Protein AF-A0A8J1Z0A7-F1 (afdb_monomer_lite)

Sequence (582 aa):
MQMSRPQSRGVGRTGTNARVAGSRMGTSAMRMGTSAGSRNPGVGLLTDIRVQDRPLTQMGVHVSGGGNKPGRQIYDKSYYMTQLRQKVNELRDALERFNGEMVSIQNDNNTFSMLEKRYEQLIKSVRNLEGELADYNLALDKQRTDTRPEEVTYMYQLLKGQNDAQRMELDQLFLEKKGHEEEIKKFDEILDSFTRADEEKLNDLHPEQRLEYDELQAESRKINLAQLRHEVDMISHNLAMGEARLRQEPLRLRMQEHKEKRVQLFSRLSALEQQAKESQLSIPEQRDLLLQKVKDNNQEIVRTEERILETRKETENLKKQLIEVNASAEQSSADQQKYEVLFTKDQEMTKFLEDFPKNLKDEQAKCAAKQQEILGVLSDTSKYLGQRSADLDRLGQELDDELEFKKTQLDQSRGTNVKLLGQVDKRKQELEKIRTLDSKISQELQSLDDRQKEMQKEIEEKYLHAESMRAEKLSQTSELQRRKGKYEARLAQLHNLVHFLQIRVEGKRQQLTDNETSQNLEALENKIKGYEQNLFHMQTFIAAREAEADFGQQREKVLGTMESINKILISNCLRIPPMAGY

Foldseek 3Di:
DDDDDDDDDDDDDDDDDDDDDDDDDDDDDDDDDDDDDDDDDDDDDDDDDDDDDDDDDDDDDDDDDDDDDDDDDDDDPVNVVVVVVVVVVVVVVVVVVVVVVVVVVVVVVVVVVVVVVVVVVVVVVVVVVVVVVVVVVVVVVCVVVVHDPVNVVVVVVVVVVVVVVVVVVVVVVVVVVVVVVVVVVVVVVVVVVVVVVVVVVLVVDDPVVNVVVVVVVVVVVVPVPVVVVVVVVVVVVVVVVVVVVCVVDPVSVVVVVVVVVVVVVVVVVVVVVVVVVLVPDDPVVNVVVVVVVVVVVVVVVVVVVVVVVVVVVVVVVVVVVVVVVVVVVVVVVVVVVVVVVVVVVVVVVVVCVVCVVVVVVVVVVVVVVVVVVVVVVVVVVVVVVPDDDDDPVCVVVVVVVVVVVVVVVVVVVVVVVVVVVVVVVVVVVVVVVVVVVVVVVVVVVVVVVVVVVVVVVCCVPPVVCPVVVVVVVVVVVVVVVVVVVVVVVVVVVVVVVVVVVVVVVVVVVVVLVPDPVNVVVVVVVVVVVVVVVVVVVVVVVVVVVVVVVPCVVVVVVVVVVVVVVVVVVVVVVVPDPDDDDD

Radius of gyration: 63.85 Å; chains: 1; bounding box: 155×194×159 Å

Secondary structure (DSSP, 8-state):
-----PPPPP-PPPP----------------------------------------------PPP--------PPPPHHHHHHHHHHHHHHHHHHHHHHHHHHHHHHHHHHHHHHHHHHHHHHHHHHHHHHHHHHHHHHHHHHHHTT--HHHHHHHHHHHHHHHHHHHHHHHHHHHHHHHHHHHHHHHHHHHHHHHHHHHHHHHTS-HHHHHHHHHHHHHHHHS-HHHHHHHHHHHHHHHHHHHHHHHH-HHHHHHHHHHHHHHHHHHHHHHHHHHHHHHHS-HHHHHHHHHHHHHHHHHHHHHHHHHHHHHHHHHHHHHHHHHHHHHHHHHHHHHHHHHHHHHHHHHHHHHHHHHHHHHHHHHHHHHHHHHHHHHHHHHHHHHHTT-----TTHHHHHHHHHHHHHHHHHHHHHHHHHHHHHHHHHHHHHHHHHHHHHHHHHHHHHHHHHHHHHHHHHIIIIITTHHHHHHHHHHHHHHHHHHHHHHHHHHHHHHHHHHHHHHHHHHHHHHHHH-HHHHHHHHHHHHHHHHHHHHHHHHHHHHHHHHHH--HHHHHHHHHHHHHHHHHHHHHHT--------

Structure (mmCIF, N/CA/C/O backbone):
data_AF-A0A8J1Z0A7-F1
#
_entry.id   AF-A0A8J1Z0A7-F1
#
loop_
_atom_site.group_PDB
_atom_site.id
_atom_site.type_symbol
_atom_site.label_atom_id
_atom_site.label_alt_id
_atom_site.label_comp_id
_atom_site.label_asym_id
_atom_site.label_entity_id
_atom_site.label_seq_id
_atom_site.pdbx_PDB_ins_code
_atom_site.Cartn_x
_atom_site.Cartn_y
_atom_site.Cartn_z
_atom_site.occupancy
_atom_site.B_iso_or_equiv
_atom_site.auth_seq_id
_atom_site.auth_comp_id
_atom_site.auth_asym_id
_atom_site.auth_atom_id
_atom_site.pdbx_PDB_model_num
ATOM 1 N N . MET A 1 1 ? -47.527 29.291 -31.273 1.00 34.97 1 MET A N 1
ATOM 2 C CA . MET A 1 1 ? -46.996 30.631 -31.604 1.00 34.97 1 MET A CA 1
ATOM 3 C C . MET A 1 1 ? -45.649 30.781 -30.915 1.00 34.97 1 MET A C 1
ATOM 5 O O . MET A 1 1 ? -45.478 30.235 -29.837 1.00 34.97 1 MET A O 1
ATOM 9 N N . GLN A 1 2 ? -44.693 31.371 -31.624 1.00 37.84 2 GLN A N 1
ATOM 10 C CA . GLN A 1 2 ? -43.244 31.333 -31.401 1.00 37.84 2 GLN A CA 1
ATOM 11 C C . GLN A 1 2 ? -42.736 32.180 -30.219 1.00 37.84 2 GLN A C 1
ATOM 13 O O . GLN A 1 2 ? -43.445 33.062 -29.748 1.00 37.84 2 GLN A O 1
ATOM 18 N N . MET A 1 3 ? -41.434 31.978 -29.946 1.00 35.81 3 MET A N 1
ATOM 19 C CA . MET A 1 3 ? -40.431 32.881 -29.342 1.00 35.81 3 MET A CA 1
ATOM 20 C C . MET A 1 3 ? -40.143 32.661 -27.851 1.00 35.81 3 MET A C 1
ATOM 22 O O . MET A 1 3 ? -41.059 32.471 -27.070 1.00 35.81 3 MET A O 1
ATOM 26 N N . SER A 1 4 ? -38.909 32.705 -27.339 1.00 36.84 4 SER A N 1
ATOM 27 C CA . SER A 1 4 ? -37.545 32.779 -27.894 1.00 36.84 4 SER A CA 1
ATOM 28 C C . SER A 1 4 ? -36.578 32.518 -26.722 1.00 36.84 4 SER A C 1
ATOM 30 O O . SER A 1 4 ? -36.837 32.968 -25.609 1.00 36.84 4 SER A O 1
ATOM 32 N N . ARG A 1 5 ? -35.457 31.821 -26.954 1.00 35.91 5 ARG A N 1
ATOM 33 C CA . ARG A 1 5 ? -34.331 31.674 -26.002 1.00 35.91 5 ARG A CA 1
ATOM 34 C C . ARG A 1 5 ? -33.130 32.500 -26.495 1.00 35.91 5 ARG A C 1
ATOM 36 O O . ARG A 1 5 ? -32.843 32.409 -27.689 1.00 35.91 5 ARG A O 1
ATOM 43 N N . PRO A 1 6 ? -32.390 33.228 -25.635 1.00 47.62 6 PRO A N 1
ATOM 44 C CA . PRO A 1 6 ? -31.119 33.840 -26.009 1.00 47.62 6 PRO A CA 1
ATOM 45 C C . PRO A 1 6 ? -29.907 32.941 -25.708 1.00 47.62 6 PRO A C 1
ATOM 47 O O . PRO A 1 6 ? -29.937 32.067 -24.843 1.00 47.62 6 PRO A O 1
ATOM 50 N N . GLN A 1 7 ? -28.848 33.191 -26.479 1.00 34.81 7 GLN A N 1
ATOM 51 C CA . GLN A 1 7 ? -27.569 32.484 -26.558 1.00 34.81 7 GLN A CA 1
ATOM 52 C C . GLN A 1 7 ? -26.604 32.822 -25.408 1.00 34.81 7 GLN A C 1
ATOM 54 O O . GLN A 1 7 ? -26.541 33.959 -24.946 1.00 34.81 7 GLN A O 1
ATOM 59 N N . SER A 1 8 ? -25.785 31.836 -25.030 1.00 39.34 8 SER A N 1
ATOM 60 C CA . SER A 1 8 ? -24.628 31.957 -24.134 1.00 39.34 8 SER A CA 1
ATOM 61 C C . SER A 1 8 ? -23.325 32.005 -24.947 1.00 39.34 8 SER A C 1
ATOM 63 O O . SER A 1 8 ? -23.148 31.244 -25.899 1.00 39.34 8 SER A O 1
ATOM 65 N N . ARG A 1 9 ? -22.436 32.934 -24.573 1.00 36.88 9 ARG A N 1
ATOM 66 C CA . ARG A 1 9 ? -21.107 33.196 -25.148 1.00 36.88 9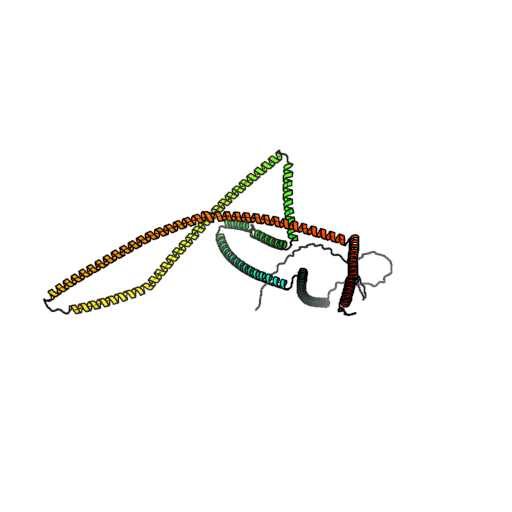 ARG A CA 1
ATOM 67 C C . ARG A 1 9 ? -20.065 32.207 -24.613 1.00 36.88 9 ARG A C 1
ATOM 69 O O . ARG A 1 9 ? -19.969 32.002 -23.408 1.00 36.88 9 ARG A O 1
ATOM 76 N N . GLY A 1 10 ? -19.232 31.683 -25.513 1.00 32.25 10 GLY A N 1
ATOM 77 C CA . GLY A 1 10 ? -18.032 30.908 -25.195 1.00 32.25 10 GLY A CA 1
ATOM 78 C C . GLY A 1 10 ? -16.841 31.786 -24.794 1.00 32.25 10 GLY A C 1
ATOM 79 O O . GLY A 1 10 ? -16.626 32.859 -25.359 1.00 32.25 10 GLY A O 1
ATOM 80 N N . VAL A 1 11 ? -16.065 31.295 -23.825 1.00 37.62 11 VAL A N 1
ATOM 81 C CA . VAL A 1 11 ? -14.792 31.856 -23.350 1.00 37.62 11 VAL A CA 1
ATOM 82 C C . VAL A 1 11 ? -13.643 31.001 -23.888 1.00 37.62 11 VAL A C 1
ATOM 84 O O . VAL A 1 11 ? -13.729 29.774 -23.935 1.00 37.62 11 VAL A O 1
ATOM 87 N N . GLY A 1 12 ? -12.594 31.683 -24.352 1.00 32.38 12 GLY A N 1
ATOM 88 C CA . GLY A 1 12 ? -11.455 31.128 -25.074 1.00 32.38 12 GLY A CA 1
ATOM 89 C C . GLY A 1 12 ? -10.497 30.276 -24.240 1.00 32.38 12 GLY A C 1
ATOM 90 O O . GLY A 1 12 ? -10.379 30.412 -23.025 1.00 32.38 12 GLY A O 1
ATOM 91 N N . ARG A 1 13 ? -9.773 29.412 -24.955 1.00 33.16 13 ARG A N 1
ATOM 92 C CA . ARG A 1 13 ? -8.668 28.586 -24.464 1.00 33.16 13 ARG A CA 1
ATOM 93 C C . ARG A 1 13 ? -7.341 29.238 -24.852 1.00 33.16 13 ARG A C 1
ATOM 95 O O . ARG A 1 13 ? -7.086 29.473 -26.032 1.00 33.16 13 ARG A O 1
ATOM 102 N N . THR A 1 14 ? -6.510 29.513 -23.856 1.00 34.09 14 THR A N 1
ATOM 103 C CA . THR A 1 14 ? -5.121 29.957 -23.991 1.00 34.09 14 THR A CA 1
ATOM 104 C C . THR A 1 14 ? -4.191 28.758 -24.187 1.00 34.09 14 THR A C 1
ATOM 106 O O . THR A 1 14 ? -4.388 27.687 -23.613 1.00 34.09 14 THR A O 1
ATOM 109 N N . GLY A 1 15 ? -3.200 28.935 -25.062 1.00 32.53 15 GLY A N 1
ATOM 110 C CA . GLY A 1 15 ? -2.232 27.915 -25.451 1.00 32.53 15 GLY A CA 1
ATOM 111 C C . GLY A 1 15 ? -1.086 27.741 -24.457 1.00 32.53 15 GLY A C 1
ATOM 112 O O . GLY A 1 15 ? -0.680 28.675 -23.769 1.00 32.53 15 GLY A O 1
ATOM 113 N N . THR A 1 16 ? -0.529 26.534 -24.438 1.00 34.50 16 THR A N 1
ATOM 114 C CA . THR A 1 16 ? 0.709 26.183 -23.739 1.00 34.50 16 THR A CA 1
ATOM 115 C C . THR A 1 16 ? 1.767 25.792 -24.768 1.00 34.50 16 THR A C 1
ATOM 117 O O . THR A 1 16 ? 1.640 24.806 -25.488 1.00 34.50 16 THR A O 1
ATOM 120 N N . ASN A 1 17 ? 2.818 26.609 -24.836 1.00 35.81 17 ASN A N 1
ATOM 121 C CA . ASN A 1 17 ? 4.083 26.307 -25.494 1.00 35.81 17 ASN A CA 1
ATOM 122 C C . ASN A 1 17 ? 4.974 25.529 -24.518 1.00 35.81 17 ASN A C 1
ATOM 124 O O . ASN A 1 17 ? 5.241 26.021 -23.425 1.00 35.81 17 ASN A O 1
ATOM 128 N N . ALA A 1 18 ? 5.530 24.398 -24.946 1.00 34.38 18 ALA A N 1
ATOM 129 C CA . ALA A 1 18 ? 6.776 23.872 -24.394 1.00 34.38 18 ALA A CA 1
ATOM 130 C C . ALA A 1 18 ? 7.513 23.076 -25.478 1.00 34.38 18 ALA A C 1
ATOM 132 O O . ALA A 1 18 ? 7.110 21.985 -25.874 1.00 34.38 18 ALA A O 1
ATOM 133 N N . ARG A 1 19 ? 8.592 23.674 -25.990 1.00 32.00 19 ARG A N 1
ATOM 134 C CA . ARG A 1 19 ? 9.560 23.049 -26.892 1.00 32.00 19 ARG A CA 1
ATOM 135 C C . ARG A 1 19 ? 10.536 22.220 -26.058 1.00 32.00 19 ARG A C 1
ATOM 137 O O . ARG A 1 19 ? 11.134 22.753 -25.129 1.00 32.00 19 ARG A O 1
ATOM 144 N N . VAL A 1 20 ? 10.760 20.967 -26.445 1.00 34.00 20 VAL A N 1
ATOM 145 C CA . VAL A 1 20 ? 11.924 20.179 -26.021 1.00 34.00 20 VAL A CA 1
ATOM 146 C C . VAL A 1 20 ? 12.792 19.939 -27.248 1.00 34.00 20 VAL A C 1
ATOM 148 O O . VAL A 1 20 ? 12.348 19.375 -28.245 1.00 34.00 20 VAL A O 1
ATOM 151 N N . ALA A 1 21 ? 14.027 20.427 -27.168 1.00 36.56 21 ALA A N 1
ATOM 152 C CA . ALA A 1 21 ? 15.090 20.166 -28.119 1.00 36.56 21 ALA A CA 1
ATOM 153 C C . ALA A 1 21 ? 15.654 18.758 -27.886 1.00 36.56 21 ALA A C 1
ATOM 155 O O . ALA A 1 21 ? 15.979 18.392 -26.758 1.00 36.56 21 ALA A O 1
ATOM 15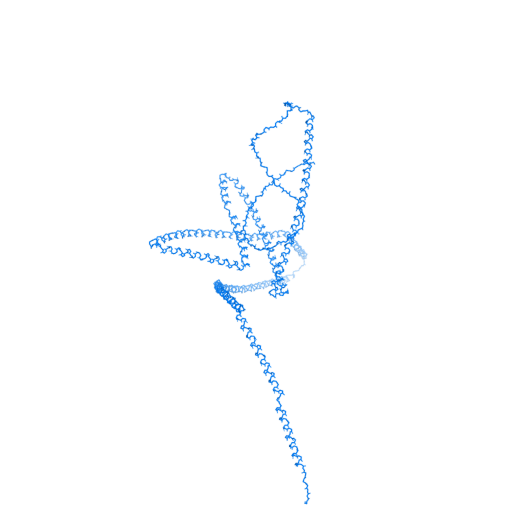6 N N . GLY A 1 22 ? 15.794 17.988 -28.961 1.00 34.03 22 GLY A N 1
ATOM 157 C CA . GLY A 1 22 ? 16.413 16.669 -28.952 1.00 34.03 22 GLY A CA 1
ATOM 158 C C . GLY A 1 22 ? 17.165 16.441 -30.253 1.00 34.03 22 GLY A C 1
ATOM 159 O O . GLY A 1 22 ? 16.596 15.979 -31.236 1.00 34.03 22 GLY A O 1
ATOM 160 N N . SER A 1 23 ? 18.447 16.795 -30.253 1.00 36.44 23 SER A N 1
ATOM 161 C CA . SER A 1 23 ? 19.403 16.467 -31.305 1.00 36.44 23 SER A CA 1
ATOM 162 C C . SER A 1 23 ? 19.573 14.952 -31.421 1.00 36.44 23 SER A C 1
ATOM 164 O O . SER A 1 23 ? 19.944 14.298 -30.445 1.00 36.44 23 SER A O 1
ATOM 166 N N . ARG A 1 24 ? 19.401 14.396 -32.623 1.00 32.88 24 ARG A N 1
ATOM 167 C CA . ARG A 1 24 ? 20.009 13.116 -33.005 1.00 32.88 24 ARG A CA 1
ATOM 168 C C . ARG A 1 24 ? 20.580 13.194 -34.416 1.00 32.88 24 ARG A C 1
ATOM 170 O O . ARG A 1 24 ? 19.873 13.466 -35.379 1.00 32.88 24 ARG A O 1
ATOM 177 N N . MET A 1 25 ? 21.888 12.956 -34.477 1.00 36.38 25 MET A N 1
ATOM 178 C CA . MET A 1 25 ? 22.663 12.626 -35.668 1.00 36.38 25 MET A CA 1
ATOM 179 C C . MET A 1 25 ? 22.177 11.310 -36.284 1.00 36.38 25 MET A C 1
ATOM 181 O O . MET A 1 25 ? 21.863 10.366 -35.560 1.00 36.38 25 MET A O 1
ATOM 185 N N . GLY A 1 26 ? 22.221 11.233 -37.612 1.00 33.88 26 GLY A N 1
ATOM 186 C CA . GLY A 1 26 ? 22.098 9.999 -38.380 1.00 33.88 26 GLY A CA 1
ATOM 187 C C . GLY A 1 26 ? 22.627 10.218 -39.794 1.00 33.88 26 GLY A C 1
ATOM 188 O O . GLY A 1 26 ? 22.098 11.030 -40.544 1.00 33.88 26 GLY A O 1
ATOM 189 N N . THR A 1 27 ? 23.729 9.550 -40.106 1.00 33.44 27 THR A N 1
ATOM 190 C CA . THR A 1 27 ? 24.480 9.570 -41.362 1.00 33.44 27 THR A CA 1
ATOM 191 C C . THR A 1 27 ? 23.894 8.613 -42.410 1.00 33.44 27 THR A C 1
ATOM 193 O O . THR A 1 27 ? 23.261 7.621 -42.064 1.00 33.44 27 THR A O 1
ATOM 196 N N . SER A 1 28 ? 24.254 8.872 -43.676 1.00 31.09 28 SER A N 1
ATOM 197 C CA . SER A 1 28 ? 24.475 7.907 -44.778 1.00 31.09 28 SER A CA 1
ATOM 198 C C . SER A 1 28 ? 23.527 7.962 -45.998 1.00 31.09 28 SER A C 1
ATOM 200 O O . SER A 1 28 ? 22.444 7.397 -46.011 1.00 31.09 28 SER A O 1
ATOM 202 N N . ALA A 1 29 ? 24.019 8.666 -47.027 1.00 35.41 29 ALA A N 1
ATOM 203 C CA . ALA A 1 29 ? 24.447 8.157 -48.341 1.00 35.41 29 ALA A CA 1
ATOM 204 C C . ALA A 1 29 ? 23.468 7.513 -49.359 1.00 35.41 29 ALA A C 1
ATOM 206 O O . ALA A 1 29 ? 22.772 6.549 -49.078 1.00 35.41 29 ALA A O 1
ATOM 207 N N . MET A 1 30 ? 23.681 7.946 -50.620 1.00 32.84 30 MET A N 1
ATOM 208 C CA . MET A 1 30 ? 23.374 7.294 -51.915 1.00 32.84 30 MET A CA 1
ATOM 209 C C . MET A 1 30 ? 21.892 7.300 -52.356 1.00 32.84 30 MET A C 1
ATOM 211 O O . MET A 1 30 ? 20.998 7.146 -51.548 1.00 32.84 30 MET A O 1
ATOM 215 N N . ARG A 1 31 ? 21.516 7.462 -53.632 1.00 32.28 31 ARG A N 1
ATOM 216 C CA . ARG A 1 31 ? 22.249 7.542 -54.902 1.00 32.28 31 ARG A CA 1
ATOM 217 C C . ARG A 1 31 ? 21.348 8.187 -55.966 1.00 32.28 31 ARG A C 1
ATOM 219 O O . ARG A 1 31 ? 20.161 7.903 -56.052 1.00 32.28 31 ARG A O 1
ATOM 226 N N . MET A 1 32 ? 21.989 9.008 -56.787 1.00 31.42 32 MET A N 1
ATOM 227 C CA . MET A 1 32 ? 21.573 9.505 -58.098 1.00 31.42 32 MET A CA 1
ATOM 228 C C . MET A 1 32 ? 21.279 8.371 -59.100 1.00 31.42 32 MET A C 1
ATOM 230 O O . MET A 1 32 ? 22.043 7.406 -59.151 1.00 31.42 32 MET A O 1
ATOM 234 N N . GLY A 1 33 ? 20.257 8.545 -59.952 1.00 33.22 33 GLY A N 1
ATOM 235 C CA . GLY A 1 33 ? 20.018 7.709 -61.135 1.00 33.22 33 GLY A CA 1
ATOM 236 C C . GLY A 1 33 ? 18.867 8.198 -62.030 1.00 33.22 33 GLY A C 1
ATOM 237 O O . GLY A 1 33 ? 17.730 7.820 -61.794 1.00 33.22 33 GLY A O 1
ATOM 238 N N . THR A 1 34 ? 19.201 9.065 -63.003 1.00 33.94 34 THR A N 1
ATOM 239 C CA . THR A 1 34 ? 18.693 9.225 -64.403 1.00 33.94 34 THR A CA 1
ATOM 240 C C . THR A 1 34 ? 17.372 8.555 -64.825 1.00 33.94 34 THR A C 1
ATOM 242 O O . THR A 1 34 ? 17.149 7.402 -64.501 1.00 33.94 34 THR A O 1
ATOM 245 N N . SER A 1 35 ? 16.542 9.047 -65.749 1.00 33.84 35 SER A N 1
ATOM 246 C CA . SER A 1 35 ? 16.328 10.295 -66.504 1.00 33.84 35 SER A CA 1
ATOM 247 C C . SER A 1 35 ? 15.244 9.972 -67.558 1.00 33.84 35 SER A C 1
ATOM 249 O O . SER A 1 35 ? 15.142 8.814 -67.955 1.00 33.84 35 SER A O 1
ATOM 251 N N . ALA A 1 36 ? 14.589 11.005 -68.100 1.00 34.69 36 ALA A N 1
ATOM 252 C CA . ALA A 1 36 ? 13.624 11.021 -69.217 1.00 34.69 36 ALA A CA 1
ATOM 253 C C . ALA A 1 36 ? 12.150 10.757 -68.823 1.00 34.69 36 ALA A C 1
ATOM 255 O O . ALA A 1 36 ? 11.805 9.695 -68.334 1.00 34.69 36 ALA A O 1
ATOM 256 N N . GLY A 1 37 ? 11.213 11.684 -69.025 1.00 31.73 37 GLY A N 1
ATOM 257 C CA . GLY A 1 37 ? 11.311 12.994 -69.654 1.00 31.73 37 GLY A CA 1
ATOM 258 C C . GLY A 1 37 ? 9.964 13.727 -69.671 1.00 31.73 37 GLY A C 1
ATOM 259 O O . GLY A 1 37 ? 8.940 13.181 -69.275 1.00 31.73 37 GLY A O 1
ATOM 260 N N . SER A 1 38 ? 10.018 14.946 -70.215 1.00 30.69 38 SER A N 1
ATOM 261 C CA . SER A 1 38 ? 8.918 15.800 -70.697 1.00 30.69 38 SER A CA 1
ATOM 262 C C . SER A 1 38 ? 8.587 17.065 -69.881 1.00 30.69 38 SER A C 1
ATOM 264 O O . SER A 1 38 ? 7.820 17.052 -68.929 1.00 30.69 38 SER A O 1
ATOM 266 N N . ARG A 1 39 ? 9.156 18.166 -70.401 1.00 34.66 39 ARG A N 1
ATOM 267 C CA . ARG A 1 39 ? 8.550 19.481 -70.710 1.00 34.66 39 ARG A CA 1
ATOM 268 C C . ARG A 1 39 ? 8.023 20.397 -69.580 1.00 34.66 39 ARG A C 1
ATOM 270 O O . ARG A 1 39 ? 6.911 20.259 -69.092 1.00 34.66 39 ARG A O 1
ATOM 277 N N . ASN A 1 40 ? 8.839 21.436 -69.349 1.00 37.12 40 ASN A N 1
ATOM 278 C CA . ASN A 1 40 ? 8.553 22.840 -68.966 1.00 37.12 40 ASN A CA 1
ATOM 279 C C . ASN A 1 40 ? 7.332 23.479 -69.679 1.00 37.12 40 ASN A C 1
ATOM 281 O O . ASN A 1 40 ? 6.916 22.916 -70.696 1.00 37.12 40 ASN A O 1
ATOM 285 N N . PRO A 1 41 ? 6.845 24.695 -69.296 1.00 44.09 41 PRO A N 1
ATOM 286 C CA . PRO A 1 41 ? 7.489 25.791 -68.518 1.00 44.09 41 PRO A CA 1
ATOM 287 C C . PRO A 1 41 ? 6.618 26.316 -67.339 1.00 44.09 41 PRO A C 1
ATOM 289 O O . PRO A 1 41 ? 5.450 25.977 -67.242 1.00 44.09 41 PRO A O 1
ATOM 292 N N . GLY A 1 42 ? 7.042 27.127 -66.364 1.00 34.59 42 GLY A N 1
ATOM 293 C CA . GLY A 1 42 ? 8.130 28.101 -66.249 1.00 34.59 42 GLY A CA 1
ATOM 294 C C . GLY A 1 42 ? 7.525 29.438 -65.779 1.00 34.59 42 GLY A C 1
ATOM 295 O O . GLY A 1 42 ? 7.016 30.194 -66.600 1.00 34.59 42 GLY A O 1
ATOM 296 N N . VAL A 1 43 ? 7.543 29.705 -64.466 1.00 36.03 43 VAL A N 1
ATOM 297 C CA . VAL A 1 43 ? 7.054 30.945 -63.827 1.00 36.03 43 VAL A CA 1
ATOM 298 C C . VAL A 1 43 ? 8.256 31.826 -63.491 1.00 36.03 43 VAL A C 1
ATOM 300 O O . VAL A 1 43 ? 9.141 31.416 -62.741 1.00 36.03 43 VAL A O 1
ATOM 303 N N . GLY A 1 44 ? 8.295 33.018 -64.088 1.00 36.94 44 GLY A N 1
ATOM 304 C CA . GLY A 1 44 ? 9.353 34.010 -63.933 1.00 36.94 44 GLY A CA 1
ATOM 305 C C . GLY A 1 44 ? 8.946 35.153 -63.006 1.00 36.94 44 GLY A C 1
ATOM 306 O O . GLY A 1 44 ? 7.979 35.865 -63.252 1.00 36.94 44 GLY A O 1
ATOM 307 N N . LEU A 1 45 ? 9.748 35.289 -61.959 1.00 40.72 45 LEU A N 1
ATOM 308 C CA . LEU A 1 45 ? 9.928 36.389 -61.020 1.00 40.72 45 LEU A CA 1
ATOM 309 C C . LEU A 1 45 ? 10.020 37.765 -61.718 1.00 40.72 45 LEU A C 1
ATOM 311 O O . LEU A 1 45 ? 10.910 37.954 -62.543 1.00 40.72 45 LEU A O 1
ATOM 315 N N . LEU A 1 46 ? 9.183 38.741 -61.346 1.00 38.97 46 LEU A N 1
ATOM 316 C CA . LEU A 1 46 ? 9.452 40.158 -61.627 1.00 38.97 46 LEU A CA 1
ATOM 317 C C . LEU A 1 46 ? 8.903 41.047 -60.498 1.00 38.97 46 LEU A C 1
ATOM 319 O O . LEU A 1 46 ? 7.702 41.254 -60.357 1.00 38.97 46 LEU A O 1
ATOM 323 N N . THR A 1 47 ? 9.813 41.536 -59.662 1.00 40.19 47 THR A N 1
ATOM 324 C CA . THR A 1 47 ? 9.608 42.629 -58.708 1.00 40.19 47 THR A CA 1
ATOM 325 C C . THR A 1 47 ? 9.756 43.964 -59.437 1.00 40.19 47 THR A C 1
ATOM 327 O O . THR A 1 47 ? 10.813 44.226 -60.014 1.00 40.19 47 THR A O 1
ATOM 330 N N . ASP A 1 48 ? 8.726 44.808 -59.385 1.00 38.38 48 ASP A N 1
ATOM 331 C CA . ASP A 1 48 ? 8.718 46.146 -59.985 1.00 38.38 48 ASP A CA 1
ATOM 332 C C . ASP A 1 48 ? 9.670 47.110 -59.256 1.00 38.38 48 ASP A C 1
ATOM 334 O O . ASP A 1 48 ? 9.434 47.512 -58.115 1.00 38.38 48 ASP A O 1
ATOM 338 N N . ILE A 1 49 ? 10.732 47.531 -59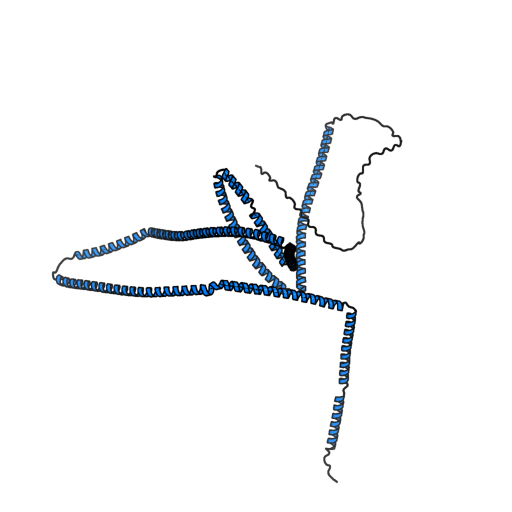.948 1.00 39.62 49 ILE A N 1
ATOM 339 C CA . ILE A 1 49 ? 11.617 48.627 -59.537 1.00 39.62 49 ILE A CA 1
ATOM 340 C C . ILE A 1 49 ? 11.207 49.877 -60.322 1.00 39.62 49 ILE A C 1
ATOM 342 O O . ILE A 1 49 ? 11.394 49.962 -61.534 1.00 39.62 49 ILE A O 1
ATOM 346 N N . ARG A 1 50 ? 10.649 50.866 -59.616 1.00 35.25 50 ARG A N 1
ATOM 347 C CA . ARG A 1 50 ? 10.352 52.204 -60.147 1.00 35.25 50 ARG A CA 1
ATOM 348 C C . ARG A 1 50 ? 11.636 53.029 -60.219 1.00 35.25 50 ARG A C 1
ATOM 350 O O . ARG A 1 50 ? 12.226 53.333 -59.186 1.00 35.25 50 ARG A O 1
ATOM 357 N N . VAL A 1 51 ? 12.029 53.436 -61.424 1.00 41.50 51 VAL A N 1
ATOM 358 C CA . VAL A 1 51 ? 13.124 54.387 -61.661 1.00 41.50 51 VAL A CA 1
ATOM 359 C C . VAL A 1 51 ? 12.516 55.715 -62.105 1.00 41.50 51 VAL A C 1
ATOM 361 O O . VAL A 1 51 ? 11.905 55.797 -63.167 1.00 41.50 51 VAL A O 1
ATOM 364 N N . GLN A 1 52 ? 12.657 56.736 -61.259 1.00 42.47 52 GLN A N 1
ATOM 365 C CA . GLN A 1 52 ? 12.333 58.123 -61.582 1.00 42.47 52 GLN A CA 1
ATOM 366 C C . GLN A 1 52 ? 13.448 58.775 -62.414 1.00 42.47 52 GLN A C 1
ATOM 368 O O . GLN A 1 52 ? 14.633 58.601 -62.135 1.00 42.47 52 GLN A O 1
ATOM 373 N N . ASP A 1 53 ? 13.004 59.535 -63.413 1.00 38.06 53 ASP A N 1
ATOM 374 C CA . ASP A 1 53 ? 13.552 60.780 -63.955 1.00 38.06 53 ASP A CA 1
ATOM 375 C C . ASP A 1 53 ? 15.072 60.914 -64.133 1.00 38.06 53 ASP A C 1
ATOM 377 O O . ASP A 1 53 ? 15.816 61.355 -63.255 1.00 38.06 53 ASP A O 1
ATOM 381 N N . ARG A 1 54 ? 15.511 60.718 -65.381 1.00 48.09 54 ARG A N 1
ATOM 382 C CA . ARG A 1 54 ? 16.613 61.501 -65.954 1.00 48.09 54 ARG A CA 1
ATOM 383 C C . ARG A 1 54 ? 16.151 62.137 -67.266 1.00 48.09 54 ARG A C 1
ATOM 385 O O . ARG A 1 54 ? 15.736 61.404 -68.162 1.00 48.09 54 ARG A O 1
ATOM 392 N N . PRO A 1 55 ? 16.228 63.471 -67.409 1.00 46.06 55 PRO A N 1
ATOM 393 C CA . PRO A 1 55 ? 15.865 64.135 -68.646 1.00 46.06 55 PRO A CA 1
ATOM 394 C C . PRO A 1 55 ? 17.035 64.009 -69.623 1.00 46.06 55 PRO A C 1
ATOM 396 O O . PRO A 1 55 ? 18.120 64.532 -69.370 1.00 46.06 55 PRO A O 1
ATOM 399 N N . LEU A 1 56 ? 16.819 63.318 -70.742 1.00 39.12 56 LEU A N 1
ATOM 400 C CA . LEU A 1 56 ? 17.721 63.387 -71.885 1.00 39.12 56 LEU A CA 1
ATOM 401 C C . LEU A 1 56 ? 16.983 64.037 -73.052 1.00 39.12 56 LEU A C 1
ATOM 403 O O . LEU A 1 56 ? 16.119 63.457 -73.703 1.00 39.12 56 LEU A O 1
ATOM 407 N N . THR A 1 57 ? 17.324 65.300 -73.258 1.00 41.53 57 THR A N 1
ATOM 408 C CA . THR A 1 57 ? 17.003 66.109 -74.423 1.00 41.53 57 THR A CA 1
ATOM 409 C C . THR A 1 57 ? 17.614 65.493 -75.676 1.00 41.53 57 THR A C 1
ATOM 411 O O . THR A 1 57 ? 18.836 65.496 -75.817 1.00 41.53 57 THR A O 1
ATOM 414 N N . GLN A 1 58 ? 16.787 65.076 -76.634 1.00 45.91 58 GLN A N 1
ATOM 415 C CA . GLN A 1 58 ? 17.180 65.150 -78.036 1.00 45.91 58 GLN A CA 1
ATOM 416 C C . GLN A 1 58 ? 15.960 65.407 -78.924 1.00 45.91 58 GLN A C 1
ATOM 418 O O . GLN A 1 58 ? 14.986 64.664 -78.942 1.00 45.91 58 GLN A O 1
ATOM 423 N N . MET A 1 59 ? 16.043 66.553 -79.591 1.00 39.47 59 MET A N 1
ATOM 424 C CA . MET A 1 59 ? 15.139 67.135 -80.575 1.00 39.47 59 MET A CA 1
ATOM 425 C C . MET A 1 59 ? 14.611 66.134 -81.615 1.00 39.47 59 MET A C 1
ATOM 427 O O . MET A 1 59 ? 15.384 65.355 -82.165 1.00 39.47 59 MET A O 1
ATOM 431 N N . GLY A 1 60 ? 13.321 66.248 -81.959 1.00 38.38 60 GLY A N 1
ATOM 432 C CA . GLY A 1 60 ? 12.724 65.538 -83.095 1.00 38.38 60 GLY A CA 1
ATOM 433 C C . GLY A 1 60 ? 11.198 65.658 -83.208 1.00 38.38 60 GLY A C 1
ATOM 434 O O . GLY A 1 60 ? 10.501 64.679 -83.002 1.00 38.38 60 GLY A O 1
ATOM 435 N N . VAL A 1 61 ? 10.701 66.867 -83.502 1.00 39.91 61 VAL A N 1
ATOM 436 C CA . VAL A 1 61 ? 9.432 67.217 -84.192 1.00 39.91 61 VAL A CA 1
ATOM 437 C C . VAL A 1 61 ? 8.202 66.310 -83.957 1.00 39.91 61 VAL A C 1
ATOM 439 O O . VAL A 1 61 ? 7.999 65.316 -84.648 1.00 39.91 61 VAL A O 1
ATOM 442 N N . HIS A 1 62 ? 7.295 66.752 -83.075 1.00 39.72 62 HIS A N 1
ATOM 443 C CA . HIS A 1 62 ? 5.912 66.265 -82.993 1.00 39.72 62 HIS A CA 1
ATOM 444 C C . HIS A 1 62 ? 4.962 67.241 -83.708 1.00 39.72 62 HIS A C 1
ATOM 446 O O . HIS A 1 62 ? 4.987 68.447 -83.459 1.00 39.72 62 HIS A O 1
ATOM 452 N N . VAL A 1 63 ? 4.126 66.701 -84.595 1.00 40.88 63 VAL A N 1
ATOM 453 C CA . VAL A 1 63 ? 3.075 67.415 -85.334 1.00 40.88 63 VAL A CA 1
ATOM 454 C C . VAL A 1 63 ? 1.850 67.629 -84.432 1.00 40.88 63 VAL A C 1
ATOM 456 O O . VAL A 1 63 ? 1.479 66.759 -83.646 1.00 40.88 63 VAL A O 1
ATOM 459 N N . SER A 1 64 ? 1.262 68.821 -84.544 1.00 42.97 64 SER A N 1
ATOM 460 C CA . SER A 1 64 ? 0.175 69.383 -83.732 1.00 42.97 64 SER A CA 1
ATOM 461 C C . SER A 1 64 ? -1.212 68.780 -84.026 1.00 42.97 64 SER A C 1
ATOM 463 O O . SER A 1 64 ? -1.522 68.469 -85.173 1.00 42.97 64 SER A O 1
ATOM 465 N N . GLY A 1 65 ? -2.072 68.710 -83.002 1.00 38.34 65 GLY A N 1
ATOM 466 C CA . GLY A 1 65 ? -3.517 68.450 -83.103 1.00 38.34 65 GLY A CA 1
ATOM 467 C C . GLY A 1 65 ? -4.219 68.781 -81.777 1.00 38.34 65 GLY A C 1
ATOM 468 O O . GLY A 1 65 ? -3.970 68.128 -80.769 1.00 38.34 65 GLY A O 1
ATOM 469 N N . GLY A 1 66 ? -5.013 69.857 -81.750 1.00 38.53 66 GLY A N 1
ATOM 470 C CA . GLY A 1 66 ? -5.410 70.570 -80.529 1.00 38.53 66 GLY A CA 1
ATOM 471 C C . GLY A 1 66 ? -6.763 70.221 -79.883 1.00 38.53 66 GLY A C 1
ATOM 472 O O . GLY A 1 66 ? -7.677 69.736 -80.533 1.00 38.53 66 GLY A O 1
ATOM 473 N N . GLY A 1 67 ? -6.866 70.589 -78.595 1.00 44.53 67 GLY A N 1
ATOM 474 C CA . GLY A 1 67 ? -7.948 71.405 -78.010 1.00 44.53 67 GLY A CA 1
ATOM 475 C C . GLY A 1 67 ? -9.265 70.751 -77.555 1.00 44.53 67 GLY A C 1
ATOM 476 O O . GLY A 1 67 ? -10.151 70.544 -78.372 1.00 44.53 67 GLY A O 1
ATOM 477 N N . ASN A 1 68 ? -9.469 70.600 -76.231 1.00 43.88 68 ASN A N 1
ATOM 478 C CA . ASN A 1 68 ? -10.559 71.266 -75.473 1.00 43.88 68 ASN A CA 1
ATOM 479 C C . ASN A 1 68 ? -10.542 70.951 -73.955 1.00 43.88 68 ASN A C 1
ATOM 481 O O . ASN A 1 68 ? -10.200 69.851 -73.533 1.00 43.88 68 ASN A O 1
ATOM 485 N N . LYS A 1 69 ? -10.896 71.956 -73.134 1.00 48.94 69 LYS A N 1
ATOM 486 C CA . LYS A 1 69 ? -10.866 71.986 -71.649 1.00 48.94 69 LYS A CA 1
ATOM 487 C C . LYS A 1 69 ? -12.147 71.404 -70.997 1.00 48.94 69 LYS A C 1
ATOM 489 O O . LYS A 1 69 ? -13.185 71.392 -71.654 1.00 48.94 69 LYS A O 1
ATOM 494 N N . PRO A 1 70 ? -12.123 70.987 -69.708 1.00 54.12 70 PRO A N 1
ATOM 495 C CA . PRO A 1 70 ? -13.223 70.254 -69.071 1.00 54.12 70 PRO A CA 1
ATOM 496 C C . PRO A 1 70 ? -14.241 71.169 -68.361 1.00 54.12 70 PRO A C 1
ATOM 498 O O . PRO A 1 70 ? -13.870 72.029 -67.564 1.00 54.12 70 PRO A O 1
ATOM 501 N N . GLY A 1 71 ? -15.534 70.947 -68.615 1.00 39.44 71 GLY A N 1
ATOM 502 C CA . GLY A 1 71 ? -16.657 71.523 -67.864 1.00 39.44 71 GLY A CA 1
ATOM 503 C C . GLY A 1 71 ? -17.319 70.493 -66.936 1.00 39.44 71 GLY A C 1
ATOM 504 O O . GLY A 1 71 ? -17.233 69.289 -67.168 1.00 39.44 71 GLY A O 1
ATOM 505 N N . ARG A 1 72 ? -17.974 70.974 -65.872 1.00 59.59 72 ARG A N 1
ATOM 506 C CA . ARG A 1 72 ? -18.640 70.193 -64.812 1.00 59.59 72 ARG A CA 1
ATOM 507 C C . ARG A 1 72 ? -19.721 69.266 -65.395 1.00 59.59 72 ARG A C 1
ATOM 509 O O . ARG A 1 72 ? -20.743 69.746 -65.874 1.00 59.59 72 ARG A O 1
ATOM 516 N N . GLN A 1 73 ? -19.500 67.952 -65.339 1.00 62.41 73 GLN A N 1
ATOM 517 C CA . GLN A 1 73 ? -20.460 66.946 -65.807 1.00 62.41 73 GLN A CA 1
ATOM 518 C C . GLN A 1 73 ? -21.631 66.819 -64.825 1.00 62.41 73 GLN A C 1
ATOM 520 O O . GLN A 1 73 ? -21.443 66.495 -63.653 1.00 62.41 73 GLN A O 1
ATOM 525 N N . ILE A 1 74 ? -22.841 67.091 -65.314 1.00 60.62 74 ILE A N 1
ATOM 526 C CA . ILE A 1 74 ? -24.094 66.744 -64.642 1.00 60.62 74 ILE A CA 1
ATOM 527 C C . ILE A 1 74 ? -24.495 65.382 -65.198 1.00 60.62 74 ILE A C 1
ATOM 529 O O . ILE A 1 74 ? -24.649 65.224 -66.406 1.00 60.62 74 ILE A O 1
ATOM 533 N N . TYR A 1 75 ? -24.583 64.385 -64.325 1.00 69.62 75 TYR A N 1
ATOM 534 C CA . TYR A 1 75 ? -24.895 63.024 -64.730 1.00 69.62 75 TYR A CA 1
ATOM 535 C C . TYR A 1 75 ? -26.408 62.821 -64.815 1.00 69.62 75 TYR A C 1
ATOM 537 O O . TYR A 1 75 ? -27.123 63.004 -63.829 1.00 69.62 75 TYR A O 1
ATOM 545 N N . ASP A 1 76 ? -26.890 62.405 -65.984 1.00 74.88 76 ASP A N 1
ATOM 546 C CA . ASP A 1 76 ? -28.306 62.109 -66.202 1.00 74.88 76 ASP A CA 1
ATOM 547 C C . ASP A 1 76 ? -28.732 60.802 -65.515 1.00 74.88 76 ASP A C 1
ATOM 549 O O . ASP A 1 76 ? -27.914 59.929 -65.215 1.00 74.88 76 ASP A O 1
ATOM 553 N N . LYS A 1 77 ? -30.045 60.605 -65.318 1.00 78.00 77 LYS A N 1
ATOM 554 C CA . LYS A 1 77 ? -30.617 59.377 -64.724 1.00 78.00 77 LYS A CA 1
ATOM 555 C C . LYS A 1 77 ? -30.068 58.096 -65.373 1.00 78.00 77 LYS A C 1
ATOM 557 O O . LYS A 1 77 ? -29.848 57.104 -64.683 1.00 78.00 77 LYS A O 1
ATOM 562 N N . SER A 1 78 ? -29.795 58.122 -66.677 1.00 78.44 78 SER A N 1
ATOM 563 C CA . SER A 1 78 ? -29.208 57.009 -67.434 1.00 78.44 78 SER A CA 1
ATOM 564 C C . SER A 1 78 ? -27.788 56.637 -66.986 1.00 78.44 78 SER A C 1
ATOM 566 O O . SER A 1 78 ? -27.451 55.452 -66.973 1.00 78.44 78 SER A O 1
ATOM 568 N N . TYR A 1 79 ? -26.972 57.608 -66.564 1.00 83.56 79 TYR A N 1
ATOM 569 C CA . TYR A 1 79 ? -25.644 57.355 -65.996 1.00 83.56 79 TYR A CA 1
ATOM 570 C C . TYR A 1 79 ? -25.758 56.593 -64.674 1.00 83.56 79 TYR A C 1
ATOM 572 O O . TYR A 1 79 ? -25.180 55.516 -64.535 1.00 83.56 79 TYR A O 1
ATOM 580 N N . TYR A 1 80 ? -26.588 57.075 -63.742 1.00 87.75 80 TYR A N 1
ATOM 581 C CA . TYR A 1 80 ? -26.804 56.391 -62.463 1.00 87.75 80 TYR A CA 1
ATOM 582 C C . TYR A 1 80 ? -27.474 55.023 -62.637 1.00 87.75 80 TYR A C 1
ATOM 584 O O . TYR A 1 80 ? -27.125 54.084 -61.932 1.00 87.75 80 TYR A O 1
ATOM 592 N N . MET A 1 81 ? -28.368 54.855 -63.619 1.00 85.56 81 MET A N 1
ATOM 593 C CA . MET A 1 81 ? -28.928 53.541 -63.963 1.00 85.56 81 MET A CA 1
ATOM 594 C C . MET A 1 81 ? -27.870 52.574 -64.506 1.00 85.56 81 MET A C 1
ATOM 596 O O . MET A 1 81 ? -27.919 51.386 -64.196 1.00 85.56 81 MET A O 1
ATOM 600 N N . THR A 1 82 ? -26.906 53.060 -65.289 1.00 86.50 82 THR A N 1
ATOM 601 C CA . THR A 1 82 ? -25.794 52.239 -65.793 1.00 86.50 82 THR A CA 1
ATOM 602 C C . THR A 1 82 ? -24.840 51.868 -64.662 1.00 86.50 82 THR A C 1
ATOM 604 O O . THR A 1 82 ? -24.474 50.703 -64.536 1.00 86.50 82 THR A O 1
ATOM 607 N N . GLN A 1 83 ? -24.524 52.813 -63.775 1.00 88.19 83 GLN A N 1
ATOM 608 C CA . GLN A 1 83 ? -23.710 52.566 -62.586 1.00 88.19 83 GLN A CA 1
ATOM 609 C C . GLN A 1 83 ? -24.393 51.590 -61.614 1.00 88.19 83 GLN A C 1
ATOM 611 O O . GLN A 1 83 ? -23.739 50.706 -61.070 1.00 88.19 83 GLN A O 1
ATOM 616 N N . LEU A 1 84 ? -25.715 51.689 -61.438 1.00 88.75 84 LEU A N 1
ATOM 617 C CA . LEU A 1 84 ? -26.494 50.730 -60.653 1.00 88.75 84 LEU A CA 1
ATOM 618 C C . LEU A 1 84 ? -26.494 49.346 -61.298 1.00 88.75 84 LEU A C 1
ATOM 620 O O . LEU A 1 84 ? -26.277 48.368 -60.597 1.00 88.75 84 LEU A O 1
ATOM 624 N N . ARG A 1 85 ? -26.675 49.239 -62.621 1.00 90.12 85 ARG A N 1
ATOM 625 C CA . ARG A 1 85 ? -26.564 47.952 -63.333 1.00 90.12 85 ARG A CA 1
ATOM 626 C C . ARG A 1 85 ? -25.171 47.348 -63.189 1.00 90.12 85 ARG A C 1
ATOM 628 O O . ARG A 1 85 ? -25.061 46.157 -62.930 1.00 90.12 85 ARG A O 1
ATOM 635 N N . GLN A 1 86 ? -24.127 48.166 -63.293 1.00 91.88 86 GLN A N 1
ATOM 636 C CA . GLN A 1 86 ? -22.754 47.732 -63.063 1.00 91.88 86 GLN A CA 1
ATOM 637 C C . GLN A 1 86 ? -22.571 47.223 -61.629 1.00 91.88 86 GLN A C 1
ATOM 639 O O . GLN A 1 86 ? -22.052 46.131 -61.445 1.00 91.88 86 GLN A O 1
ATOM 644 N N . LYS A 1 87 ? -23.064 47.948 -60.618 1.00 92.62 87 LYS A N 1
ATOM 645 C CA . LYS A 1 87 ? -22.995 47.511 -59.216 1.00 92.62 87 LYS A CA 1
ATOM 646 C C . LYS A 1 87 ? -23.830 46.262 -58.939 1.00 92.62 87 LYS A C 1
ATOM 648 O O . LYS A 1 87 ? -23.399 45.416 -58.168 1.00 92.62 87 LYS A O 1
ATOM 653 N N . VAL A 1 88 ? -24.986 46.110 -59.583 1.00 91.62 88 VAL A N 1
ATOM 654 C CA . VAL A 1 88 ? -25.804 44.891 -59.509 1.00 91.62 88 VAL A CA 1
ATOM 655 C C . VAL A 1 88 ? -25.066 43.708 -60.133 1.00 91.62 88 VAL A C 1
ATOM 657 O O . VAL A 1 88 ? -25.094 42.627 -59.556 1.00 91.62 88 VAL A O 1
ATOM 660 N N . ASN A 1 89 ? -24.367 43.905 -61.252 1.00 92.88 89 ASN A N 1
ATOM 661 C CA . ASN A 1 89 ? -23.542 42.863 -61.861 1.00 92.88 89 ASN A CA 1
ATOM 662 C C . ASN A 1 89 ? -22.320 42.530 -60.994 1.00 92.88 89 ASN A C 1
ATOM 664 O O . ASN A 1 89 ? -22.076 41.363 -60.746 1.00 92.88 89 ASN A O 1
ATOM 668 N N . GLU A 1 90 ? -21.622 43.524 -60.438 1.00 93.75 90 GLU A N 1
ATOM 669 C CA . GLU A 1 90 ? -20.515 43.297 -59.496 1.00 93.75 90 GLU A CA 1
ATOM 670 C C . GLU A 1 90 ? -20.977 42.532 -58.244 1.00 93.75 90 GLU A C 1
ATOM 672 O O . GLU A 1 90 ? -20.289 41.624 -57.784 1.00 93.75 90 GLU A O 1
ATOM 677 N N . LEU A 1 91 ? -22.158 42.859 -57.702 1.00 92.38 91 LEU A N 1
ATOM 678 C CA . LEU A 1 91 ? -22.760 42.116 -56.591 1.00 92.38 91 LEU A CA 1
ATOM 679 C C . LEU A 1 91 ? -23.160 40.699 -57.003 1.00 92.38 91 LEU A C 1
ATOM 681 O O . LEU A 1 91 ? -23.016 39.775 -56.209 1.00 92.38 91 LEU A O 1
ATOM 685 N N . ARG A 1 92 ? -23.647 40.512 -58.232 1.00 93.31 92 ARG A N 1
ATOM 686 C CA . ARG A 1 92 ? -23.993 39.194 -58.769 1.00 93.31 92 ARG A CA 1
ATOM 687 C C . ARG A 1 92 ? -22.750 38.325 -58.951 1.00 93.31 92 ARG A C 1
ATOM 689 O O . ARG A 1 92 ? -22.749 37.195 -58.481 1.00 93.31 92 ARG A O 1
ATOM 696 N N . ASP A 1 93 ? -21.682 38.878 -59.514 1.00 94.62 93 ASP A N 1
ATOM 697 C CA . ASP A 1 93 ? -20.391 38.205 -59.663 1.00 94.62 93 ASP A CA 1
ATOM 698 C C . ASP A 1 93 ? -19.782 37.875 -58.293 1.00 94.62 93 ASP A C 1
ATOM 700 O O . ASP A 1 93 ? -19.231 36.794 -58.092 1.00 94.62 93 ASP A O 1
ATOM 704 N N . ALA A 1 94 ? -19.903 38.782 -57.318 1.00 93.94 94 ALA A N 1
ATOM 705 C CA . ALA A 1 94 ? -19.472 38.531 -55.945 1.00 93.94 94 ALA A CA 1
ATOM 706 C C . ALA A 1 94 ? -20.299 37.421 -55.275 1.00 93.94 94 ALA A C 1
ATOM 708 O O . ALA A 1 94 ? -19.728 36.576 -54.590 1.00 93.94 94 ALA A O 1
ATOM 709 N N . LEU A 1 95 ? -21.617 37.381 -55.498 1.00 90.44 95 LEU A N 1
ATOM 710 C CA . LEU A 1 95 ? -22.486 36.306 -55.011 1.00 90.44 95 LEU A CA 1
ATOM 711 C C . LEU A 1 95 ? -22.146 34.961 -55.663 1.00 90.44 95 LEU A C 1
ATOM 713 O O . LEU A 1 95 ? -22.125 33.946 -54.974 1.00 90.44 95 LEU A O 1
ATOM 717 N N . GLU A 1 96 ? -21.842 34.931 -56.961 1.00 93.75 96 GLU A N 1
ATOM 718 C CA . GLU A 1 96 ? -21.406 33.710 -57.649 1.00 93.75 96 GLU A CA 1
ATOM 719 C C . GLU A 1 96 ? -20.051 33.215 -57.128 1.00 93.75 96 GLU A C 1
ATOM 721 O O . GLU A 1 96 ? -19.901 32.021 -56.864 1.00 93.75 96 GLU A O 1
ATOM 726 N N . ARG A 1 97 ? -19.095 34.120 -56.880 1.00 95.69 97 ARG A N 1
ATOM 727 C CA . ARG A 1 97 ? -17.816 33.776 -56.233 1.00 95.69 97 ARG A CA 1
ATOM 728 C C . ARG A 1 97 ? -18.016 33.244 -54.819 1.00 95.69 97 ARG A C 1
ATOM 730 O O . ARG A 1 97 ? -17.468 32.198 -54.499 1.00 95.69 97 ARG A O 1
ATOM 737 N N . PHE A 1 98 ? -18.839 33.909 -54.008 1.00 94.88 98 PHE A N 1
ATOM 738 C CA . PHE A 1 98 ? -19.132 33.470 -52.642 1.00 94.88 98 PHE A CA 1
ATOM 739 C C . PHE A 1 98 ? -19.815 32.096 -52.626 1.00 94.88 98 PHE A C 1
ATOM 741 O O . PHE A 1 98 ? -19.462 31.236 -51.825 1.00 94.88 98 PHE A O 1
ATOM 748 N N . ASN A 1 99 ? -20.753 31.849 -53.545 1.00 94.31 99 ASN A N 1
ATOM 749 C CA . ASN A 1 99 ? -21.378 30.536 -53.697 1.00 94.31 99 ASN A CA 1
ATOM 750 C C . ASN A 1 99 ? -20.359 29.469 -54.132 1.00 94.31 99 ASN A C 1
ATOM 752 O O . ASN A 1 99 ? -20.397 28.348 -53.628 1.00 94.31 99 ASN A O 1
ATOM 756 N N . GLY A 1 100 ? -19.422 29.813 -55.021 1.00 95.12 100 GLY A N 1
ATOM 757 C CA . GLY A 1 100 ? -18.312 28.936 -55.402 1.00 95.12 100 GLY A CA 1
ATOM 758 C C . GLY A 1 100 ? -17.388 28.603 -54.227 1.00 95.12 100 GLY A C 1
ATOM 759 O O . GLY A 1 100 ? -17.075 27.435 -54.004 1.00 95.12 100 GLY A O 1
ATOM 760 N N . GLU A 1 101 ? -17.008 29.604 -53.430 1.00 94.94 101 GLU A N 1
ATOM 761 C CA . GLU A 1 101 ? -16.218 29.422 -52.208 1.00 94.94 101 GLU A CA 1
ATOM 762 C C . GLU A 1 101 ? -16.966 28.574 -51.175 1.00 94.94 101 GLU A C 1
ATOM 764 O O . GLU A 1 101 ? -16.377 27.674 -50.586 1.00 94.94 101 GLU A O 1
ATOM 769 N N . MET A 1 102 ? -18.273 28.780 -51.000 1.00 90.06 102 MET A N 1
ATOM 770 C CA . MET A 1 102 ? -19.098 27.988 -50.085 1.00 90.06 102 MET A CA 1
ATOM 771 C C . MET A 1 102 ? -19.148 26.507 -50.492 1.00 90.06 102 MET A C 1
ATOM 773 O O . MET A 1 102 ? -19.015 25.633 -49.634 1.00 90.06 102 MET A O 1
ATOM 777 N N . VAL A 1 103 ? -19.270 26.209 -51.791 1.00 94.69 103 VAL A N 1
ATOM 778 C CA . VAL A 1 103 ? -19.192 24.831 -52.307 1.00 94.69 103 VAL A CA 1
ATOM 779 C C . VAL A 1 103 ? -17.785 24.253 -52.134 1.00 94.69 103 VAL A C 1
ATOM 781 O O . VAL A 1 103 ? -17.655 23.092 -51.743 1.00 94.69 103 VAL A O 1
ATOM 784 N N . SER A 1 104 ? -16.733 25.046 -52.365 1.00 94.06 104 SER A N 1
ATOM 785 C CA . SER A 1 104 ? -15.348 24.619 -52.123 1.00 94.06 104 SER A CA 1
ATOM 786 C C . SER A 1 104 ? -15.124 24.271 -50.655 1.00 94.06 104 SER A C 1
ATOM 788 O O . SER A 1 104 ? -14.684 23.168 -50.365 1.00 94.06 104 SER A O 1
ATOM 790 N N . ILE A 1 105 ? -15.525 25.143 -49.726 1.00 92.69 105 ILE A N 1
ATOM 791 C CA . ILE A 1 105 ? -15.422 24.913 -48.278 1.00 92.69 105 ILE A CA 1
ATOM 792 C C . ILE A 1 105 ? -16.206 23.663 -47.872 1.00 92.69 105 ILE A C 1
ATOM 794 O O . ILE A 1 105 ? -15.749 22.883 -47.039 1.00 92.69 105 ILE A O 1
ATOM 798 N N . GLN A 1 106 ? -17.383 23.435 -48.456 1.00 93.12 106 GLN A N 1
ATOM 799 C CA . GLN A 1 106 ? -18.161 22.233 -48.173 1.00 93.12 106 GLN A CA 1
ATOM 800 C C . GLN A 1 106 ? -17.458 20.961 -48.675 1.00 93.12 106 GLN A C 1
ATOM 802 O O . GLN A 1 106 ? -17.424 19.959 -47.958 1.00 93.12 106 GLN A O 1
ATOM 807 N N . ASN A 1 107 ? -16.851 20.998 -49.862 1.00 94.44 107 ASN A N 1
ATOM 808 C CA . ASN A 1 107 ? -16.045 19.893 -50.383 1.00 94.44 107 ASN A CA 1
ATOM 809 C C . ASN A 1 107 ? -14.768 19.675 -49.557 1.00 94.44 107 ASN A C 1
ATOM 811 O O . ASN A 1 107 ? -14.439 18.534 -49.237 1.00 94.44 107 ASN A O 1
ATOM 815 N N . ASP A 1 108 ? -14.095 20.743 -49.139 1.00 93.88 108 ASP A N 1
ATOM 816 C CA . ASP A 1 108 ? -12.899 20.693 -48.298 1.00 93.88 108 ASP A CA 1
ATOM 817 C C . ASP A 1 108 ? -13.220 20.132 -46.908 1.00 93.88 108 ASP A C 1
ATOM 819 O O . ASP A 1 108 ? -12.506 19.271 -46.407 1.00 93.88 108 ASP A O 1
ATOM 823 N N . ASN A 1 109 ? -14.356 20.503 -46.315 1.00 94.19 109 ASN A N 1
ATOM 824 C CA . ASN A 1 109 ? -14.827 19.903 -45.063 1.00 94.19 109 ASN A CA 1
ATOM 825 C C . ASN A 1 109 ? -15.131 18.405 -45.220 1.00 94.19 109 ASN A C 1
ATOM 827 O O . ASN A 1 109 ? -14.784 17.600 -44.352 1.00 94.19 109 ASN A O 1
ATOM 831 N N . ASN A 1 110 ? -15.743 18.006 -46.338 1.00 93.44 110 ASN A N 1
ATOM 832 C CA . ASN A 1 110 ? -15.999 16.595 -46.626 1.00 93.44 110 ASN A CA 1
ATOM 833 C C . ASN A 1 110 ? -14.691 15.812 -46.807 1.00 93.44 110 ASN A C 1
ATOM 835 O O . ASN A 1 110 ? -14.549 14.719 -46.255 1.00 93.44 110 ASN A O 1
ATOM 839 N N . THR A 1 111 ? -13.721 16.361 -47.542 1.00 94.38 111 THR A N 1
ATOM 840 C CA . THR A 1 111 ? -12.407 15.725 -47.722 1.00 94.38 111 THR A CA 1
ATOM 841 C C . THR A 1 111 ? -11.619 15.680 -46.419 1.00 94.38 111 THR A C 1
ATOM 843 O O . THR A 1 111 ? -11.029 14.645 -46.122 1.00 94.38 111 THR A O 1
ATOM 846 N N . PHE A 1 112 ? -11.676 16.725 -45.591 1.00 94.62 112 PHE A N 1
ATOM 847 C CA . PHE A 1 112 ? -11.080 16.736 -44.258 1.00 94.62 112 PHE A CA 1
ATOM 848 C C . PHE A 1 112 ? -11.656 15.618 -43.385 1.00 94.62 112 PHE A C 1
ATOM 850 O O . PHE A 1 112 ? -10.893 14.833 -42.832 1.00 94.62 112 PHE A O 1
ATOM 857 N N . SER A 1 113 ? -12.983 15.454 -43.343 1.00 93.81 113 SER A N 1
ATOM 858 C CA . SER A 1 113 ? -13.613 14.356 -42.595 1.00 93.81 113 SER A CA 1
ATOM 859 C C . SER A 1 113 ? -13.209 12.971 -43.124 1.00 93.81 113 SER A C 1
ATOM 861 O O . SER A 1 113 ? -12.998 12.035 -42.349 1.00 93.81 113 SER A O 1
ATOM 863 N N . MET A 1 114 ? -13.055 12.812 -44.445 1.00 94.38 114 MET A N 1
ATOM 864 C CA . MET A 1 114 ? -12.538 11.564 -45.025 1.00 94.38 114 MET A CA 1
ATOM 865 C C . MET A 1 114 ? -11.075 11.314 -44.644 1.00 94.38 114 MET A C 1
ATOM 867 O O . MET A 1 114 ? -10.709 10.180 -44.329 1.00 94.38 114 MET A O 1
ATOM 871 N N . LEU A 1 115 ? -10.240 12.354 -44.661 1.00 94.81 115 LEU A N 1
ATOM 872 C CA . LEU A 1 115 ? -8.837 12.277 -44.266 1.00 94.81 115 LEU A CA 1
ATOM 873 C C . LEU A 1 115 ? -8.687 11.980 -42.775 1.00 94.81 115 LEU A C 1
ATOM 875 O O . LEU A 1 115 ? -7.841 11.168 -42.422 1.00 94.81 115 LEU A O 1
ATOM 879 N N . GLU A 1 116 ? -9.530 12.553 -41.920 1.00 95.06 116 GLU A N 1
ATOM 880 C CA . GLU A 1 116 ? -9.566 12.278 -40.483 1.00 95.06 116 GLU A CA 1
ATOM 881 C C . GLU A 1 116 ? -9.903 10.806 -40.213 1.00 95.06 116 GLU A C 1
ATOM 883 O O . GLU A 1 116 ? -9.156 10.112 -39.524 1.00 95.06 116 GLU A O 1
ATOM 888 N N . LYS A 1 117 ? -10.941 10.267 -40.866 1.00 96.19 117 LYS A N 1
ATOM 889 C CA . LYS A 1 117 ? -11.268 8.831 -40.784 1.00 96.19 117 LYS A CA 1
ATOM 890 C C . LYS A 1 117 ? -10.124 7.949 -41.277 1.00 96.19 117 LYS A C 1
ATOM 892 O O . LYS A 1 117 ? -9.807 6.936 -40.654 1.00 96.19 117 LYS A O 1
ATOM 897 N N . ARG A 1 118 ? -9.489 8.321 -42.394 1.00 95.88 118 ARG A N 1
ATOM 898 C CA . ARG A 1 118 ? -8.331 7.592 -42.930 1.00 95.88 118 ARG A CA 1
ATOM 899 C C . ARG A 1 118 ? -7.140 7.661 -41.976 1.00 95.88 118 ARG A C 1
ATOM 901 O O . ARG A 1 118 ? -6.436 6.670 -41.825 1.00 95.88 118 ARG A O 1
ATOM 908 N N . TYR A 1 119 ? -6.926 8.798 -41.325 1.00 95.75 119 TYR A N 1
ATOM 909 C CA . TYR A 1 119 ? -5.878 8.993 -40.333 1.00 95.75 119 TYR A CA 1
ATOM 910 C C . TYR A 1 119 ? -6.107 8.117 -39.096 1.00 95.75 119 TYR A C 1
ATOM 912 O O . TYR A 1 119 ? -5.194 7.404 -38.686 1.00 95.75 119 TYR A O 1
ATOM 920 N N . GLU A 1 120 ? -7.330 8.065 -38.561 1.00 95.81 120 GLU A N 1
ATOM 921 C CA . GLU A 1 120 ? -7.679 7.158 -37.459 1.00 95.81 120 GLU A CA 1
ATOM 922 C C . GLU A 1 120 ? -7.484 5.683 -37.828 1.00 95.81 120 GLU A C 1
ATOM 924 O O . GLU A 1 120 ? -6.946 4.903 -37.036 1.00 95.81 120 GLU A O 1
ATOM 929 N N . GLN A 1 121 ? -7.902 5.287 -39.034 1.00 96.56 121 GLN A N 1
ATOM 930 C CA . GLN A 1 121 ? -7.676 3.934 -39.546 1.00 96.56 121 GLN A CA 1
ATOM 931 C C . GLN A 1 121 ? -6.183 3.627 -39.657 1.00 96.56 121 GLN A C 1
ATOM 933 O O . GLN A 1 121 ? -5.745 2.554 -39.241 1.00 96.56 121 GLN A O 1
ATOM 938 N N . LEU A 1 122 ? -5.396 4.578 -40.164 1.00 95.88 122 LEU A N 1
ATOM 939 C CA . LEU A 1 122 ? -3.958 4.412 -40.300 1.00 95.88 122 LEU A CA 1
ATOM 940 C C . LEU A 1 122 ? -3.287 4.287 -38.927 1.00 95.88 122 LEU A C 1
ATOM 942 O O . LEU A 1 122 ? -2.481 3.383 -38.745 1.00 95.88 122 LEU A O 1
ATOM 946 N N . ILE A 1 123 ? -3.678 5.088 -37.930 1.00 95.81 123 ILE A N 1
ATOM 947 C CA . ILE A 1 123 ? -3.184 4.948 -36.549 1.00 95.81 123 ILE A CA 1
ATOM 948 C C . ILE A 1 123 ? -3.484 3.557 -35.993 1.00 95.81 123 ILE A C 1
ATOM 950 O O . ILE A 1 123 ? -2.601 2.934 -35.406 1.00 95.81 123 ILE A O 1
ATOM 954 N N . LYS A 1 124 ? -4.713 3.056 -36.169 1.00 96.56 124 LYS A N 1
ATOM 955 C CA . LYS A 1 124 ? -5.071 1.700 -35.727 1.00 96.56 124 LYS A CA 1
ATOM 956 C C . LYS A 1 124 ? -4.202 0.652 -36.419 1.00 96.56 124 LYS A C 1
ATOM 958 O O . LYS A 1 124 ? -3.687 -0.233 -35.748 1.00 96.56 124 LYS A O 1
ATOM 963 N N . SER A 1 125 ? -3.984 0.788 -37.729 1.00 96.50 125 SER A N 1
ATOM 964 C CA . SER A 1 125 ? -3.124 -0.134 -38.478 1.00 96.50 125 SER A CA 1
ATOM 965 C C . SER A 1 125 ? -1.669 -0.094 -38.008 1.00 96.50 125 SER A C 1
ATOM 967 O O . SER A 1 125 ? -1.075 -1.147 -37.815 1.00 96.50 125 SER A O 1
ATOM 969 N N . VAL A 1 126 ? -1.118 1.094 -37.737 1.00 95.88 126 VAL A N 1
ATOM 970 C CA . VAL A 1 126 ? 0.250 1.250 -37.225 1.00 95.88 126 VAL A CA 1
ATOM 971 C C . VAL A 1 126 ? 0.375 0.614 -35.845 1.00 95.88 126 VAL A C 1
ATOM 973 O O . VAL A 1 126 ? 1.288 -0.171 -35.641 1.00 95.88 126 VAL A O 1
ATOM 976 N N . ARG A 1 127 ? -0.572 0.860 -34.931 1.00 95.06 127 ARG A N 1
ATOM 977 C CA . ARG A 1 127 ? -0.568 0.232 -33.598 1.00 95.06 127 ARG A CA 1
ATOM 978 C C . ARG A 1 127 ? -0.666 -1.290 -33.662 1.00 95.06 127 ARG A C 1
ATOM 980 O O . ARG A 1 127 ? 0.000 -1.967 -32.889 1.00 95.06 127 ARG A O 1
ATOM 987 N N . ASN A 1 128 ? -1.480 -1.824 -34.571 1.00 96.62 128 ASN A N 1
ATOM 988 C CA . ASN A 1 128 ? -1.583 -3.269 -34.765 1.00 96.62 128 ASN A CA 1
ATOM 989 C C . ASN A 1 128 ? -0.265 -3.847 -35.296 1.00 96.62 128 ASN A C 1
ATOM 991 O O . ASN A 1 128 ? 0.212 -4.833 -34.752 1.00 96.62 128 ASN A O 1
ATOM 995 N N . LEU A 1 129 ? 0.355 -3.202 -36.290 1.00 95.69 129 LEU A N 1
ATOM 996 C CA . LEU A 1 129 ? 1.652 -3.622 -36.831 1.00 95.69 129 LEU A CA 1
ATOM 997 C C . LEU A 1 129 ? 2.784 -3.505 -35.798 1.00 95.69 129 LEU A C 1
ATOM 999 O O . LEU A 1 129 ? 3.657 -4.365 -35.747 1.00 95.69 129 LEU A O 1
ATOM 1003 N N . GLU A 1 130 ? 2.776 -2.468 -34.959 1.00 94.56 130 GLU A N 1
ATOM 1004 C CA . GLU A 1 130 ? 3.698 -2.337 -33.823 1.00 94.56 130 GLU A CA 1
ATOM 1005 C C . GLU A 1 130 ? 3.487 -3.459 -32.797 1.00 94.56 130 GLU A C 1
ATOM 1007 O O . GLU A 1 130 ? 4.465 -4.000 -32.281 1.00 94.56 130 GLU A O 1
ATOM 1012 N N . GLY A 1 131 ? 2.230 -3.838 -32.537 1.00 95.06 131 GLY A N 1
ATOM 1013 C CA . GLY A 1 131 ? 1.873 -4.984 -31.700 1.00 95.06 131 GLY A CA 1
ATOM 1014 C C . GLY A 1 131 ? 2.386 -6.304 -32.275 1.00 95.06 131 GLY A C 1
ATOM 1015 O O . GLY A 1 131 ? 3.113 -7.018 -31.594 1.00 95.06 131 GLY A O 1
ATOM 1016 N N . GLU A 1 132 ? 2.111 -6.581 -33.550 1.00 95.69 132 GLU A N 1
ATOM 1017 C CA . GLU A 1 132 ? 2.611 -7.776 -34.244 1.00 95.69 132 GLU A CA 1
ATOM 1018 C C . GLU A 1 132 ? 4.144 -7.830 -34.246 1.00 95.69 132 GLU A C 1
ATOM 1020 O O . GLU A 1 132 ? 4.738 -8.881 -34.016 1.00 95.69 132 GLU A O 1
ATOM 1025 N N . LEU A 1 133 ? 4.814 -6.693 -34.457 1.00 95.44 133 LEU A N 1
ATOM 1026 C CA . LEU A 1 133 ? 6.270 -6.614 -34.379 1.00 95.44 133 LEU A CA 1
ATOM 1027 C C . LEU A 1 133 ? 6.780 -6.921 -32.964 1.00 95.44 133 LEU A C 1
ATOM 1029 O O . LEU A 1 133 ? 7.796 -7.601 -32.817 1.00 95.44 133 LEU A O 1
ATOM 1033 N N . ALA A 1 134 ? 6.101 -6.431 -31.926 1.00 94.31 134 ALA A N 1
ATOM 1034 C CA . ALA A 1 134 ? 6.432 -6.757 -30.543 1.00 94.31 134 ALA A CA 1
ATOM 1035 C C . ALA A 1 134 ? 6.241 -8.256 -30.256 1.00 94.31 134 ALA A C 1
ATOM 1037 O O . ALA A 1 134 ? 7.115 -8.858 -29.631 1.00 94.31 134 ALA A O 1
ATOM 1038 N N . ASP A 1 135 ? 5.174 -8.867 -30.776 1.00 94.06 135 ASP A N 1
ATOM 1039 C CA . ASP A 1 135 ? 4.917 -10.305 -30.664 1.00 94.06 135 ASP A CA 1
ATOM 1040 C C . ASP A 1 135 ? 6.005 -11.125 -31.370 1.00 94.06 135 ASP A C 1
ATOM 1042 O O . ASP A 1 135 ? 6.538 -12.073 -30.790 1.00 94.06 135 ASP A O 1
ATOM 1046 N N . TYR A 1 136 ? 6.410 -10.733 -32.585 1.00 93.94 136 TYR A N 1
ATOM 1047 C CA . TYR A 1 136 ? 7.516 -11.378 -33.298 1.00 93.94 136 TYR A CA 1
ATOM 1048 C C . TYR A 1 136 ? 8.847 -11.223 -32.563 1.00 93.94 136 TYR A C 1
ATOM 1050 O O . TYR A 1 136 ? 9.601 -12.190 -32.463 1.00 93.94 136 TYR A O 1
ATOM 1058 N N . ASN A 1 137 ? 9.141 -10.041 -32.019 1.00 92.88 137 ASN A N 1
ATOM 1059 C CA . ASN A 1 137 ? 10.351 -9.822 -31.228 1.00 92.88 137 ASN A CA 1
ATOM 1060 C C . ASN A 1 137 ? 10.353 -10.686 -29.962 1.00 92.88 137 ASN A C 1
ATOM 1062 O O . ASN A 1 137 ? 11.359 -11.326 -29.662 1.00 92.88 137 ASN A O 1
ATOM 1066 N N . LEU A 1 138 ? 9.220 -10.772 -29.260 1.00 91.19 138 LEU A N 1
ATOM 1067 C CA . LEU A 1 138 ? 9.077 -11.635 -28.092 1.00 91.19 138 LEU A CA 1
ATOM 1068 C C . LEU A 1 138 ? 9.248 -13.111 -28.468 1.00 91.19 138 LEU A C 1
ATOM 1070 O O . LEU A 1 138 ? 9.961 -13.834 -27.777 1.00 91.19 138 LEU A O 1
ATOM 1074 N N . ALA A 1 139 ? 8.634 -13.559 -29.565 1.00 88.94 139 ALA A N 1
ATOM 1075 C CA . ALA A 1 139 ? 8.774 -14.925 -30.058 1.00 88.94 139 ALA A CA 1
ATOM 1076 C C . ALA A 1 139 ? 10.232 -15.250 -30.417 1.00 88.94 139 ALA A C 1
ATOM 1078 O O . ALA A 1 139 ? 10.735 -16.302 -30.026 1.00 88.94 139 ALA A O 1
ATOM 1079 N N . LEU A 1 140 ? 10.933 -14.331 -31.090 1.00 90.81 140 LEU A N 1
ATOM 1080 C CA . LEU A 1 140 ? 12.357 -14.466 -31.401 1.00 90.81 140 LEU A CA 1
ATOM 1081 C C . LEU A 1 140 ? 13.215 -14.533 -30.136 1.00 90.81 140 LEU A C 1
ATOM 1083 O O . LEU A 1 140 ? 14.122 -15.358 -30.062 1.00 90.81 140 LEU A O 1
ATOM 1087 N N . ASP A 1 141 ? 12.934 -13.709 -29.128 1.00 91.12 141 ASP A N 1
ATOM 1088 C CA . ASP A 1 141 ? 13.665 -13.751 -27.862 1.00 91.12 141 ASP A CA 1
ATOM 1089 C C . ASP A 1 141 ? 13.401 -15.053 -27.097 1.00 91.12 141 ASP A C 1
ATOM 1091 O O . ASP A 1 141 ? 14.342 -15.649 -26.576 1.00 91.12 141 ASP A O 1
ATOM 1095 N N . LYS A 1 142 ? 12.161 -15.561 -27.095 1.00 88.94 142 LYS A N 1
ATOM 1096 C CA . LYS A 1 142 ? 11.829 -16.869 -26.504 1.00 88.94 142 LYS A CA 1
ATOM 1097 C C . LYS A 1 142 ? 12.461 -18.036 -27.252 1.00 88.94 142 LYS A C 1
ATOM 1099 O O . LYS A 1 142 ? 12.895 -18.993 -26.613 1.00 88.94 142 LYS A O 1
ATOM 1104 N N . GLN A 1 143 ? 12.572 -17.934 -28.573 1.00 87.81 143 GLN A N 1
ATOM 1105 C CA . GLN A 1 143 ? 13.303 -18.899 -29.387 1.00 87.81 143 GLN A CA 1
ATOM 1106 C C . GLN A 1 143 ? 14.806 -18.855 -29.088 1.00 87.81 143 GLN A C 1
ATOM 1108 O O . GLN A 1 143 ? 15.426 -19.902 -28.959 1.00 87.81 143 GLN A O 1
ATOM 1113 N N . ARG A 1 144 ? 15.399 -17.664 -28.920 1.00 88.62 144 ARG A N 1
ATOM 1114 C CA . ARG A 1 144 ? 16.811 -17.512 -28.520 1.00 88.62 144 ARG A CA 1
ATOM 1115 C C . ARG A 1 144 ? 17.104 -18.089 -27.138 1.00 88.62 144 ARG A C 1
ATOM 1117 O O . ARG A 1 144 ? 18.231 -18.503 -26.892 1.00 88.62 144 ARG A O 1
ATOM 1124 N N . THR A 1 145 ? 16.121 -18.089 -26.240 1.00 88.06 145 THR A N 1
ATOM 1125 C CA . THR A 1 145 ? 16.227 -18.700 -24.909 1.00 88.06 145 THR A CA 1
ATOM 1126 C C . THR A 1 145 ? 15.764 -20.160 -24.870 1.00 88.06 145 THR A C 1
ATOM 1128 O O . THR A 1 145 ? 15.535 -20.672 -23.776 1.00 88.06 145 THR A O 1
ATOM 1131 N N . ASP A 1 146 ? 15.587 -20.816 -26.027 1.00 88.06 146 ASP A N 1
ATOM 1132 C CA . ASP A 1 146 ? 15.123 -22.207 -26.175 1.00 88.06 146 ASP A CA 1
ATOM 1133 C C . ASP A 1 146 ? 13.848 -22.537 -25.369 1.00 88.06 146 ASP A C 1
ATOM 1135 O O . ASP A 1 146 ? 13.639 -23.659 -24.905 1.00 88.06 146 ASP A O 1
ATOM 1139 N N . THR A 1 147 ? 12.962 -21.553 -25.190 1.00 88.38 147 THR A N 1
ATOM 1140 C CA . THR A 1 147 ? 11.709 -21.733 -24.448 1.00 88.38 147 THR A CA 1
ATOM 1141 C C . THR A 1 147 ? 10.679 -22.433 -25.328 1.00 88.38 147 THR A C 1
ATOM 1143 O O . THR A 1 147 ? 10.377 -21.978 -26.434 1.00 88.38 147 THR A O 1
ATOM 1146 N N . ARG A 1 148 ? 10.100 -23.533 -24.837 1.00 89.00 148 ARG A N 1
ATOM 1147 C CA . ARG A 1 148 ? 9.118 -24.314 -25.605 1.00 89.00 148 ARG A CA 1
ATOM 1148 C C . ARG A 1 148 ? 7.763 -23.595 -25.680 1.00 89.00 148 ARG A C 1
ATOM 1150 O O . ARG A 1 148 ? 7.368 -22.929 -24.722 1.00 89.00 148 ARG A O 1
ATOM 1157 N N . PRO A 1 149 ? 6.984 -23.771 -26.763 1.00 88.00 149 PRO A N 1
ATOM 1158 C CA . PRO A 1 149 ? 5.664 -23.142 -26.896 1.00 88.00 149 PRO A CA 1
ATOM 1159 C C . PRO A 1 149 ? 4.676 -23.576 -25.795 1.00 88.00 149 PRO A C 1
ATOM 1161 O O . PRO A 1 149 ? 3.839 -22.787 -25.353 1.00 88.00 149 PRO A O 1
ATOM 1164 N N . GLU A 1 150 ? 4.802 -24.809 -25.302 1.00 90.31 150 GLU A N 1
ATOM 1165 C CA . GLU A 1 150 ? 4.022 -25.336 -24.173 1.00 90.31 150 GLU A CA 1
ATOM 1166 C C . GLU A 1 150 ? 4.308 -24.563 -22.876 1.00 90.31 150 GLU A C 1
ATOM 1168 O O . GLU A 1 150 ? 3.383 -24.190 -22.155 1.00 90.31 150 GLU A O 1
ATOM 1173 N N . GLU A 1 151 ? 5.577 -24.237 -22.615 1.00 89.69 151 GLU A N 1
ATOM 1174 C CA . GLU A 1 151 ? 5.999 -23.452 -21.449 1.00 89.69 151 GLU A CA 1
ATOM 1175 C C . GLU A 1 151 ? 5.501 -22.006 -21.535 1.00 89.69 151 GLU A C 1
ATOM 1177 O O . GLU A 1 151 ? 5.044 -21.447 -20.538 1.00 89.69 151 GLU A O 1
ATOM 1182 N N . VAL A 1 152 ? 5.517 -21.406 -22.731 1.00 89.94 152 VAL A N 1
ATOM 1183 C CA . VAL A 1 152 ? 4.930 -20.074 -22.965 1.00 89.94 152 VAL A CA 1
ATOM 1184 C C . VAL A 1 152 ? 3.427 -20.087 -22.684 1.00 89.94 152 VAL A C 1
ATOM 1186 O O . VAL A 1 152 ? 2.915 -19.180 -22.028 1.00 89.94 152 VAL A O 1
ATOM 1189 N N . THR A 1 153 ? 2.725 -21.136 -23.115 1.00 90.75 153 THR A N 1
ATOM 1190 C CA . THR A 1 153 ? 1.283 -21.297 -22.871 1.00 90.75 153 THR A CA 1
ATOM 1191 C C . THR A 1 153 ? 0.981 -21.458 -21.381 1.00 90.75 153 THR A C 1
ATOM 1193 O O . THR A 1 153 ? 0.045 -20.845 -20.868 1.00 90.75 153 THR A O 1
ATOM 1196 N N . TYR A 1 154 ? 1.799 -22.228 -20.662 1.00 93.12 154 TYR A N 1
ATOM 1197 C CA . TYR A 1 154 ? 1.681 -22.371 -19.214 1.00 93.12 154 TYR A CA 1
ATOM 1198 C C . TYR A 1 154 ? 1.937 -21.044 -18.479 1.00 93.12 154 TYR A C 1
ATOM 1200 O O . TYR A 1 154 ? 1.136 -20.642 -17.635 1.00 93.12 154 TYR A O 1
ATOM 1208 N N . MET A 1 155 ? 2.997 -20.308 -18.842 1.00 89.31 155 MET A N 1
ATOM 1209 C CA . MET A 1 155 ? 3.265 -18.974 -18.286 1.00 89.31 155 MET A CA 1
ATOM 1210 C C . MET A 1 155 ? 2.115 -17.999 -18.558 1.00 89.31 155 MET A C 1
ATOM 1212 O O . MET A 1 155 ? 1.745 -17.231 -17.671 1.00 89.31 155 MET A O 1
ATOM 1216 N N . TYR A 1 156 ? 1.522 -18.049 -19.754 1.00 92.75 156 TYR A N 1
ATOM 1217 C CA . TYR A 1 156 ? 0.340 -17.259 -20.089 1.00 92.75 156 TYR A CA 1
ATOM 1218 C C . TYR A 1 156 ? -0.844 -17.593 -19.176 1.00 92.75 156 TYR A C 1
ATOM 1220 O O . TYR A 1 156 ? -1.466 -16.679 -18.641 1.00 92.75 156 TYR A O 1
ATOM 1228 N N . GLN A 1 157 ? -1.147 -18.877 -18.958 1.00 95.06 157 GLN A N 1
ATOM 1229 C CA . GLN A 1 157 ? -2.242 -19.288 -18.072 1.00 95.06 157 GLN A CA 1
ATOM 1230 C C . GLN A 1 157 ? -2.011 -18.831 -16.628 1.00 95.06 157 GLN A C 1
ATOM 1232 O O . GLN A 1 157 ? -2.938 -18.328 -15.993 1.00 95.06 157 GLN A O 1
ATOM 1237 N N . LEU A 1 158 ? -0.776 -18.944 -16.130 1.00 94.62 158 LEU A N 1
ATOM 1238 C CA . LEU A 1 158 ? -0.410 -18.482 -14.793 1.00 94.62 158 LEU A CA 1
ATOM 1239 C C . LEU A 1 158 ? -0.574 -16.961 -14.650 1.00 94.62 158 LEU A C 1
ATOM 1241 O O . LEU A 1 158 ? -1.226 -16.498 -13.715 1.00 94.62 158 LEU A O 1
ATOM 1245 N N . LEU A 1 159 ? -0.023 -16.186 -15.591 1.00 94.25 159 LEU A N 1
ATOM 1246 C CA . LEU A 1 159 ? -0.139 -14.724 -15.600 1.00 94.25 159 LEU A CA 1
ATOM 1247 C C . LEU A 1 159 ? -1.589 -14.271 -15.760 1.00 94.25 159 LEU A C 1
ATOM 1249 O O . LEU A 1 159 ? -2.010 -13.313 -15.119 1.00 94.25 159 LEU A O 1
ATOM 1253 N N . LYS A 1 160 ? -2.372 -14.970 -16.584 1.00 96.62 160 LYS A N 1
ATOM 1254 C CA . LYS A 1 160 ? -3.800 -14.701 -16.734 1.00 96.62 160 LYS A CA 1
ATOM 1255 C C . LYS A 1 160 ? -4.538 -14.905 -15.412 1.00 96.62 160 LYS A C 1
ATOM 1257 O O . LYS A 1 160 ? -5.263 -14.009 -15.004 1.00 96.62 160 LYS A O 1
ATOM 1262 N N . GLY A 1 161 ? -4.298 -16.018 -14.715 1.00 96.25 161 GLY A N 1
ATOM 1263 C CA . GLY A 1 161 ? -4.892 -16.263 -13.399 1.00 96.25 161 GLY A CA 1
ATOM 1264 C C . GLY A 1 161 ? -4.517 -15.194 -12.366 1.00 96.25 161 GLY A C 1
ATOM 1265 O O . GLY A 1 161 ? -5.375 -14.743 -11.611 1.00 96.25 161 GLY A O 1
ATOM 1266 N N . GLN A 1 162 ? -3.262 -14.731 -12.368 1.00 95.69 162 GLN A N 1
ATOM 1267 C CA . GLN A 1 162 ? -2.820 -13.624 -11.511 1.00 95.69 162 GLN A CA 1
ATOM 1268 C C . GLN A 1 162 ? -3.509 -12.301 -11.864 1.00 95.69 162 GLN A C 1
ATOM 1270 O O . GLN A 1 162 ? -3.969 -11.601 -10.967 1.00 95.69 162 GLN A O 1
ATOM 1275 N N . ASN A 1 163 ? -3.617 -11.972 -13.151 1.00 95.19 163 ASN A N 1
ATOM 1276 C CA . ASN A 1 163 ? -4.296 -10.760 -13.606 1.00 95.19 163 ASN A CA 1
ATOM 1277 C C . ASN A 1 163 ? -5.792 -10.787 -13.273 1.00 95.19 163 ASN A C 1
ATOM 1279 O O . ASN A 1 163 ? -6.339 -9.764 -12.874 1.00 95.19 163 ASN A O 1
ATOM 1283 N N . ASP A 1 164 ? -6.449 -11.940 -13.413 1.00 95.88 164 ASP A N 1
ATOM 1284 C CA . ASP A 1 164 ? -7.862 -12.101 -13.065 1.00 95.88 164 ASP A CA 1
ATOM 1285 C C . ASP A 1 164 ? -8.076 -11.904 -11.552 1.00 95.88 164 ASP A C 1
ATOM 1287 O O . ASP A 1 164 ? -8.992 -11.185 -11.154 1.00 95.88 164 ASP A O 1
ATOM 1291 N N . ALA A 1 165 ? -7.187 -12.441 -10.707 1.00 94.31 165 ALA A N 1
ATOM 1292 C CA . ALA A 1 165 ? -7.216 -12.202 -9.262 1.00 94.31 165 ALA A CA 1
ATOM 1293 C C . ALA A 1 165 ? -6.975 -10.721 -8.907 1.00 94.31 165 ALA A C 1
ATOM 1295 O O . ALA A 1 165 ? -7.764 -10.127 -8.176 1.00 94.31 165 ALA A O 1
ATOM 1296 N N . GLN A 1 166 ? -5.944 -10.092 -9.483 1.00 94.62 166 GLN A N 1
ATOM 1297 C CA . GLN A 1 166 ? -5.660 -8.664 -9.282 1.00 94.62 166 GLN A CA 1
ATOM 1298 C C . GLN A 1 166 ? -6.806 -7.771 -9.761 1.00 94.62 166 GLN A C 1
ATOM 1300 O O . GLN A 1 166 ? -7.074 -6.728 -9.172 1.00 94.62 166 GLN A O 1
ATOM 1305 N N . ARG A 1 167 ? -7.508 -8.167 -10.825 1.00 95.25 167 ARG A N 1
ATOM 1306 C CA . ARG A 1 167 ? -8.689 -7.449 -11.301 1.00 95.25 167 ARG A CA 1
ATOM 1307 C C . ARG A 1 167 ? -9.819 -7.496 -10.277 1.00 95.25 167 ARG A C 1
ATOM 1309 O O . ARG A 1 167 ? -10.429 -6.462 -10.035 1.00 95.25 167 ARG A O 1
ATOM 1316 N N . MET A 1 168 ? -10.061 -8.649 -9.652 1.00 94.94 168 MET A N 1
ATOM 1317 C CA . MET A 1 168 ? -11.046 -8.757 -8.570 1.00 94.94 168 MET A CA 1
ATOM 1318 C C . MET A 1 168 ? -10.664 -7.886 -7.366 1.00 94.94 168 MET A C 1
ATOM 1320 O O . MET A 1 168 ? -11.528 -7.214 -6.808 1.00 94.94 168 MET A O 1
ATOM 1324 N N . GLU A 1 169 ? -9.380 -7.841 -6.999 1.00 95.19 169 GLU A N 1
ATOM 1325 C CA . GLU A 1 169 ? -8.884 -6.950 -5.939 1.00 95.19 169 GLU A CA 1
ATOM 1326 C C . GLU A 1 169 ? -9.080 -5.467 -6.293 1.00 95.19 169 GLU A C 1
ATOM 1328 O O . GLU A 1 169 ? -9.529 -4.681 -5.460 1.00 95.19 169 GLU A O 1
ATOM 1333 N N . LEU A 1 170 ? -8.793 -5.073 -7.539 1.00 95.50 170 LEU A N 1
ATOM 1334 C CA . LEU A 1 170 ? -9.025 -3.707 -8.017 1.00 95.50 170 LEU A CA 1
ATOM 1335 C C . LEU A 1 170 ? -10.512 -3.337 -8.015 1.00 95.50 170 LEU A C 1
ATOM 1337 O O . LEU A 1 170 ? -10.852 -2.214 -7.644 1.00 95.50 170 LEU A O 1
ATOM 1341 N N . ASP A 1 171 ? -11.389 -4.264 -8.400 1.00 95.88 171 ASP A N 1
ATOM 1342 C CA . ASP A 1 171 ? -12.838 -4.057 -8.366 1.00 95.88 171 ASP A CA 1
ATOM 1343 C C . ASP A 1 171 ? -13.335 -3.885 -6.920 1.00 95.88 171 ASP A C 1
ATOM 1345 O O . ASP A 1 171 ? -14.152 -3.002 -6.649 1.00 95.88 171 ASP A O 1
ATOM 1349 N N . GLN A 1 172 ? -12.801 -4.659 -5.968 1.00 95.31 172 GLN A N 1
ATOM 1350 C CA . GLN A 1 172 ? -13.098 -4.480 -4.545 1.00 95.31 172 GLN A CA 1
ATOM 1351 C C . GLN A 1 172 ? -12.627 -3.110 -4.040 1.00 95.31 172 GLN A C 1
ATOM 1353 O O . GLN A 1 172 ? -13.412 -2.376 -3.441 1.00 95.31 172 GLN A O 1
ATOM 1358 N N . LEU A 1 173 ? -11.382 -2.729 -4.333 1.00 94.62 173 LEU A N 1
ATOM 1359 C CA . LEU A 1 173 ? -10.830 -1.435 -3.928 1.00 94.62 173 LEU A CA 1
ATOM 1360 C C . LEU A 1 173 ? -11.611 -0.266 -4.547 1.00 94.62 173 LEU A C 1
ATOM 1362 O O . LEU A 1 173 ? -11.787 0.778 -3.920 1.00 94.62 173 LEU A O 1
ATOM 1366 N N . PHE A 1 174 ? -12.125 -0.438 -5.766 1.00 96.75 174 PHE A N 1
ATOM 1367 C CA . PHE A 1 174 ? -13.014 0.532 -6.394 1.00 96.75 174 PHE A CA 1
ATOM 1368 C C . PHE A 1 174 ? -14.349 0.664 -5.647 1.00 96.75 174 PHE A C 1
ATOM 1370 O O . PHE A 1 174 ? -14.819 1.785 -5.444 1.00 96.75 174 PHE A O 1
ATOM 1377 N N . LEU A 1 175 ? -14.953 -0.448 -5.216 1.00 95.25 175 LEU A N 1
ATOM 1378 C CA . LEU A 1 175 ? -16.188 -0.428 -4.426 1.00 95.25 175 LEU A CA 1
ATOM 1379 C C . LEU A 1 175 ? -15.980 0.213 -3.050 1.00 95.25 175 LEU A C 1
ATOM 1381 O O . LEU A 1 175 ? -16.796 1.038 -2.648 1.00 95.25 175 LEU A O 1
ATOM 1385 N N . GLU A 1 176 ? -14.880 -0.105 -2.367 1.00 95.56 176 GLU A N 1
ATOM 1386 C CA . GLU A 1 176 ? -14.506 0.518 -1.090 1.00 95.56 176 GLU A CA 1
ATOM 1387 C C . GLU A 1 176 ? -14.296 2.025 -1.254 1.00 95.56 176 GLU A C 1
ATOM 1389 O O . GLU A 1 176 ? -14.892 2.823 -0.531 1.00 95.56 176 GLU A O 1
ATOM 1394 N N . LYS A 1 177 ? -13.532 2.435 -2.275 1.00 94.50 177 LYS A N 1
ATOM 1395 C CA . LYS A 1 177 ? -13.337 3.851 -2.600 1.00 94.50 177 LYS A CA 1
ATOM 1396 C C . LYS A 1 177 ? -14.667 4.553 -2.865 1.00 94.50 177 LYS A C 1
ATOM 1398 O O . LYS A 1 177 ? -14.883 5.646 -2.352 1.00 94.50 177 LYS A O 1
ATOM 1403 N N . LYS A 1 178 ? -15.560 3.940 -3.645 1.00 95.50 178 LYS A N 1
ATOM 1404 C CA . LYS A 1 178 ? -16.885 4.504 -3.922 1.00 95.50 178 LYS A CA 1
ATOM 1405 C C . LYS A 1 178 ? -17.716 4.640 -2.640 1.00 95.50 178 LYS A C 1
ATOM 1407 O O . LYS A 1 178 ? -18.368 5.664 -2.463 1.00 95.50 178 LYS A O 1
ATOM 1412 N N . GLY A 1 179 ? -17.665 3.650 -1.748 1.00 95.56 179 GLY A N 1
ATOM 1413 C CA . GLY A 1 179 ? -18.314 3.709 -0.437 1.00 95.56 179 GLY A CA 1
ATOM 1414 C C . GLY A 1 179 ? -17.806 4.882 0.401 1.00 95.56 179 GLY A C 1
ATOM 1415 O O . GLY A 1 179 ? -18.603 5.695 0.863 1.00 95.56 179 GLY A O 1
ATOM 1416 N N . HIS A 1 180 ? -16.486 5.045 0.502 1.00 93.69 180 HIS A N 1
ATOM 1417 C CA . HIS A 1 180 ? -15.891 6.183 1.205 1.00 93.69 180 HIS A CA 1
ATOM 1418 C C . HIS A 1 180 ? -16.214 7.528 0.547 1.00 93.69 180 HIS A C 1
ATOM 1420 O O . HIS A 1 180 ? -16.476 8.498 1.248 1.00 93.69 180 HIS A O 1
ATOM 1426 N N . GLU A 1 181 ? -16.251 7.616 -0.784 1.00 92.88 181 GLU A N 1
ATOM 1427 C CA . GLU A 1 181 ? -16.681 8.836 -1.480 1.00 92.88 181 GLU A CA 1
ATOM 1428 C C . GLU A 1 181 ? -18.149 9.189 -1.183 1.00 92.88 181 GLU A C 1
ATOM 1430 O O . GLU A 1 181 ? -18.490 10.367 -1.086 1.00 92.88 181 GLU A O 1
ATOM 1435 N N . GLU A 1 182 ? -19.027 8.196 -1.025 1.00 95.38 182 GLU A N 1
ATOM 1436 C CA . GLU A 1 182 ? -20.419 8.410 -0.613 1.00 95.38 182 GLU A CA 1
ATOM 1437 C C . GLU A 1 182 ? -20.529 8.837 0.860 1.00 95.38 182 GLU A C 1
ATOM 1439 O O . GLU A 1 182 ? -21.349 9.695 1.184 1.00 95.38 182 GLU A O 1
ATOM 1444 N N . GLU A 1 183 ? -19.702 8.287 1.752 1.00 95.12 183 GLU A N 1
ATOM 1445 C CA . GLU A 1 183 ? -19.618 8.713 3.157 1.00 95.12 183 GLU A CA 1
ATOM 1446 C C . GLU A 1 183 ? -19.094 10.145 3.290 1.00 95.12 183 GLU A C 1
ATOM 1448 O O . GLU A 1 183 ? -19.703 10.950 3.991 1.00 95.12 183 GLU A O 1
ATOM 1453 N N . ILE A 1 184 ? -18.022 10.488 2.568 1.00 90.69 184 ILE A N 1
ATOM 1454 C CA . ILE A 1 184 ? -17.467 11.847 2.533 1.00 90.69 184 ILE A CA 1
ATOM 1455 C C . ILE A 1 184 ? -18.532 12.834 2.062 1.00 90.69 184 ILE A C 1
ATOM 1457 O O . ILE A 1 184 ? -18.743 13.843 2.722 1.00 90.69 184 ILE A O 1
ATOM 1461 N N . LYS A 1 185 ? -19.283 12.511 1.000 1.00 94.50 185 LYS A N 1
ATOM 1462 C CA . LYS A 1 185 ? -20.389 13.366 0.541 1.00 94.50 185 LYS A CA 1
ATOM 1463 C C . LYS A 1 185 ? -21.449 13.592 1.615 1.00 94.50 185 LYS A C 1
ATOM 1465 O O . LYS A 1 185 ? -21.910 14.715 1.767 1.00 94.50 185 LYS A O 1
ATOM 1470 N N . LYS A 1 186 ? -21.825 12.558 2.373 1.00 95.31 186 LYS A N 1
ATOM 1471 C CA . LYS A 1 186 ? -22.776 12.715 3.487 1.00 95.31 186 LYS A CA 1
ATOM 1472 C C . LYS A 1 186 ? -22.209 13.616 4.582 1.00 95.31 186 LYS A C 1
ATOM 1474 O O . LYS A 1 186 ? -22.940 14.440 5.120 1.00 95.31 186 LYS A O 1
ATOM 1479 N N . PHE A 1 187 ? -20.927 13.470 4.918 1.00 92.62 187 PHE A N 1
ATOM 1480 C CA . PHE A 1 187 ? -20.280 14.350 5.890 1.00 92.62 187 PHE A CA 1
ATOM 1481 C C . PHE A 1 187 ? -20.192 15.792 5.392 1.00 92.62 187 PHE A C 1
ATOM 1483 O O . PHE A 1 187 ? -20.481 16.695 6.169 1.00 92.62 187 PHE A O 1
ATOM 1490 N N . ASP A 1 188 ? -19.878 16.008 4.116 1.00 91.12 188 ASP A N 1
ATOM 1491 C CA . ASP A 1 188 ? -19.866 17.335 3.498 1.00 91.12 188 ASP A CA 1
ATOM 1492 C C . ASP A 1 188 ? -21.268 17.963 3.512 1.00 91.12 188 ASP A C 1
ATOM 1494 O O . ASP A 1 188 ? -21.411 19.117 3.890 1.00 91.12 188 ASP A O 1
ATOM 1498 N N . GLU A 1 189 ? -22.327 17.203 3.210 1.00 94.25 189 GLU A N 1
ATOM 1499 C CA . GLU A 1 189 ? -23.715 17.683 3.309 1.00 94.25 189 GLU A CA 1
ATOM 1500 C C . GLU A 1 189 ? -24.100 18.071 4.748 1.00 94.25 189 GLU A C 1
ATOM 1502 O O . GLU A 1 189 ? -24.779 19.078 4.971 1.00 94.25 189 GLU A O 1
ATOM 1507 N N . ILE A 1 190 ? -23.655 17.294 5.740 1.00 95.00 190 ILE A N 1
ATOM 1508 C CA . ILE A 1 190 ? -23.867 17.605 7.159 1.00 95.00 190 ILE A CA 1
ATOM 1509 C C . ILE A 1 190 ? -23.075 18.860 7.556 1.00 95.00 190 ILE A C 1
ATOM 1511 O O . ILE A 1 190 ? -23.632 19.744 8.207 1.00 95.00 190 ILE A O 1
ATOM 1515 N N . LEU A 1 191 ? -21.811 18.981 7.145 1.00 89.25 191 LEU A N 1
ATOM 1516 C CA . LEU A 1 191 ? -20.988 20.171 7.379 1.00 89.25 191 LEU A CA 1
ATOM 1517 C C . LEU A 1 191 ? -21.589 21.410 6.708 1.00 89.25 191 LEU A C 1
ATOM 1519 O O . LEU A 1 191 ? -21.650 22.468 7.330 1.00 89.25 191 LEU A O 1
ATOM 1523 N N . ASP A 1 192 ? -22.116 21.280 5.495 1.00 90.88 192 ASP A N 1
ATOM 1524 C CA . ASP A 1 192 ? -22.838 22.345 4.800 1.00 90.88 192 ASP A CA 1
ATOM 1525 C C . ASP A 1 192 ? -24.101 22.756 5.571 1.00 90.88 192 ASP A C 1
ATOM 1527 O O . ASP A 1 192 ? -24.444 23.935 5.643 1.00 90.88 192 ASP A O 1
ATOM 1531 N N . SER A 1 193 ? -24.804 21.804 6.190 1.00 93.00 193 SER A N 1
ATOM 1532 C CA . SER A 1 193 ? -25.963 22.124 7.031 1.00 93.00 193 SER A CA 1
ATOM 1533 C C . SER A 1 193 ? -25.571 22.876 8.309 1.00 93.00 193 SER A C 1
ATOM 1535 O O . SER A 1 193 ? -26.239 23.845 8.671 1.00 93.00 193 SER A O 1
ATOM 1537 N N . PHE A 1 194 ? -24.463 22.489 8.955 1.00 89.00 194 PHE A N 1
ATOM 1538 C CA . PHE A 1 194 ? -23.950 23.177 10.140 1.00 89.00 194 PHE A CA 1
ATOM 1539 C C . PHE A 1 194 ? -23.417 24.565 9.806 1.00 89.00 194 PHE A C 1
ATOM 1541 O O . PHE A 1 194 ? -23.774 25.522 10.480 1.00 89.00 194 PHE A O 1
ATOM 1548 N N . THR A 1 195 ? -22.641 24.697 8.732 1.00 85.75 195 THR A N 1
ATOM 1549 C CA . THR A 1 195 ? -22.131 25.998 8.280 1.00 85.75 195 THR A CA 1
ATOM 1550 C C . THR A 1 195 ? -23.262 26.956 7.929 1.00 85.75 195 THR A C 1
ATOM 1552 O O . THR A 1 195 ? -23.198 28.107 8.337 1.00 85.75 195 THR A O 1
ATOM 1555 N N . ARG A 1 196 ? -24.343 26.499 7.281 1.00 87.25 196 ARG A N 1
ATOM 1556 C CA . ARG A 1 196 ? -25.540 27.335 7.062 1.00 87.25 196 ARG A CA 1
ATOM 1557 C C . ARG A 1 196 ? -26.203 27.767 8.368 1.00 87.25 196 ARG A C 1
ATOM 1559 O O . ARG A 1 196 ? -26.567 28.929 8.502 1.00 87.25 196 ARG A O 1
ATOM 1566 N N . ALA A 1 197 ? -26.349 26.857 9.332 1.00 88.31 197 ALA A N 1
ATOM 1567 C CA . ALA A 1 197 ? -26.917 27.188 10.639 1.00 88.31 197 ALA A CA 1
ATOM 1568 C C . ALA A 1 197 ? -26.029 28.171 11.427 1.00 88.31 197 ALA A C 1
ATOM 1570 O O . ALA A 1 197 ? -26.534 29.048 12.130 1.00 88.31 197 ALA A O 1
ATOM 1571 N N . ASP A 1 198 ? -24.709 28.046 11.302 1.00 81.69 198 ASP A N 1
ATOM 1572 C CA . ASP A 1 198 ? -23.743 28.963 11.902 1.00 81.69 198 ASP A CA 1
ATOM 1573 C C . ASP A 1 198 ? -23.746 30.323 11.190 1.00 81.69 198 ASP A C 1
ATOM 1575 O O . ASP A 1 198 ? -23.705 31.353 11.857 1.00 81.69 198 ASP A O 1
ATOM 1579 N N . GLU A 1 199 ? -23.882 30.357 9.860 1.00 81.62 199 GLU A N 1
ATOM 1580 C CA . GLU A 1 199 ? -24.055 31.586 9.075 1.00 81.62 199 GLU A CA 1
ATOM 1581 C C . GLU A 1 199 ? -25.359 32.314 9.434 1.00 81.62 199 GLU A C 1
ATOM 1583 O O . GLU A 1 199 ? -25.364 33.540 9.553 1.00 81.62 199 GLU A O 1
ATOM 1588 N N . GLU A 1 200 ? -26.462 31.593 9.656 1.00 83.88 200 GLU A N 1
ATOM 1589 C CA . GLU A 1 200 ? -27.719 32.166 10.155 1.00 83.88 200 GLU A CA 1
ATOM 1590 C C . GLU A 1 200 ? -27.534 32.816 11.533 1.00 83.88 200 GLU A C 1
ATOM 1592 O O . GLU A 1 200 ? -27.918 33.968 11.717 1.00 83.88 200 GLU A O 1
ATOM 1597 N N . LYS A 1 201 ? -26.846 32.152 12.468 1.00 81.81 201 LYS A N 1
ATOM 1598 C CA . LYS A 1 201 ? -26.529 32.738 13.783 1.00 81.81 201 LYS A CA 1
ATOM 1599 C C . LYS A 1 201 ? -25.550 33.908 13.700 1.00 81.81 201 LYS A C 1
ATOM 1601 O O . LYS A 1 201 ? -25.643 34.846 14.486 1.00 81.81 201 LYS A O 1
ATOM 1606 N N . LEU A 1 202 ? -24.608 33.868 12.761 1.00 76.19 202 LEU A N 1
ATOM 1607 C CA . LEU A 1 202 ? -23.668 34.961 12.520 1.00 76.19 202 LEU A CA 1
ATOM 1608 C C . LEU A 1 202 ? -24.380 36.187 11.925 1.00 76.19 202 LEU A C 1
ATOM 1610 O O . LEU A 1 202 ? -23.990 37.321 12.199 1.00 76.19 202 LEU A O 1
ATOM 1614 N N . ASN A 1 203 ? -25.446 35.978 11.142 1.00 78.81 203 ASN A N 1
ATOM 1615 C CA . ASN A 1 203 ? -26.300 37.058 10.645 1.00 78.81 203 ASN A CA 1
ATOM 1616 C C . ASN A 1 203 ? -27.061 37.780 11.769 1.00 78.81 203 ASN A C 1
ATOM 1618 O O . ASN A 1 203 ? -27.342 38.968 11.615 1.00 78.81 203 ASN A O 1
ATOM 1622 N N . ASP A 1 204 ? -27.336 37.101 12.887 1.00 82.06 204 ASP A N 1
ATOM 1623 C CA . ASP A 1 204 ? -27.970 37.685 14.077 1.00 82.06 204 ASP A CA 1
ATOM 1624 C C . ASP A 1 204 ? -26.986 38.484 14.964 1.00 82.06 204 ASP A C 1
ATOM 1626 O O . ASP A 1 204 ? -27.398 39.140 15.926 1.00 82.06 204 ASP A O 1
ATOM 1630 N N . LEU A 1 205 ? -25.681 38.450 14.660 1.00 76.44 205 LEU A N 1
ATOM 1631 C CA . LEU A 1 205 ? -24.621 39.098 15.438 1.00 76.44 205 LEU A CA 1
ATOM 1632 C C . LEU A 1 205 ? -24.397 40.574 15.034 1.00 76.44 205 LEU A C 1
ATOM 1634 O O . LEU A 1 205 ? -24.729 41.004 13.929 1.00 76.44 205 LEU A O 1
ATOM 1638 N N . HIS A 1 206 ? -23.806 41.379 15.929 1.00 76.31 206 HIS A N 1
ATOM 1639 C CA . HIS A 1 206 ? -23.555 42.807 15.685 1.00 76.31 206 HIS A CA 1
ATOM 1640 C C . HIS A 1 206 ? -22.574 43.027 14.503 1.00 76.31 206 HIS A C 1
ATOM 1642 O O . HIS A 1 206 ? -21.580 42.300 14.406 1.00 76.31 206 HIS A O 1
ATOM 1648 N N . PRO A 1 207 ? -22.772 44.048 13.636 1.00 80.19 207 PRO A N 1
ATOM 1649 C CA . PRO A 1 207 ? -22.013 44.219 12.387 1.00 80.19 207 PRO A CA 1
ATOM 1650 C C . PRO A 1 207 ? -20.483 44.249 12.526 1.00 80.19 207 PRO A C 1
ATOM 1652 O O . PRO A 1 207 ? -19.783 43.760 11.646 1.00 80.19 207 PRO A O 1
ATOM 1655 N N . GLU A 1 208 ? -19.953 44.794 13.623 1.00 80.69 208 GLU A N 1
ATOM 1656 C CA . GLU A 1 208 ? -18.502 44.863 13.874 1.00 80.69 208 GLU A CA 1
ATOM 1657 C C . GLU A 1 208 ? -17.880 43.488 14.172 1.00 80.69 208 GLU A C 1
ATOM 1659 O O . GLU A 1 208 ? -16.810 43.179 13.661 1.00 80.69 208 GLU A O 1
ATOM 1664 N N . GLN A 1 209 ? -18.572 42.629 14.928 1.00 79.31 209 GLN A N 1
ATOM 1665 C CA . GLN A 1 209 ? -18.094 41.274 15.252 1.00 79.31 209 GLN A CA 1
ATOM 1666 C C . GLN A 1 209 ? -18.168 40.340 14.041 1.00 79.31 209 GLN A C 1
ATOM 1668 O O . GLN A 1 209 ? -17.364 39.422 13.891 1.00 79.31 209 GLN A O 1
ATOM 1673 N N . ARG A 1 210 ? -19.123 40.598 13.145 1.00 79.56 210 ARG A N 1
ATOM 1674 C CA . ARG A 1 210 ? -19.249 39.889 11.875 1.00 79.56 210 ARG A CA 1
ATOM 1675 C C . ARG A 1 210 ? -18.094 40.205 10.922 1.00 79.56 210 ARG A C 1
ATOM 1677 O O . ARG A 1 210 ? -17.567 39.293 10.300 1.00 79.56 210 ARG A O 1
ATOM 1684 N N . LEU A 1 211 ? -17.674 41.470 10.849 1.00 82.44 211 LEU A N 1
ATOM 1685 C CA . LEU A 1 211 ? -16.516 41.875 10.045 1.00 82.44 211 LEU A CA 1
ATOM 1686 C C . LEU A 1 211 ? -15.219 41.219 10.541 1.00 82.44 211 LEU A C 1
ATOM 1688 O O . LEU A 1 211 ? -14.445 40.726 9.728 1.00 82.44 211 LEU A O 1
ATOM 1692 N N . GLU A 1 212 ? -15.012 41.150 11.859 1.00 84.31 212 GLU A N 1
ATOM 1693 C CA . GLU A 1 212 ? -13.849 40.474 12.454 1.00 84.31 212 GLU A CA 1
ATOM 1694 C C . GLU A 1 212 ? -13.844 38.960 12.156 1.00 84.31 212 GLU A C 1
ATOM 1696 O O . GLU A 1 212 ? -12.808 38.394 11.801 1.00 84.31 212 GLU A O 1
ATOM 1701 N N . TYR A 1 213 ? -15.009 38.302 12.222 1.00 81.94 213 TYR A N 1
ATOM 1702 C CA . TYR A 1 213 ? -15.147 36.898 11.821 1.00 81.94 213 TYR A CA 1
ATOM 1703 C C . TYR A 1 213 ? -14.852 36.692 10.329 1.00 81.94 213 TYR A C 1
ATOM 1705 O O . TYR A 1 213 ? -14.114 35.771 9.979 1.00 81.94 213 TYR A O 1
ATOM 1713 N N . ASP A 1 214 ? -15.385 37.547 9.453 1.00 81.38 214 ASP A N 1
ATOM 1714 C CA . ASP A 1 214 ? -15.165 37.461 8.006 1.00 81.38 214 ASP A CA 1
ATOM 1715 C C . ASP A 1 214 ? -13.676 37.654 7.648 1.00 81.38 214 ASP A C 1
ATOM 1717 O O . ASP A 1 214 ? -13.148 36.952 6.779 1.00 81.38 214 ASP A O 1
ATOM 1721 N N . GLU A 1 215 ? -12.967 38.549 8.346 1.00 86.25 215 GLU A N 1
ATOM 1722 C CA . GLU A 1 215 ? -11.520 38.747 8.191 1.00 86.25 215 GLU A CA 1
ATOM 1723 C C . GLU A 1 215 ? -10.715 37.514 8.633 1.00 86.25 215 GLU A C 1
ATOM 1725 O O . GLU A 1 215 ? -9.879 37.020 7.867 1.00 86.25 215 GLU A O 1
ATOM 1730 N N . LEU A 1 216 ? -11.009 36.956 9.813 1.00 82.38 216 LEU A N 1
ATOM 1731 C CA . LEU A 1 216 ? -10.362 35.739 10.321 1.00 82.38 216 LEU A CA 1
ATOM 1732 C C . LEU A 1 216 ? -10.680 34.507 9.458 1.00 82.38 216 LEU A C 1
ATOM 1734 O O . LEU A 1 216 ? -9.811 33.665 9.214 1.00 82.38 216 LEU A O 1
ATOM 1738 N N . GLN A 1 217 ? -11.904 34.402 8.937 1.00 80.06 217 GLN A N 1
ATOM 1739 C CA . GLN A 1 217 ? -12.301 33.330 8.026 1.00 80.06 217 GLN A CA 1
ATOM 1740 C C . GLN A 1 217 ? -11.591 33.465 6.671 1.00 80.06 217 GLN A C 1
ATOM 1742 O O . GLN A 1 217 ? -11.150 32.463 6.101 1.00 80.06 217 GLN A O 1
ATOM 1747 N N . ALA A 1 218 ? -11.419 34.687 6.159 1.00 80.25 218 ALA A N 1
ATOM 1748 C CA . ALA A 1 218 ? -10.647 34.946 4.947 1.00 80.25 218 ALA A CA 1
ATOM 1749 C C . ALA A 1 218 ? -9.150 34.639 5.130 1.00 80.25 218 ALA A C 1
ATOM 1751 O O . ALA A 1 218 ? -8.510 34.140 4.201 1.00 80.25 218 ALA A O 1
ATOM 1752 N N . GLU A 1 219 ? -8.586 34.894 6.312 1.00 80.62 219 GLU A N 1
ATOM 1753 C CA . GLU A 1 219 ? -7.208 34.527 6.652 1.00 80.62 219 GLU A CA 1
ATOM 1754 C C . GLU A 1 219 ? -7.039 33.005 6.779 1.00 80.62 219 GLU A C 1
ATOM 1756 O O . GLU A 1 219 ? -6.123 32.437 6.184 1.00 80.62 219 GLU A O 1
ATOM 1761 N N . SER A 1 220 ? -7.981 32.317 7.430 1.00 73.19 220 SER A N 1
ATOM 1762 C CA . SER A 1 220 ? -8.009 30.850 7.511 1.00 73.19 220 SER A CA 1
ATOM 1763 C C . SER A 1 220 ? -8.134 30.192 6.130 1.00 73.19 220 SER A C 1
ATOM 1765 O O . SER A 1 220 ? -7.375 29.280 5.806 1.00 73.19 220 SER A O 1
ATOM 1767 N N . ARG A 1 221 ? -9.013 30.705 5.254 1.00 73.00 221 ARG A N 1
ATOM 1768 C CA . ARG A 1 221 ? -9.155 30.224 3.864 1.00 73.00 221 ARG A CA 1
ATOM 1769 C C . ARG A 1 221 ? -7.916 30.500 3.005 1.00 73.00 221 ARG A C 1
ATOM 1771 O O . ARG A 1 221 ? -7.657 29.751 2.067 1.00 73.00 221 ARG A O 1
ATOM 1778 N N . LYS A 1 222 ? -7.137 31.547 3.308 1.00 70.56 222 LYS A N 1
ATOM 1779 C CA . LYS A 1 222 ? -5.838 31.810 2.656 1.00 70.56 222 LYS A CA 1
ATOM 1780 C C . LYS A 1 222 ? -4.764 30.797 3.050 1.00 70.56 222 LYS A C 1
ATOM 1782 O O . LYS A 1 222 ? -3.809 30.617 2.290 1.00 70.56 222 LYS A O 1
ATOM 1787 N N . ILE A 1 223 ? -4.902 30.115 4.189 1.00 68.31 223 ILE A N 1
ATOM 1788 C CA . ILE A 1 223 ? -4.033 28.996 4.561 1.00 68.31 223 ILE A CA 1
ATOM 1789 C C . ILE A 1 223 ? -4.422 27.800 3.679 1.00 68.31 223 ILE A C 1
ATOM 1791 O O . ILE A 1 223 ? -5.250 26.962 4.020 1.00 68.31 223 ILE A O 1
ATOM 1795 N N . ASN A 1 224 ? -3.802 27.746 2.499 1.00 67.38 224 ASN A N 1
ATOM 1796 C CA . ASN A 1 224 ? -4.003 26.783 1.411 1.00 67.38 224 ASN A CA 1
ATOM 1797 C C . ASN A 1 224 ? -3.542 25.346 1.748 1.00 67.38 224 ASN A C 1
ATOM 1799 O O . ASN A 1 224 ? -2.912 24.668 0.938 1.00 67.38 224 ASN A O 1
ATOM 1803 N N . LEU A 1 225 ? -3.858 24.840 2.940 1.00 70.12 225 LEU A N 1
ATOM 1804 C CA . LEU A 1 225 ? -3.513 23.486 3.377 1.00 70.12 225 LEU A CA 1
ATOM 1805 C C . LEU A 1 225 ? -4.057 22.413 2.428 1.00 70.12 225 LEU A C 1
ATOM 1807 O O . LEU A 1 225 ? -3.372 21.427 2.183 1.00 70.12 225 LEU A O 1
ATOM 1811 N N . ALA A 1 226 ? -5.249 22.610 1.859 1.00 74.44 226 ALA A N 1
ATOM 1812 C CA . ALA A 1 226 ? -5.831 21.680 0.892 1.00 74.44 226 ALA A CA 1
ATOM 1813 C C . ALA A 1 226 ? -5.049 21.645 -0.434 1.00 74.44 226 ALA A C 1
ATOM 1815 O O . ALA A 1 226 ? -4.804 20.568 -0.972 1.00 74.44 226 ALA A O 1
ATOM 1816 N N . GLN A 1 227 ? -4.604 22.804 -0.933 1.00 78.50 227 GLN A N 1
ATOM 1817 C CA . GLN A 1 227 ? -3.792 22.879 -2.152 1.00 78.50 227 GLN A CA 1
ATOM 1818 C C . GLN A 1 227 ? -2.392 22.306 -1.918 1.00 78.50 227 GLN A C 1
ATOM 1820 O O . GLN A 1 227 ? -1.945 21.484 -2.709 1.00 78.50 227 GLN A O 1
ATOM 1825 N N . LEU A 1 228 ? -1.746 22.641 -0.794 1.00 79.12 228 LEU A N 1
ATOM 1826 C CA . LEU A 1 228 ? -0.453 22.058 -0.423 1.00 79.12 228 LEU A CA 1
ATOM 1827 C C . LEU A 1 228 ? -0.544 20.536 -0.236 1.00 79.12 228 LEU A C 1
ATOM 1829 O O . LEU A 1 228 ? 0.352 19.819 -0.666 1.00 79.12 228 LEU A O 1
ATOM 1833 N N . ARG A 1 229 ? -1.624 20.020 0.369 1.00 81.62 229 ARG A N 1
ATOM 1834 C CA . ARG A 1 229 ? -1.855 18.569 0.491 1.00 81.62 229 ARG A CA 1
ATOM 1835 C C . ARG A 1 229 ? -2.040 17.914 -0.873 1.00 81.62 229 ARG A C 1
ATOM 1837 O O . ARG A 1 229 ? -1.388 16.915 -1.148 1.00 81.62 229 ARG A O 1
ATOM 1844 N N . HIS A 1 230 ? -2.841 18.514 -1.751 1.00 84.50 230 HIS A N 1
ATOM 1845 C CA . HIS A 1 230 ? -3.024 18.005 -3.107 1.00 84.50 230 HIS A CA 1
ATOM 1846 C C . HIS A 1 230 ? -1.714 18.005 -3.912 1.00 84.50 230 HIS A C 1
ATOM 1848 O O . HIS A 1 230 ? -1.419 17.042 -4.616 1.00 84.50 230 HIS A O 1
ATOM 1854 N N . GLU A 1 231 ? -0.888 19.046 -3.778 1.00 85.19 231 GLU A N 1
ATOM 1855 C CA . GLU A 1 231 ? 0.444 19.095 -4.387 1.00 85.19 231 GLU A CA 1
ATOM 1856 C C . GLU A 1 231 ? 1.364 17.996 -3.842 1.00 85.19 231 GLU A C 1
ATOM 1858 O O . GLU A 1 231 ? 2.037 17.321 -4.623 1.00 85.19 231 GLU A O 1
ATOM 1863 N N . VAL A 1 232 ? 1.358 17.758 -2.527 1.00 87.31 232 VAL A N 1
ATOM 1864 C CA . VAL A 1 232 ? 2.121 16.670 -1.897 1.00 87.31 232 VAL A CA 1
ATOM 1865 C C . VAL A 1 232 ? 1.650 15.301 -2.391 1.00 87.31 232 VAL A C 1
ATOM 1867 O O . VAL A 1 232 ? 2.494 14.468 -2.726 1.00 87.31 232 VAL A O 1
ATOM 1870 N N . ASP A 1 233 ? 0.344 15.071 -2.509 1.00 89.81 233 ASP A N 1
ATOM 1871 C CA . ASP A 1 233 ? -0.216 13.806 -3.001 1.00 89.81 233 ASP A CA 1
ATOM 1872 C C . ASP A 1 233 ? 0.137 13.570 -4.474 1.00 89.81 233 ASP A C 1
ATOM 1874 O O . ASP A 1 233 ? 0.567 12.479 -4.857 1.00 89.81 233 ASP A O 1
ATOM 1878 N N . MET A 1 234 ? 0.044 14.611 -5.303 1.00 91.44 234 MET A N 1
ATOM 1879 C CA . MET A 1 234 ? 0.439 14.563 -6.711 1.00 91.44 234 MET A CA 1
ATOM 1880 C C . MET A 1 234 ? 1.935 14.281 -6.874 1.00 91.44 234 MET A C 1
ATOM 1882 O O . MET A 1 234 ? 2.328 13.446 -7.693 1.00 91.44 234 MET A O 1
ATOM 1886 N N . ILE A 1 235 ? 2.789 14.949 -6.095 1.00 90.88 235 ILE A N 1
ATOM 1887 C CA . ILE A 1 235 ? 4.238 14.712 -6.104 1.00 90.88 235 ILE A CA 1
ATOM 1888 C C . ILE A 1 235 ? 4.546 13.293 -5.619 1.00 90.88 235 ILE A C 1
ATOM 1890 O O . ILE A 1 235 ? 5.354 12.610 -6.244 1.00 90.88 235 ILE A O 1
ATOM 1894 N N . SER A 1 236 ? 3.870 12.820 -4.572 1.00 89.19 236 SER A N 1
ATOM 1895 C CA . SER A 1 236 ? 4.049 11.473 -4.020 1.00 89.19 236 SER A CA 1
ATOM 1896 C C . SER A 1 236 ? 3.618 10.388 -5.008 1.00 89.19 236 SER A C 1
ATOM 1898 O O . SER A 1 236 ? 4.334 9.406 -5.201 1.00 89.19 236 SER A O 1
ATOM 1900 N N . HIS A 1 237 ? 2.501 10.582 -5.712 1.00 89.81 237 HIS A N 1
ATOM 1901 C CA . HIS A 1 237 ? 2.055 9.668 -6.761 1.00 89.81 237 HIS A CA 1
ATOM 1902 C C . HIS A 1 237 ? 3.033 9.636 -7.946 1.00 89.81 237 HIS A C 1
ATOM 1904 O O . HIS A 1 237 ? 3.413 8.566 -8.428 1.00 89.81 237 HIS A O 1
ATOM 1910 N N . ASN A 1 238 ? 3.504 10.805 -8.387 1.00 89.00 238 ASN A N 1
ATOM 1911 C CA . ASN A 1 238 ? 4.513 10.909 -9.440 1.00 89.00 238 ASN A CA 1
ATOM 1912 C C . ASN A 1 238 ? 5.850 10.276 -9.027 1.00 89.00 238 ASN A C 1
ATOM 1914 O O . ASN A 1 238 ? 6.504 9.639 -9.857 1.00 89.00 238 ASN A O 1
ATOM 1918 N N . LEU A 1 239 ? 6.243 10.411 -7.757 1.00 83.62 239 LEU A N 1
ATOM 1919 C CA . LEU A 1 239 ? 7.415 9.756 -7.184 1.00 83.62 239 LEU A CA 1
ATOM 1920 C C . LEU A 1 239 ? 7.245 8.235 -7.220 1.00 83.62 239 LEU A C 1
ATOM 1922 O O . LEU A 1 239 ? 8.101 7.559 -7.778 1.00 83.62 239 LEU A O 1
ATOM 1926 N N . ALA A 1 240 ? 6.117 7.705 -6.740 1.00 85.81 240 ALA A N 1
ATOM 1927 C CA . ALA A 1 240 ? 5.831 6.270 -6.744 1.00 85.81 240 ALA A CA 1
ATOM 1928 C C . ALA A 1 240 ? 5.828 5.675 -8.165 1.00 85.81 240 ALA A C 1
ATOM 1930 O O . ALA A 1 240 ? 6.404 4.613 -8.408 1.00 85.81 240 ALA A O 1
ATOM 1931 N N . MET A 1 241 ? 5.247 6.381 -9.139 1.00 84.12 241 MET A N 1
ATOM 1932 C CA . MET A 1 241 ? 5.298 5.991 -10.553 1.00 84.12 241 MET A CA 1
ATOM 1933 C C . MET A 1 241 ? 6.709 6.076 -11.138 1.00 84.12 241 MET A C 1
ATOM 1935 O O . MET A 1 241 ? 7.121 5.204 -11.910 1.00 84.12 241 MET A O 1
ATOM 1939 N N . GLY A 1 242 ? 7.476 7.099 -10.762 1.00 75.88 242 GLY A N 1
ATOM 1940 C CA . GLY A 1 242 ? 8.886 7.226 -11.112 1.00 75.88 242 GLY A CA 1
ATOM 1941 C C . GLY A 1 242 ? 9.716 6.069 -10.559 1.00 75.88 242 GLY A C 1
ATOM 1942 O O . GLY A 1 242 ? 10.492 5.470 -11.302 1.00 75.88 242 GLY A O 1
ATOM 1943 N N . GLU A 1 243 ? 9.509 5.716 -9.292 1.00 75.62 243 GLU A N 1
ATOM 1944 C CA . GLU A 1 243 ? 10.159 4.606 -8.597 1.00 75.62 243 GLU A CA 1
ATOM 1945 C C . GLU A 1 243 ? 9.784 3.249 -9.195 1.00 75.62 243 GLU A C 1
ATOM 1947 O O . GLU A 1 243 ? 10.664 2.420 -9.414 1.00 75.62 243 GLU A O 1
ATOM 1952 N N . ALA A 1 244 ? 8.514 3.022 -9.537 1.00 77.19 244 ALA A N 1
ATOM 1953 C CA . ALA A 1 244 ? 8.076 1.795 -10.200 1.00 77.19 244 ALA A CA 1
ATOM 1954 C C . ALA A 1 244 ? 8.755 1.617 -11.570 1.00 77.19 244 ALA A C 1
ATOM 1956 O O . ALA A 1 244 ? 9.278 0.544 -11.869 1.00 77.19 244 ALA A O 1
ATOM 1957 N N . ARG A 1 245 ? 8.842 2.690 -12.371 1.00 73.25 245 ARG A N 1
ATOM 1958 C CA . ARG A 1 245 ? 9.584 2.687 -13.647 1.00 73.25 245 ARG A CA 1
ATOM 1959 C C . ARG A 1 245 ? 11.090 2.499 -13.442 1.00 73.25 245 ARG A C 1
ATOM 1961 O O . ARG A 1 245 ? 11.739 1.820 -14.228 1.00 73.25 245 ARG A O 1
ATOM 1968 N N . LEU A 1 246 ? 11.656 3.090 -12.389 1.00 64.75 246 LEU A N 1
ATOM 1969 C CA . LEU A 1 246 ? 13.065 2.936 -12.013 1.00 64.75 246 LEU A CA 1
ATOM 1970 C C . LEU A 1 246 ? 13.399 1.501 -11.586 1.00 64.75 246 LEU A C 1
ATOM 1972 O O . LEU A 1 246 ? 14.468 1.010 -11.933 1.00 64.75 246 LEU A O 1
ATOM 1976 N N . ARG A 1 247 ? 12.488 0.822 -10.878 1.00 68.94 247 ARG A N 1
ATOM 1977 C CA . ARG A 1 247 ? 12.630 -0.591 -10.490 1.00 68.94 247 ARG A CA 1
ATOM 1978 C C . ARG A 1 247 ? 12.573 -1.538 -11.689 1.00 68.94 247 ARG A C 1
ATOM 1980 O O . ARG A 1 247 ? 13.216 -2.581 -11.651 1.00 68.94 247 ARG A O 1
ATOM 1987 N N . GLN A 1 248 ? 11.834 -1.178 -12.738 1.00 70.50 248 GLN A N 1
ATOM 1988 C CA . GLN A 1 248 ? 11.739 -1.976 -13.965 1.00 70.50 248 GLN A CA 1
ATOM 1989 C C . GLN A 1 248 ? 13.028 -1.937 -14.808 1.00 70.50 248 GLN A C 1
ATOM 1991 O O . GLN A 1 248 ? 13.298 -2.897 -15.524 1.00 70.50 248 GLN A O 1
ATOM 1996 N N . GLU A 1 249 ? 13.860 -0.890 -14.695 1.00 69.75 249 GLU A N 1
ATOM 1997 C CA . GLU A 1 249 ? 15.148 -0.810 -15.400 1.00 69.75 249 GLU A CA 1
ATOM 1998 C C . GLU A 1 249 ? 16.370 -0.920 -14.461 1.00 69.75 249 GLU A C 1
ATOM 2000 O O . GLU A 1 249 ? 16.748 0.054 -13.798 1.00 69.75 249 GLU A O 1
ATOM 2005 N N . PRO A 1 250 ? 17.105 -2.051 -14.469 1.00 70.31 250 PRO A N 1
ATOM 2006 C CA . PRO A 1 250 ? 18.235 -2.275 -13.559 1.00 70.31 250 PRO A CA 1
ATOM 2007 C C . PRO A 1 250 ? 19.398 -1.286 -13.766 1.00 70.31 250 PRO A C 1
ATOM 2009 O O . PRO A 1 250 ? 20.150 -0.993 -12.834 1.00 70.31 250 PRO A O 1
ATOM 2012 N N . LEU A 1 251 ? 19.549 -0.728 -14.973 1.00 71.69 251 LEU A N 1
ATOM 2013 C CA . LEU A 1 251 ? 20.580 0.268 -15.282 1.00 71.69 251 LEU A CA 1
ATOM 2014 C C . LEU A 1 251 ? 20.286 1.629 -14.626 1.00 71.69 251 LEU A C 1
ATOM 2016 O O . LEU A 1 251 ? 21.198 2.348 -14.209 1.00 71.69 251 LEU A O 1
ATOM 2020 N N . ARG A 1 252 ? 19.001 1.972 -14.502 1.00 67.88 252 ARG A N 1
ATOM 2021 C CA . ARG A 1 252 ? 18.538 3.247 -13.952 1.00 67.88 252 ARG A CA 1
ATOM 2022 C C . ARG A 1 252 ? 18.564 3.241 -12.421 1.00 67.88 252 ARG A C 1
ATOM 2024 O O . ARG A 1 252 ? 18.904 4.262 -11.824 1.00 67.88 252 ARG A O 1
ATOM 2031 N N . LEU A 1 253 ? 18.335 2.078 -11.805 1.00 73.00 253 LEU A N 1
ATOM 2032 C CA . LEU A 1 253 ? 18.548 1.846 -10.373 1.00 73.00 253 LEU A CA 1
ATOM 2033 C C . LEU A 1 253 ? 20.026 2.040 -9.985 1.00 73.00 253 LEU A C 1
ATOM 2035 O O . LEU A 1 253 ? 20.334 2.795 -9.065 1.00 73.00 253 LEU A O 1
ATOM 2039 N N . ARG A 1 254 ? 20.961 1.486 -10.775 1.00 79.00 254 ARG A N 1
ATOM 2040 C CA . ARG A 1 254 ? 22.407 1.731 -10.596 1.00 79.00 254 ARG A CA 1
ATOM 2041 C C . ARG A 1 254 ? 22.765 3.215 -10.707 1.00 79.00 254 ARG A C 1
ATOM 2043 O O . ARG A 1 254 ? 23.551 3.722 -9.910 1.00 79.00 254 ARG A O 1
ATOM 2050 N N . MET A 1 255 ? 22.182 3.944 -11.661 1.00 78.06 255 MET A N 1
ATOM 2051 C CA . MET A 1 255 ? 22.378 5.396 -11.770 1.00 78.06 255 MET A CA 1
ATOM 2052 C C . MET A 1 255 ? 21.892 6.136 -10.509 1.00 78.06 255 MET A C 1
ATOM 2054 O O . MET A 1 255 ? 22.558 7.076 -10.069 1.00 78.06 255 MET A O 1
ATOM 2058 N N . GLN A 1 256 ? 20.760 5.737 -9.924 1.00 78.88 256 GLN A N 1
ATOM 2059 C CA . GLN A 1 256 ? 20.250 6.335 -8.689 1.00 78.88 256 GLN A CA 1
ATOM 2060 C C . GLN A 1 256 ? 21.172 6.059 -7.498 1.00 78.88 256 GLN A C 1
ATOM 2062 O O . GLN A 1 256 ? 21.555 7.006 -6.816 1.00 78.88 256 GLN A O 1
ATOM 2067 N N . GLU A 1 257 ? 21.639 4.822 -7.321 1.00 84.81 257 GLU A N 1
ATOM 2068 C CA . GLU A 1 257 ? 22.636 4.502 -6.291 1.00 84.81 257 GLU A CA 1
ATOM 2069 C C . GLU A 1 257 ? 23.901 5.360 -6.433 1.00 84.81 257 GLU A C 1
ATOM 2071 O O . GLU A 1 257 ? 24.472 5.831 -5.448 1.00 84.81 257 GLU A O 1
ATOM 2076 N N . HIS A 1 258 ? 24.363 5.592 -7.665 1.00 86.38 258 HIS A N 1
ATOM 2077 C CA . HIS A 1 258 ? 25.502 6.472 -7.917 1.00 86.38 258 HIS A CA 1
ATOM 2078 C C . HIS A 1 258 ? 25.194 7.942 -7.592 1.00 86.38 258 HIS A C 1
ATOM 2080 O O . HIS A 1 258 ? 26.071 8.640 -7.079 1.00 86.38 258 HIS A O 1
ATOM 2086 N N . LYS A 1 259 ? 23.966 8.420 -7.835 1.00 86.19 259 LYS A N 1
ATOM 2087 C CA . LYS A 1 259 ? 23.533 9.767 -7.424 1.00 86.19 259 LYS A CA 1
ATOM 2088 C C . LYS A 1 259 ? 23.481 9.906 -5.903 1.00 86.19 259 LYS A C 1
ATOM 2090 O O . LYS A 1 259 ? 23.983 10.900 -5.388 1.00 86.19 259 LYS A O 1
ATOM 2095 N N . GLU A 1 260 ? 22.946 8.920 -5.194 1.00 88.44 260 GLU A N 1
ATOM 2096 C CA . GLU A 1 260 ? 22.894 8.903 -3.727 1.00 88.44 260 GLU A CA 1
ATOM 2097 C C . GLU A 1 260 ? 24.300 8.875 -3.121 1.00 88.44 260 GLU A C 1
ATOM 2099 O O . GLU A 1 260 ? 24.621 9.698 -2.264 1.00 88.44 260 GLU A O 1
ATOM 2104 N N . LYS A 1 261 ? 25.191 8.023 -3.646 1.00 92.12 261 LYS A N 1
ATOM 2105 C CA . LYS A 1 261 ? 26.614 8.013 -3.266 1.00 92.12 261 LYS A CA 1
ATOM 2106 C C . LYS A 1 261 ? 27.271 9.370 -3.506 1.00 92.12 261 LYS A C 1
ATOM 2108 O O . LYS A 1 261 ? 28.042 9.828 -2.670 1.00 92.12 261 LYS A O 1
ATOM 2113 N N . ARG A 1 262 ? 26.955 10.046 -4.614 1.00 90.00 262 ARG A N 1
ATOM 2114 C CA . ARG A 1 262 ? 27.469 11.393 -4.896 1.00 90.00 262 ARG A CA 1
ATOM 2115 C C . ARG A 1 262 ? 26.987 12.412 -3.863 1.00 90.00 262 ARG A C 1
ATOM 2117 O O . ARG A 1 262 ? 27.798 13.204 -3.403 1.00 90.00 262 ARG A O 1
ATOM 2124 N N . VAL A 1 263 ? 25.708 12.382 -3.484 1.00 94.44 263 VAL A N 1
ATOM 2125 C CA . VAL A 1 263 ? 25.159 13.269 -2.442 1.00 94.44 263 VAL A CA 1
ATOM 2126 C C . VAL A 1 263 ? 25.832 13.009 -1.092 1.00 94.44 263 VAL A C 1
ATOM 2128 O O . VAL A 1 263 ? 26.264 13.956 -0.443 1.00 94.44 263 VAL A O 1
ATOM 2131 N N . GLN A 1 264 ? 26.005 11.743 -0.703 1.00 92.56 264 GLN A N 1
ATOM 2132 C CA . GLN A 1 264 ? 26.697 11.366 0.538 1.00 92.56 264 GLN A CA 1
ATOM 2133 C C . GLN A 1 264 ? 28.168 11.800 0.551 1.00 92.56 264 GLN A C 1
ATOM 2135 O O . GLN A 1 264 ? 28.681 12.274 1.562 1.00 92.56 264 GLN A O 1
ATOM 2140 N N . LEU A 1 265 ? 28.874 11.641 -0.570 1.00 92.50 265 LEU A N 1
ATOM 2141 C CA . LEU A 1 265 ? 30.258 12.094 -0.685 1.00 92.50 265 LEU A CA 1
ATOM 2142 C C . LEU A 1 265 ? 30.351 13.620 -0.646 1.00 92.50 265 LEU A C 1
ATOM 2144 O O . LEU A 1 265 ? 31.282 14.144 -0.044 1.00 92.50 265 LEU A O 1
ATOM 2148 N N . PHE A 1 266 ? 29.384 14.326 -1.233 1.00 92.81 266 PHE A N 1
ATOM 2149 C CA . PHE A 1 266 ? 29.338 15.784 -1.208 1.00 92.81 266 PHE A CA 1
ATOM 2150 C C . PHE A 1 266 ? 29.047 16.330 0.195 1.00 92.81 266 PHE A C 1
ATOM 2152 O O . PHE A 1 266 ? 29.725 17.252 0.637 1.00 92.81 266 PHE A O 1
ATOM 2159 N N . SER A 1 267 ? 28.109 15.732 0.939 1.00 91.62 267 SER A N 1
ATOM 2160 C CA . SER A 1 267 ? 27.863 16.121 2.334 1.00 91.62 267 SER A CA 1
ATOM 2161 C C . SER A 1 267 ? 29.079 15.843 3.219 1.00 91.62 267 SER A C 1
ATOM 2163 O O . SER A 1 267 ? 29.453 16.682 4.036 1.00 91.62 267 SER A O 1
ATOM 2165 N N . ARG A 1 268 ? 29.763 14.711 3.009 1.00 91.25 268 ARG A N 1
ATOM 2166 C CA . ARG A 1 268 ? 31.012 14.389 3.708 1.00 91.25 268 ARG A CA 1
ATOM 2167 C C . ARG A 1 268 ? 32.137 15.363 3.364 1.00 91.25 268 ARG A C 1
ATOM 2169 O O . ARG A 1 268 ? 32.870 15.761 4.261 1.00 91.25 268 ARG A O 1
ATOM 2176 N N . LEU A 1 269 ? 32.272 15.743 2.095 1.00 91.81 269 LEU A N 1
ATOM 2177 C CA . LEU A 1 269 ? 33.240 16.745 1.656 1.00 91.81 269 LEU A CA 1
ATOM 2178 C C . LEU A 1 269 ? 32.948 18.096 2.314 1.00 91.81 269 LEU A C 1
ATOM 2180 O O . LEU A 1 269 ? 33.844 18.657 2.926 1.00 91.81 269 LEU A O 1
ATOM 2184 N N . SER A 1 270 ? 31.694 18.552 2.301 1.00 92.50 270 SER A N 1
ATOM 2185 C CA . SER A 1 270 ? 31.284 19.786 2.981 1.00 92.50 270 SER A CA 1
ATOM 2186 C C . SER A 1 270 ? 31.577 19.751 4.486 1.00 92.50 270 SER A C 1
ATOM 2188 O O . SER A 1 270 ? 32.047 20.742 5.038 1.00 92.50 270 SER A O 1
ATOM 2190 N N . ALA A 1 271 ? 31.332 18.621 5.158 1.00 88.94 271 ALA A N 1
ATOM 2191 C CA . ALA A 1 271 ? 31.640 18.462 6.579 1.00 88.94 271 ALA A CA 1
ATOM 2192 C C . ALA A 1 271 ? 33.155 18.496 6.850 1.00 88.94 271 ALA A C 1
ATOM 2194 O O . ALA A 1 271 ? 33.600 19.150 7.790 1.00 88.94 271 ALA A O 1
ATOM 2195 N N . LEU A 1 272 ? 33.957 17.834 6.009 1.00 88.75 272 LEU A N 1
ATOM 2196 C CA . LEU A 1 272 ? 35.419 17.857 6.104 1.00 88.75 272 LEU A CA 1
ATOM 2197 C C . LEU A 1 272 ? 35.995 19.241 5.791 1.00 88.75 272 LEU A C 1
ATOM 2199 O O . LEU A 1 272 ? 36.928 19.672 6.457 1.00 88.75 272 LEU A O 1
ATOM 2203 N N . GLU A 1 273 ? 35.432 19.960 4.821 1.00 89.25 273 GLU A N 1
ATOM 2204 C CA . GLU A 1 273 ? 35.797 21.347 4.525 1.00 89.25 273 GLU A CA 1
ATOM 2205 C C . GLU A 1 273 ? 35.470 22.272 5.696 1.00 89.25 273 GLU A C 1
ATOM 2207 O O . GLU A 1 273 ? 36.261 23.155 6.014 1.00 89.25 273 GLU A O 1
ATOM 2212 N N . GLN A 1 274 ? 34.332 22.068 6.363 1.00 83.50 274 GLN A N 1
ATOM 2213 C CA . GLN A 1 274 ? 33.975 22.824 7.559 1.00 83.50 274 GLN A CA 1
ATOM 2214 C C . GLN A 1 274 ? 34.936 22.524 8.716 1.00 83.50 274 GLN A C 1
ATOM 2216 O O . GLN A 1 274 ? 35.432 23.460 9.331 1.00 83.50 274 GLN A O 1
ATOM 2221 N N . GLN A 1 275 ? 35.289 21.257 8.948 1.00 83.06 275 GLN A N 1
ATOM 2222 C CA . GLN A 1 275 ? 36.292 20.870 9.950 1.00 83.06 275 GLN A CA 1
ATOM 2223 C C . GLN A 1 275 ? 37.692 21.410 9.622 1.00 83.06 275 GLN A C 1
ATOM 2225 O O . GLN A 1 275 ? 38.419 21.842 10.516 1.00 83.06 275 GLN A O 1
ATOM 2230 N N . ALA A 1 276 ? 38.077 21.419 8.344 1.00 84.00 276 ALA A N 1
ATOM 2231 C CA . ALA A 1 276 ? 39.343 21.985 7.892 1.00 84.00 276 ALA A CA 1
ATOM 2232 C C . ALA A 1 276 ? 39.375 23.506 8.083 1.00 84.00 276 ALA A C 1
ATOM 2234 O O . ALA A 1 276 ? 40.378 24.031 8.558 1.00 84.00 276 ALA A O 1
ATOM 2235 N N . LYS A 1 277 ? 38.270 24.203 7.778 1.00 82.00 277 LYS A N 1
ATOM 2236 C CA . LYS A 1 277 ? 38.103 25.632 8.075 1.00 82.00 277 LYS A CA 1
ATOM 2237 C C . LYS A 1 277 ? 38.199 25.885 9.572 1.00 82.00 277 LYS A C 1
ATOM 2239 O O . LYS A 1 277 ? 38.999 26.719 9.962 1.00 82.00 277 LYS A O 1
ATOM 2244 N N . GLU A 1 278 ? 37.472 25.124 10.394 1.00 76.62 278 GLU A N 1
ATOM 2245 C CA . GLU A 1 278 ? 37.515 25.199 11.863 1.00 76.62 278 GLU A CA 1
ATOM 2246 C C . GLU A 1 278 ? 38.940 24.994 12.406 1.00 76.62 278 GLU A C 1
ATOM 2248 O O . GLU A 1 278 ? 39.365 25.727 13.293 1.00 76.62 278 GLU A O 1
ATOM 2253 N N . SER A 1 279 ? 39.716 24.085 11.807 1.00 76.69 279 SER A N 1
ATOM 2254 C CA . SER A 1 279 ? 41.116 23.813 12.172 1.00 76.69 279 SER A CA 1
ATOM 2255 C C . SER A 1 279 ? 42.104 24.911 11.749 1.00 76.69 279 SER A C 1
ATOM 2257 O O . SER A 1 279 ? 43.227 24.934 12.249 1.00 76.69 279 SER A O 1
ATOM 2259 N N . GLN A 1 280 ? 41.720 25.800 10.826 1.00 78.88 280 GLN A N 1
ATOM 2260 C CA . GLN A 1 280 ? 42.532 26.942 10.380 1.00 78.88 280 GLN A CA 1
ATOM 2261 C C . GLN A 1 280 ? 42.330 28.196 11.241 1.00 78.88 280 GLN A C 1
ATOM 2263 O O . GLN A 1 280 ? 43.159 29.102 11.172 1.00 78.88 280 GLN A O 1
ATOM 2268 N N . LEU A 1 281 ? 41.259 28.264 12.044 1.00 79.38 281 LEU A N 1
ATOM 2269 C CA . LEU A 1 281 ? 41.056 29.374 12.979 1.00 79.38 281 LEU A CA 1
ATOM 2270 C C . LEU A 1 281 ? 42.035 29.287 14.149 1.00 79.38 281 LEU A C 1
ATOM 2272 O O . LEU A 1 281 ? 42.431 28.200 14.574 1.00 79.38 281 LEU A O 1
ATOM 2276 N N . SER A 1 282 ? 42.383 30.442 14.708 1.00 82.88 282 SER A N 1
ATOM 2277 C CA . SER A 1 282 ? 43.207 30.502 15.914 1.00 82.88 282 SER A CA 1
ATOM 2278 C C . SER A 1 282 ? 42.445 29.931 17.120 1.00 82.88 282 SER A C 1
ATOM 2280 O O . SER A 1 282 ? 41.222 30.033 17.200 1.00 82.88 282 SER A O 1
ATOM 2282 N N . ILE A 1 283 ? 43.150 29.358 18.100 1.00 79.06 283 ILE A N 1
ATOM 2283 C CA . ILE A 1 283 ? 42.553 28.774 19.323 1.00 79.06 283 ILE A CA 1
ATOM 2284 C C . ILE A 1 283 ? 41.558 29.728 20.038 1.00 79.06 283 ILE A C 1
ATOM 2286 O O . ILE A 1 283 ? 40.514 29.253 20.491 1.00 79.06 283 ILE A O 1
ATOM 2290 N N . PRO A 1 284 ? 41.802 31.054 20.134 1.00 83.12 284 PRO A N 1
ATOM 2291 C CA . PRO A 1 284 ? 40.836 32.004 20.690 1.00 83.12 284 PRO A CA 1
ATOM 2292 C C . PRO A 1 284 ? 39.557 32.127 19.849 1.00 83.12 284 PRO A C 1
ATOM 2294 O O . PRO A 1 284 ? 38.464 32.112 20.402 1.00 83.12 284 PRO A O 1
ATOM 2297 N N . GLU A 1 285 ? 39.673 32.168 18.520 1.00 82.62 285 GLU A N 1
ATOM 2298 C CA . GLU A 1 285 ? 38.523 32.266 17.611 1.00 82.62 285 GLU A CA 1
ATOM 2299 C C . GLU A 1 285 ? 37.688 30.976 17.618 1.00 82.62 285 GLU A C 1
ATOM 2301 O O . GLU A 1 285 ? 36.459 31.027 17.620 1.00 82.62 285 GLU A O 1
ATOM 2306 N N . GLN A 1 286 ? 38.338 29.807 17.696 1.00 80.56 286 GLN A N 1
ATOM 2307 C CA . GLN A 1 286 ? 37.653 28.521 17.879 1.00 80.56 286 GLN A CA 1
ATOM 2308 C C . GLN A 1 286 ? 36.877 28.483 19.201 1.00 80.56 286 GLN A C 1
ATOM 2310 O O . GLN A 1 286 ? 35.753 27.980 19.249 1.00 80.56 286 GLN A O 1
ATOM 2315 N N . ARG A 1 287 ? 37.455 29.036 20.275 1.00 84.56 287 ARG A N 1
ATOM 2316 C CA . ARG A 1 287 ? 36.795 29.144 21.580 1.00 84.56 287 ARG A CA 1
ATOM 2317 C C . ARG A 1 287 ? 35.568 30.053 21.517 1.00 84.56 287 ARG A C 1
ATOM 2319 O O . ARG A 1 287 ? 34.531 29.671 22.052 1.00 84.56 287 ARG A O 1
ATOM 2326 N N . ASP A 1 288 ? 35.660 31.205 20.862 1.00 86.06 288 ASP A N 1
ATOM 2327 C CA . ASP A 1 288 ? 34.531 32.134 20.725 1.00 86.06 288 ASP A CA 1
ATOM 2328 C C . ASP A 1 288 ? 33.402 31.538 19.873 1.00 86.06 288 ASP A C 1
ATOM 2330 O O . ASP A 1 288 ? 32.229 31.632 20.239 1.00 86.06 288 ASP A O 1
ATOM 2334 N N . LEU A 1 289 ? 33.743 30.826 18.795 1.00 85.38 289 LEU A N 1
ATOM 2335 C CA . LEU A 1 289 ? 32.777 30.127 17.945 1.00 85.38 289 LEU A CA 1
ATOM 2336 C C . LEU A 1 289 ? 32.098 28.959 18.678 1.00 85.38 289 LEU A C 1
ATOM 2338 O O . LEU A 1 289 ? 30.894 28.751 18.528 1.00 85.38 289 LEU A O 1
ATOM 2342 N N . LEU A 1 290 ? 32.835 28.222 19.515 1.00 86.88 290 LEU A N 1
ATOM 2343 C CA . LEU A 1 290 ? 32.264 27.197 20.394 1.00 86.88 290 LEU A CA 1
ATOM 2344 C C . LEU A 1 290 ? 31.361 27.801 21.472 1.00 86.88 290 LEU A C 1
ATOM 2346 O O . LEU A 1 290 ? 30.288 27.262 21.724 1.00 86.88 290 LEU A O 1
ATOM 2350 N N . LEU A 1 291 ? 31.748 28.923 22.084 1.00 90.19 291 LEU A N 1
ATOM 2351 C CA . LEU A 1 291 ? 30.905 29.626 23.053 1.00 90.19 291 LEU A CA 1
ATOM 2352 C C . LEU A 1 291 ? 29.609 30.126 22.410 1.00 90.19 291 LEU A C 1
ATOM 2354 O O . LEU A 1 291 ? 28.552 30.031 23.033 1.00 90.19 291 LEU A O 1
ATOM 2358 N N . GLN A 1 292 ? 29.675 30.612 21.170 1.00 90.31 292 GLN A N 1
ATOM 2359 C CA . GLN A 1 292 ? 28.493 31.007 20.414 1.00 90.31 292 GLN A CA 1
ATOM 2360 C C . GLN A 1 292 ? 27.605 29.797 20.092 1.00 90.31 292 GLN A C 1
ATOM 2362 O O . GLN A 1 292 ? 26.426 29.826 20.422 1.00 90.31 292 GLN A O 1
ATOM 2367 N N . LYS A 1 293 ? 28.175 28.688 19.593 1.00 90.00 293 LYS A N 1
ATOM 2368 C CA . LYS A 1 293 ? 27.435 27.428 19.380 1.00 90.00 293 LYS A CA 1
ATOM 2369 C C . LYS A 1 293 ? 26.770 26.924 20.664 1.00 90.00 293 LYS A C 1
ATOM 2371 O O . LYS A 1 293 ? 25.633 26.480 20.624 1.00 90.00 293 LYS A O 1
ATOM 2376 N N . VAL A 1 294 ? 27.448 26.992 21.812 1.00 94.44 294 VAL A N 1
ATOM 2377 C CA . VAL A 1 294 ? 26.868 26.584 23.104 1.00 94.44 294 VAL A CA 1
ATOM 2378 C C . VAL A 1 294 ? 25.722 27.510 23.511 1.00 94.44 294 VAL A C 1
ATOM 2380 O O . VAL A 1 294 ? 24.708 27.026 24.005 1.00 94.44 294 VAL A O 1
ATOM 2383 N N . LYS A 1 295 ? 25.842 28.825 23.292 1.00 95.00 295 LYS A N 1
ATOM 2384 C CA . LYS A 1 295 ? 24.745 29.771 23.544 1.00 95.00 295 LYS A CA 1
ATOM 2385 C C . LYS A 1 295 ? 23.541 29.492 22.648 1.00 95.00 295 LYS A C 1
ATOM 2387 O O . LYS A 1 295 ? 22.431 29.430 23.166 1.00 95.00 295 LYS A O 1
ATOM 2392 N N . ASP A 1 296 ? 23.767 29.297 21.353 1.00 93.44 296 ASP A N 1
ATOM 2393 C CA . ASP A 1 296 ? 22.712 29.032 20.375 1.00 93.44 296 ASP A CA 1
ATOM 2394 C C . ASP A 1 296 ? 22.027 27.688 20.678 1.00 93.44 296 ASP A C 1
ATOM 2396 O O . ASP A 1 296 ? 20.807 27.635 20.810 1.00 93.44 296 ASP A O 1
ATOM 2400 N N . ASN A 1 297 ? 22.806 26.631 20.939 1.00 92.56 297 ASN A N 1
ATOM 2401 C CA . ASN A 1 297 ? 22.279 25.325 21.339 1.00 92.56 297 ASN A CA 1
ATOM 2402 C C . ASN A 1 297 ? 21.497 25.401 22.656 1.00 92.56 297 ASN A C 1
ATOM 2404 O O . ASN A 1 297 ? 20.450 24.776 22.773 1.00 92.56 297 ASN A O 1
ATOM 2408 N N . ASN A 1 298 ? 21.959 26.169 23.648 1.00 95.50 298 ASN A N 1
ATOM 2409 C CA . ASN A 1 298 ? 21.210 26.353 24.894 1.00 95.50 298 ASN A CA 1
ATOM 2410 C C . ASN A 1 298 ? 19.881 27.084 24.652 1.00 95.50 298 ASN A C 1
ATOM 2412 O O . ASN A 1 298 ? 18.879 26.733 25.269 1.00 95.50 298 ASN A O 1
ATOM 2416 N N . GLN A 1 299 ? 19.841 28.070 23.749 1.00 94.75 299 GLN A N 1
ATOM 2417 C CA . GLN A 1 299 ? 18.589 28.731 23.365 1.00 94.75 299 GLN A CA 1
ATOM 2418 C C . GLN A 1 299 ? 17.645 27.782 22.620 1.00 94.75 299 GLN A C 1
ATOM 2420 O O . GLN A 1 299 ? 16.441 27.803 22.871 1.00 94.75 299 GLN A O 1
ATOM 2425 N N . GLU A 1 300 ? 18.168 26.940 21.726 1.00 95.19 300 GLU A N 1
ATOM 2426 C CA . GLU A 1 300 ? 17.377 25.906 21.056 1.00 95.19 300 GLU A CA 1
ATOM 2427 C C . GLU A 1 300 ? 16.834 24.881 22.051 1.00 95.19 300 GLU A C 1
ATOM 2429 O O . GLU A 1 300 ? 15.647 24.570 21.993 1.00 95.19 300 GLU A O 1
ATOM 2434 N N . ILE A 1 301 ? 17.648 24.426 23.010 1.00 94.25 301 ILE A N 1
ATOM 2435 C CA . ILE A 1 301 ? 17.211 23.518 24.077 1.00 94.25 301 ILE A CA 1
ATOM 2436 C C . ILE A 1 301 ? 16.031 24.133 24.831 1.00 94.25 301 ILE A C 1
ATOM 2438 O O . ILE A 1 301 ? 14.982 23.498 24.896 1.00 94.25 301 ILE A O 1
ATOM 2442 N N . VAL A 1 302 ? 16.137 25.386 25.286 1.00 96.62 302 VAL A N 1
ATOM 2443 C CA . VAL A 1 302 ? 15.038 26.071 25.992 1.00 96.62 302 VAL A CA 1
ATOM 2444 C C . VAL A 1 302 ? 13.767 26.130 25.137 1.00 96.62 302 VAL A C 1
ATOM 2446 O O . VAL A 1 302 ? 12.699 25.747 25.607 1.00 96.62 302 VAL A O 1
ATOM 2449 N N . ARG A 1 303 ? 13.868 26.519 23.858 1.00 94.62 303 ARG A N 1
ATOM 2450 C CA . ARG A 1 303 ? 12.708 26.545 22.944 1.00 94.62 303 ARG A CA 1
ATOM 2451 C C . ARG A 1 303 ? 12.089 25.160 22.751 1.00 94.62 303 ARG A C 1
ATOM 2453 O O . ARG A 1 303 ? 10.869 25.024 22.688 1.00 94.62 303 ARG A O 1
ATOM 2460 N N . THR A 1 304 ? 12.914 24.119 22.637 1.00 92.06 304 THR A N 1
ATOM 2461 C CA . THR A 1 304 ? 12.417 22.742 22.506 1.00 92.06 304 THR A CA 1
ATOM 2462 C C . THR A 1 304 ? 11.775 22.241 23.795 1.00 92.06 304 THR A C 1
ATOM 2464 O O . THR A 1 304 ? 10.753 21.563 23.728 1.00 92.06 304 THR A O 1
ATOM 2467 N N . GLU A 1 305 ? 12.304 22.608 24.962 1.00 95.56 305 GLU A N 1
ATOM 2468 C CA . GLU A 1 305 ? 11.718 22.285 26.263 1.00 95.56 305 GLU A CA 1
ATOM 2469 C C . GLU A 1 305 ? 10.359 22.969 26.450 1.00 95.56 305 GLU A C 1
ATOM 2471 O O . GLU A 1 305 ? 9.396 22.307 26.843 1.00 95.56 305 GLU A O 1
ATOM 2476 N N . GLU A 1 306 ? 10.237 24.249 26.086 1.00 96.00 306 GLU A N 1
ATOM 2477 C CA . GLU A 1 306 ? 8.958 24.971 26.056 1.00 96.00 306 GLU A CA 1
ATOM 2478 C C . GLU A 1 306 ? 7.945 24.262 25.148 1.00 96.00 306 GLU A C 1
ATOM 2480 O O . GLU A 1 306 ? 6.824 23.967 25.574 1.00 96.00 306 GLU A O 1
ATOM 2485 N N . ARG A 1 307 ? 8.361 23.870 23.936 1.00 93.62 307 ARG A N 1
ATOM 2486 C CA . ARG A 1 307 ? 7.492 23.149 22.998 1.00 93.62 307 ARG A CA 1
ATOM 2487 C C . ARG A 1 307 ? 7.070 21.770 23.510 1.00 93.62 307 ARG A C 1
ATOM 2489 O O . ARG A 1 307 ? 5.930 21.350 23.300 1.00 93.62 307 ARG A O 1
ATOM 2496 N N . ILE A 1 308 ? 7.963 21.058 24.199 1.00 94.56 308 ILE A N 1
ATOM 2497 C CA . ILE A 1 308 ? 7.652 19.778 24.850 1.00 94.56 308 ILE A CA 1
ATOM 2498 C C . ILE A 1 308 ? 6.610 19.985 25.954 1.00 94.56 308 ILE A C 1
ATOM 2500 O O . ILE A 1 308 ? 5.686 19.178 26.072 1.00 94.56 308 ILE A O 1
ATOM 2504 N N . LEU A 1 309 ? 6.728 21.048 26.753 1.00 96.50 309 LEU A N 1
ATOM 2505 C CA . LEU A 1 309 ? 5.762 21.360 27.807 1.00 96.50 309 LEU A CA 1
ATOM 2506 C C . LEU A 1 309 ? 4.386 21.722 27.238 1.00 96.50 309 LEU A C 1
ATOM 2508 O O . LEU A 1 309 ? 3.381 21.237 27.759 1.00 96.50 309 LEU A O 1
ATOM 2512 N N . GLU A 1 310 ? 4.327 22.516 26.169 1.00 95.75 310 GLU A N 1
ATOM 2513 C CA . GLU A 1 310 ? 3.082 22.808 25.442 1.00 95.75 310 GLU A CA 1
ATOM 2514 C C . GLU A 1 310 ? 2.423 21.527 24.931 1.00 95.75 310 GLU A C 1
ATOM 2516 O O . GLU A 1 310 ? 1.275 21.241 25.269 1.00 95.75 310 GLU A O 1
ATOM 2521 N N . THR A 1 311 ? 3.186 20.698 24.216 1.00 90.69 311 THR A N 1
ATOM 2522 C CA . THR A 1 311 ? 2.682 19.437 23.656 1.00 90.69 311 THR A CA 1
ATOM 2523 C C . THR A 1 311 ? 2.182 18.508 24.764 1.00 90.69 311 THR A C 1
ATOM 2525 O O . THR A 1 311 ? 1.129 17.885 24.638 1.00 90.69 311 THR A O 1
ATOM 2528 N N . ARG A 1 312 ? 2.887 18.428 25.902 1.00 95.31 312 ARG A N 1
ATOM 2529 C CA . ARG A 1 312 ? 2.439 17.641 27.063 1.00 95.31 312 ARG A CA 1
ATOM 2530 C C . ARG A 1 312 ? 1.117 18.154 27.630 1.00 95.31 312 ARG A C 1
ATOM 2532 O O . ARG A 1 312 ? 0.244 17.334 27.905 1.00 95.31 312 ARG A O 1
ATOM 2539 N N . LYS A 1 313 ? 0.942 19.473 27.765 1.00 96.00 313 LYS A N 1
ATOM 2540 C CA . LYS A 1 313 ? -0.326 20.075 28.217 1.00 96.00 313 LYS A CA 1
ATOM 2541 C C . LYS A 1 313 ? -1.470 19.769 27.251 1.00 96.00 313 LYS A C 1
ATOM 2543 O O . LYS A 1 313 ? -2.544 19.377 27.697 1.00 96.00 313 LYS A O 1
ATOM 2548 N N . GLU A 1 314 ? -1.235 19.879 25.945 1.00 94.50 314 GLU A N 1
ATOM 2549 C CA . GLU A 1 314 ? -2.213 19.487 24.922 1.00 94.50 314 GLU A CA 1
ATOM 2550 C C . GLU A 1 314 ? -2.582 18.004 25.045 1.00 94.50 314 GLU A C 1
ATOM 2552 O O . GLU A 1 314 ? -3.760 17.649 25.032 1.00 94.50 314 GLU A O 1
ATOM 2557 N N . THR A 1 315 ? -1.588 17.139 25.265 1.00 90.25 315 THR A N 1
ATOM 2558 C CA . THR A 1 315 ? -1.809 15.698 25.443 1.00 90.25 315 THR A CA 1
ATOM 2559 C C . THR A 1 315 ? -2.655 15.406 26.685 1.00 90.25 315 THR A C 1
ATOM 2561 O O . THR A 1 315 ? -3.538 14.552 26.644 1.00 90.25 315 THR A O 1
ATOM 2564 N N . GLU A 1 316 ? -2.409 16.096 27.802 1.00 95.44 316 GLU A N 1
ATOM 2565 C CA . GLU A 1 316 ? -3.225 15.943 29.012 1.00 95.44 316 GLU A CA 1
ATOM 2566 C C . GLU A 1 316 ? -4.653 16.456 28.826 1.00 95.44 316 GLU A C 1
ATOM 2568 O O . GLU A 1 316 ? -5.594 15.820 29.298 1.00 95.44 316 GLU A O 1
ATOM 2573 N N . ASN A 1 317 ? -4.833 17.566 28.112 1.00 94.62 317 ASN A N 1
ATOM 2574 C CA . ASN A 1 317 ? -6.158 18.098 27.808 1.00 94.62 317 ASN A CA 1
ATOM 2575 C C . ASN A 1 317 ? -6.957 17.131 26.925 1.00 94.62 317 ASN A C 1
ATOM 2577 O O . ASN A 1 317 ? -8.102 16.822 27.249 1.00 94.62 317 ASN A O 1
ATOM 2581 N N . LEU A 1 318 ? -6.339 16.580 25.876 1.00 91.44 318 LEU A N 1
ATOM 2582 C CA . LEU A 1 318 ? -6.964 15.566 25.022 1.00 91.44 318 LEU A CA 1
ATOM 2583 C C . LEU A 1 318 ? -7.302 14.292 25.804 1.00 91.44 318 LEU A C 1
ATOM 2585 O O . LEU A 1 318 ? -8.379 13.732 25.630 1.00 91.44 318 LEU A O 1
ATOM 2589 N N . LYS A 1 319 ? -6.426 13.852 26.717 1.00 92.94 319 LYS A N 1
ATOM 2590 C CA . LYS A 1 319 ? -6.718 12.714 27.604 1.00 92.94 319 LYS A CA 1
ATOM 2591 C C . LYS A 1 319 ? -7.928 12.976 28.500 1.00 92.94 319 LYS A C 1
ATOM 2593 O O . LYS A 1 319 ? -8.748 12.078 28.664 1.00 92.94 319 LYS A O 1
ATOM 2598 N N . LYS A 1 320 ? -8.061 14.182 29.062 1.00 94.31 320 LYS A N 1
ATOM 2599 C CA . LYS A 1 320 ? -9.231 14.562 29.873 1.00 94.31 320 LYS A CA 1
ATOM 2600 C C . LYS A 1 320 ? -10.515 14.556 29.047 1.00 94.31 320 LYS A C 1
ATOM 2602 O O . LYS A 1 320 ? -11.493 13.963 29.486 1.00 94.31 320 LYS A O 1
ATOM 2607 N N . GLN A 1 321 ? -10.484 15.129 27.844 1.00 92.69 321 GLN A N 1
ATOM 2608 C CA . GLN A 1 321 ? -11.624 15.098 26.922 1.00 92.69 321 GLN A CA 1
ATOM 2609 C C . GLN A 1 321 ? -12.017 13.662 26.554 1.00 92.69 321 GLN A C 1
ATOM 2611 O O . GLN A 1 321 ? -13.195 13.334 26.526 1.00 92.69 321 GLN A O 1
ATOM 2616 N N . LEU A 1 322 ? -11.041 12.776 26.338 1.00 86.81 322 LEU A N 1
ATOM 2617 C CA . LEU A 1 322 ? -11.299 11.366 26.037 1.00 86.81 322 LEU A CA 1
ATOM 2618 C C . LEU A 1 322 ? -11.977 10.652 27.218 1.00 86.81 322 LEU A C 1
ATOM 2620 O O . LEU A 1 322 ? -12.933 9.908 27.019 1.00 86.81 322 LEU A O 1
ATOM 2624 N N . ILE A 1 323 ? -11.534 10.915 28.453 1.00 92.12 323 ILE A N 1
ATOM 2625 C CA . ILE A 1 323 ? -12.184 10.383 29.662 1.00 92.12 323 ILE A CA 1
ATOM 2626 C C . ILE A 1 323 ? -13.633 10.879 29.769 1.00 92.12 323 ILE A C 1
ATOM 2628 O O . ILE A 1 323 ? -14.520 10.088 30.073 1.00 92.12 323 ILE A O 1
ATOM 2632 N N . GLU A 1 324 ? -13.890 12.156 29.493 1.00 90.62 324 GLU A N 1
ATOM 2633 C CA . GLU A 1 324 ? -15.236 12.741 29.537 1.00 90.62 324 GLU A CA 1
ATOM 2634 C C . GLU A 1 324 ? -16.164 12.153 28.458 1.00 90.62 324 GLU A C 1
ATOM 2636 O O . GLU A 1 324 ? -17.307 11.778 28.737 1.00 90.62 324 GLU A O 1
ATOM 2641 N N . VAL A 1 325 ? -15.653 11.969 27.238 1.00 88.56 325 VAL A N 1
ATOM 2642 C CA . VAL A 1 325 ? -16.380 11.302 26.148 1.00 88.56 325 VAL A CA 1
ATOM 2643 C C . VAL A 1 325 ? -16.675 9.839 26.497 1.00 88.56 325 VAL A C 1
ATOM 2645 O O . VAL A 1 325 ? -17.799 9.382 26.314 1.00 88.56 325 VAL A O 1
ATOM 2648 N N . ASN A 1 326 ? -15.721 9.106 27.071 1.00 83.38 326 ASN A N 1
ATOM 2649 C CA . ASN A 1 326 ? -15.967 7.730 27.509 1.00 83.38 326 ASN A CA 1
ATOM 2650 C C . ASN A 1 326 ? -16.996 7.656 28.644 1.00 83.38 326 ASN A C 1
ATOM 2652 O O . ASN A 1 326 ? -17.883 6.809 28.603 1.00 83.38 326 ASN A O 1
ATOM 2656 N N . ALA A 1 327 ? -16.930 8.563 29.620 1.00 84.00 327 ALA A N 1
ATOM 2657 C CA . ALA A 1 327 ? -17.896 8.608 30.715 1.00 84.00 327 ALA A CA 1
ATOM 2658 C C . ALA A 1 327 ? -19.322 8.902 30.213 1.00 84.00 327 ALA A C 1
ATOM 2660 O O . ALA A 1 327 ? -20.281 8.279 30.670 1.00 84.00 327 ALA A O 1
ATOM 2661 N N . SER A 1 328 ? -19.472 9.805 29.239 1.00 79.25 328 SER A N 1
ATOM 2662 C CA . SER A 1 328 ? -20.773 10.092 28.612 1.00 79.25 328 SER A CA 1
ATOM 2663 C C . SER A 1 328 ? -21.296 8.933 27.748 1.00 79.25 328 SER A C 1
ATOM 2665 O O . SER A 1 328 ? -22.504 8.673 27.730 1.00 79.25 328 SER A O 1
ATOM 2667 N N . ALA A 1 329 ? -20.408 8.177 27.095 1.00 77.00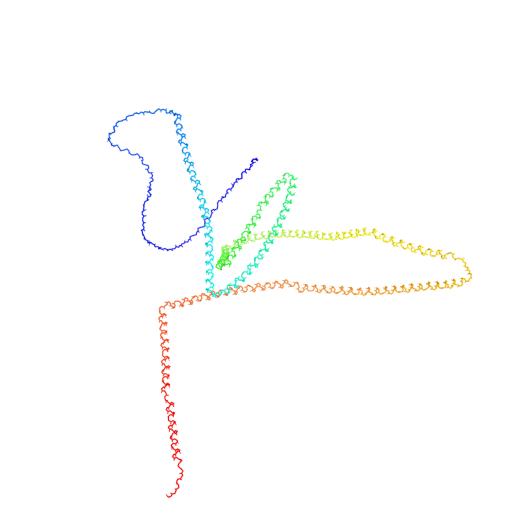 329 ALA A N 1
ATOM 2668 C CA . ALA A 1 329 ? -20.767 6.958 26.371 1.00 77.00 329 ALA A CA 1
ATOM 2669 C C . ALA A 1 329 ? -21.225 5.829 27.317 1.00 77.00 329 ALA A C 1
ATOM 2671 O O . ALA A 1 329 ? -22.236 5.173 27.055 1.00 77.00 329 ALA A O 1
ATOM 2672 N N . GLU A 1 330 ? -20.535 5.632 28.445 1.00 76.81 330 GLU A N 1
ATOM 2673 C CA . GLU A 1 330 ? -20.923 4.656 29.473 1.00 76.81 330 GLU A CA 1
ATOM 2674 C C . GLU A 1 330 ? -22.271 5.005 30.120 1.00 76.81 330 GLU A C 1
ATOM 2676 O O . GLU A 1 330 ? -23.117 4.124 30.291 1.00 76.81 330 GLU A O 1
ATOM 2681 N N . GLN A 1 331 ? -22.514 6.288 30.415 1.00 75.38 331 GLN A N 1
ATOM 2682 C CA . GLN A 1 331 ? -23.813 6.754 30.915 1.00 75.38 331 GLN A CA 1
ATOM 2683 C C . GLN A 1 331 ? -24.942 6.499 29.912 1.00 75.38 331 GLN A C 1
ATOM 2685 O O . GLN A 1 331 ? -25.985 5.973 30.299 1.00 75.38 331 GLN A O 1
ATOM 2690 N N . SER A 1 332 ? -24.717 6.781 28.625 1.00 73.25 332 SER A N 1
ATOM 2691 C CA . SER A 1 332 ? -25.717 6.525 27.579 1.00 73.25 332 SER A CA 1
ATOM 2692 C C . SER A 1 332 ? -26.089 5.040 27.485 1.00 73.25 332 SER A C 1
ATOM 2694 O O . SER A 1 332 ? -27.265 4.708 27.359 1.00 73.25 332 SER A O 1
ATOM 2696 N N . SER A 1 333 ? -25.113 4.136 27.619 1.00 73.31 333 SER A N 1
ATOM 2697 C CA . SER A 1 333 ? -25.349 2.684 27.624 1.00 73.31 333 SER A CA 1
ATOM 2698 C C . SER A 1 333 ? -26.162 2.224 28.844 1.00 73.31 333 SER A C 1
ATOM 2700 O O . SER A 1 333 ? -27.125 1.462 28.715 1.00 73.31 333 SER A O 1
ATOM 2702 N N . ALA A 1 334 ? -25.826 2.724 30.038 1.00 73.12 334 ALA A N 1
ATOM 2703 C CA . ALA A 1 334 ? -26.539 2.386 31.270 1.00 73.12 334 ALA A CA 1
ATOM 2704 C C . ALA A 1 334 ? -27.992 2.899 31.274 1.00 73.12 334 ALA A C 1
ATOM 2706 O O . ALA A 1 334 ? -28.900 2.209 31.749 1.00 73.12 334 ALA A O 1
ATOM 2707 N N . ASP A 1 335 ? -28.229 4.090 30.725 1.00 77.56 335 ASP A N 1
ATOM 2708 C CA . ASP A 1 335 ? -29.572 4.661 30.620 1.00 77.56 335 ASP A CA 1
ATOM 2709 C C . ASP A 1 335 ? -30.419 3.948 29.557 1.00 77.56 335 ASP A C 1
ATOM 2711 O O . ASP A 1 335 ? -31.617 3.744 29.764 1.00 77.56 335 ASP A O 1
ATOM 2715 N N . GLN A 1 336 ? -29.799 3.459 28.481 1.00 78.44 336 GLN A N 1
ATOM 2716 C CA . GLN A 1 336 ? -30.469 2.639 27.472 1.00 78.44 336 GLN A CA 1
ATOM 2717 C C . GLN A 1 336 ? -30.969 1.306 28.056 1.00 78.44 336 GLN A C 1
ATOM 2719 O O . GLN A 1 336 ? -32.117 0.927 27.825 1.00 78.44 336 GLN A O 1
ATOM 2724 N N . GLN A 1 337 ? -30.174 0.646 28.906 1.00 78.88 337 GLN A N 1
ATOM 2725 C CA . GLN A 1 337 ? -30.599 -0.573 29.612 1.00 78.88 337 GLN A CA 1
ATOM 2726 C C . GLN A 1 337 ? -31.752 -0.313 30.591 1.00 78.88 337 GLN A C 1
ATOM 2728 O O . GLN A 1 337 ? -32.704 -1.092 30.658 1.00 78.88 337 GLN A O 1
ATOM 2733 N N . LYS A 1 338 ? -31.712 0.797 31.344 1.00 84.69 338 LYS A N 1
ATOM 2734 C CA . LYS A 1 338 ? -32.836 1.186 32.215 1.00 84.69 338 LYS A CA 1
ATOM 2735 C C . LYS A 1 338 ? -34.103 1.447 31.409 1.00 84.69 338 LYS A C 1
ATOM 2737 O O . LYS A 1 338 ? -35.183 1.056 31.847 1.00 84.69 338 LYS A O 1
ATOM 2742 N N . TYR A 1 339 ? -33.973 2.082 30.246 1.00 85.19 339 TYR A N 1
ATOM 2743 C CA . TYR A 1 339 ? -35.097 2.334 29.354 1.00 85.19 339 TYR A CA 1
ATOM 2744 C C . TYR A 1 339 ? -35.699 1.029 28.815 1.00 85.19 339 TYR A C 1
ATOM 2746 O O . TYR A 1 339 ? -36.915 0.871 28.845 1.00 85.19 339 TYR A O 1
ATOM 2754 N N . GLU A 1 340 ? -34.877 0.053 28.415 1.00 85.94 340 GLU A N 1
ATOM 2755 C CA . GLU A 1 340 ? -35.349 -1.277 27.998 1.00 85.94 340 GLU A CA 1
ATOM 2756 C C . GLU A 1 340 ? -36.079 -2.026 29.124 1.00 85.94 340 GLU A C 1
ATOM 2758 O O . GLU A 1 340 ? -37.142 -2.614 28.901 1.00 85.94 340 GLU A O 1
ATOM 2763 N N . VAL A 1 341 ? -35.562 -1.978 30.356 1.00 87.81 341 VAL A N 1
ATOM 2764 C CA . VAL A 1 341 ? -36.235 -2.575 31.524 1.00 87.81 341 VAL A CA 1
ATOM 2765 C C . VAL A 1 341 ? -37.572 -1.884 31.800 1.00 87.81 341 VAL A C 1
ATOM 2767 O O . VAL A 1 341 ? -38.566 -2.546 32.098 1.00 87.81 341 VAL A O 1
ATOM 2770 N N . LEU A 1 342 ? -37.632 -0.559 31.680 1.00 90.44 342 LEU A N 1
ATOM 2771 C CA . LEU A 1 342 ? -38.874 0.180 31.886 1.00 90.44 342 LEU A CA 1
ATOM 2772 C C . LEU A 1 342 ? -39.895 -0.129 30.785 1.00 90.44 342 LEU A C 1
ATOM 2774 O O . LEU A 1 342 ? -41.060 -0.370 31.083 1.00 90.44 342 LEU A O 1
ATOM 2778 N N . PHE A 1 343 ? -39.448 -0.198 29.532 1.00 91.06 343 PHE A N 1
ATOM 2779 C CA . PHE A 1 343 ? -40.287 -0.526 28.383 1.00 91.06 343 PHE A CA 1
ATOM 2780 C C . PHE A 1 343 ? -40.834 -1.956 28.454 1.00 91.06 343 PHE A C 1
ATOM 2782 O O . PHE A 1 343 ? -42.011 -2.192 28.191 1.00 91.06 343 PHE A O 1
ATOM 2789 N N . THR A 1 344 ? -40.010 -2.923 28.863 1.00 91.44 344 THR A N 1
ATOM 2790 C CA . THR A 1 344 ? -40.466 -4.306 29.082 1.00 91.44 344 THR A CA 1
ATOM 2791 C C . THR A 1 344 ? -41.465 -4.391 30.230 1.00 91.44 344 THR A C 1
ATOM 2793 O O . THR A 1 344 ? -42.486 -5.059 30.084 1.00 91.44 344 THR A O 1
ATOM 2796 N N . LYS A 1 345 ? -41.245 -3.661 31.331 1.00 92.19 345 LYS A N 1
ATOM 2797 C CA . LYS A 1 345 ? -42.214 -3.565 32.434 1.00 92.19 345 LYS A CA 1
ATOM 2798 C C . LYS A 1 345 ? -43.530 -2.927 32.004 1.00 92.19 345 LYS A C 1
ATOM 2800 O O . LYS A 1 345 ? -44.587 -3.427 32.376 1.00 92.19 345 LYS A O 1
ATOM 2805 N N . ASP A 1 346 ? -43.480 -1.872 31.202 1.00 92.06 346 ASP A N 1
ATOM 2806 C CA . ASP A 1 346 ? -44.675 -1.214 30.676 1.00 92.06 346 ASP A CA 1
ATOM 2807 C C . ASP A 1 346 ? -45.447 -2.137 29.722 1.00 92.06 346 ASP A C 1
ATOM 2809 O O . ASP A 1 346 ? -46.670 -2.263 29.805 1.00 92.06 346 ASP A O 1
ATOM 2813 N N . GLN A 1 347 ? -44.733 -2.906 28.895 1.00 92.81 347 GLN A N 1
ATOM 2814 C CA . GLN A 1 347 ? -45.334 -3.929 28.044 1.00 92.81 347 GLN A CA 1
ATOM 2815 C C . GLN A 1 347 ? -45.957 -5.078 28.859 1.00 92.81 347 GLN A C 1
ATOM 2817 O O . GLN A 1 347 ? -47.048 -5.540 28.524 1.00 92.81 347 GLN A O 1
ATOM 2822 N N . GLU A 1 348 ? -45.298 -5.546 29.924 1.00 92.56 348 GLU A N 1
ATOM 2823 C CA . GLU A 1 348 ? -45.845 -6.550 30.851 1.00 92.56 348 GLU A CA 1
ATOM 2824 C C . GLU A 1 348 ? -47.117 -6.043 31.540 1.00 92.56 348 GLU A C 1
ATOM 2826 O O . GLU A 1 348 ? -48.114 -6.763 31.594 1.00 92.56 348 GLU A O 1
ATOM 2831 N N . MET A 1 349 ? -47.109 -4.798 32.029 1.00 91.81 349 MET A N 1
ATOM 2832 C CA . MET A 1 349 ? -48.280 -4.177 32.652 1.00 91.81 349 MET A CA 1
ATOM 2833 C C . MET A 1 349 ? -49.424 -3.998 31.658 1.00 91.81 349 MET A C 1
ATOM 2835 O O . MET A 1 349 ? -50.571 -4.276 31.997 1.00 91.81 349 MET A O 1
ATOM 2839 N N . THR A 1 350 ? -49.122 -3.590 30.426 1.00 93.19 350 THR A N 1
ATOM 2840 C CA . THR A 1 350 ? -50.127 -3.431 29.369 1.00 93.19 350 THR A CA 1
ATOM 2841 C C . THR A 1 350 ? -50.781 -4.772 29.041 1.00 93.19 350 THR A C 1
ATOM 2843 O O . THR A 1 350 ? -52.004 -4.873 29.073 1.00 93.19 350 THR A O 1
ATOM 2846 N N . LYS A 1 351 ? -49.987 -5.835 28.853 1.00 92.00 351 LYS A N 1
ATOM 2847 C CA . LYS A 1 351 ? -50.504 -7.201 28.647 1.00 92.00 351 LYS A CA 1
ATOM 2848 C C . LYS A 1 351 ? -51.346 -7.680 29.832 1.00 92.00 351 LYS A C 1
ATOM 2850 O O . LYS A 1 351 ? -52.417 -8.246 29.643 1.00 92.00 351 LYS A O 1
ATOM 2855 N N . PHE A 1 352 ? -50.901 -7.410 31.061 1.00 92.88 352 PHE A N 1
ATOM 2856 C CA . PHE A 1 352 ? -51.669 -7.746 32.259 1.00 92.88 352 PHE A CA 1
ATOM 2857 C C . PHE A 1 352 ? -53.015 -7.009 32.313 1.00 92.88 352 PHE A C 1
ATOM 2859 O O . PHE A 1 352 ? -54.028 -7.619 32.650 1.00 92.88 352 PHE A O 1
ATOM 2866 N N . LEU A 1 353 ? -53.045 -5.719 31.969 1.00 92.69 353 LEU A N 1
ATOM 2867 C CA . LEU A 1 353 ? -54.270 -4.918 31.922 1.00 92.69 353 LEU A CA 1
ATOM 2868 C C . LEU A 1 353 ? -55.232 -5.400 30.827 1.00 92.69 353 LEU A C 1
ATOM 2870 O O . LEU A 1 353 ? -56.440 -5.443 31.066 1.00 92.69 353 LEU A O 1
ATOM 2874 N N . GLU A 1 354 ? -54.713 -5.799 29.665 1.00 93.69 354 GLU A N 1
ATOM 2875 C CA . GLU A 1 354 ? -55.500 -6.385 28.572 1.00 93.69 354 GLU A CA 1
ATOM 2876 C C . GLU A 1 354 ? -56.118 -7.740 28.965 1.00 93.69 354 GLU A C 1
ATOM 2878 O O . GLU A 1 354 ? -57.291 -7.993 28.676 1.00 93.69 354 GLU A O 1
ATOM 2883 N N . ASP A 1 355 ? -55.372 -8.585 29.684 1.00 93.69 355 ASP A N 1
ATOM 2884 C CA . ASP A 1 355 ? -55.824 -9.915 30.117 1.00 93.69 355 ASP A CA 1
ATOM 2885 C C . ASP A 1 355 ? -56.702 -9.892 31.385 1.00 93.69 355 ASP A C 1
ATOM 2887 O O . ASP A 1 355 ? -57.492 -10.814 31.627 1.00 93.69 355 ASP A O 1
ATOM 2891 N N . PHE A 1 356 ? -56.611 -8.839 32.204 1.00 94.44 356 PHE A N 1
ATOM 2892 C CA . PHE A 1 356 ? -57.356 -8.694 33.458 1.00 94.44 356 PHE A CA 1
ATOM 2893 C C . PHE A 1 356 ? -58.879 -8.899 33.335 1.00 94.44 356 PHE A C 1
ATOM 2895 O O . PHE A 1 356 ? -59.419 -9.689 34.115 1.00 94.44 356 PHE A O 1
ATOM 2902 N N . PRO A 1 357 ? -59.614 -8.268 32.392 1.00 93.62 357 PRO A N 1
ATOM 2903 C CA . PRO A 1 357 ? -61.064 -8.456 32.284 1.00 93.62 357 PRO A CA 1
ATOM 2904 C C . PRO A 1 357 ? -61.458 -9.904 31.963 1.00 93.62 357 PRO A C 1
ATOM 2906 O O . PRO A 1 357 ? -62.497 -10.376 32.432 1.00 93.62 357 PRO A O 1
ATOM 2909 N N . LYS A 1 358 ? -60.625 -10.631 31.207 1.00 92.62 358 LYS A N 1
ATOM 2910 C CA . LYS A 1 358 ? -60.838 -12.054 30.920 1.00 92.62 358 LYS A CA 1
ATOM 2911 C C . LYS A 1 358 ? -60.628 -12.898 32.179 1.00 92.62 358 LYS A C 1
ATOM 2913 O O . LYS A 1 358 ? -61.524 -13.653 32.552 1.00 92.62 358 LYS A O 1
ATOM 2918 N N . ASN A 1 359 ? -59.512 -12.694 32.879 1.00 91.81 359 ASN A N 1
ATOM 2919 C CA . ASN A 1 359 ? -59.205 -13.395 34.131 1.00 91.81 359 ASN A CA 1
ATOM 2920 C C . ASN A 1 359 ? -60.258 -13.129 35.220 1.00 91.81 359 ASN A C 1
ATOM 2922 O O . ASN A 1 359 ? -60.660 -14.044 35.938 1.00 91.81 359 ASN A O 1
ATOM 2926 N N . LEU A 1 360 ? -60.755 -11.892 35.315 1.00 92.88 360 LEU A N 1
ATOM 2927 C CA . LEU A 1 360 ? -61.824 -11.516 36.238 1.00 92.88 360 LEU A CA 1
ATOM 2928 C C . LEU A 1 360 ? -63.114 -12.293 35.950 1.00 92.88 360 LEU A C 1
ATOM 2930 O O . LEU A 1 360 ? -63.751 -12.793 36.876 1.00 92.88 360 LEU A O 1
ATOM 2934 N N . LYS A 1 361 ? -63.495 -12.408 34.674 1.00 93.50 361 LYS A N 1
ATOM 2935 C CA . LYS A 1 361 ? -64.698 -13.138 34.260 1.00 93.50 361 LYS A CA 1
ATOM 2936 C C . LYS A 1 361 ? -64.581 -14.635 34.556 1.00 93.50 361 LYS A C 1
ATOM 2938 O O . LYS A 1 361 ? -65.545 -15.231 35.037 1.00 93.50 361 LYS A O 1
ATOM 2943 N N . ASP A 1 362 ? -63.406 -15.219 34.327 1.00 91.69 362 ASP A N 1
ATOM 2944 C CA . ASP A 1 362 ? -63.133 -16.629 34.619 1.00 91.69 362 ASP A CA 1
ATOM 2945 C C . ASP A 1 362 ? -63.194 -16.918 36.130 1.00 91.69 362 ASP A C 1
ATOM 2947 O O . ASP A 1 362 ? -63.815 -17.898 36.549 1.00 91.69 362 ASP A O 1
ATOM 2951 N N . GLU A 1 363 ? -62.628 -16.049 36.974 1.00 91.62 363 GLU A N 1
ATOM 2952 C CA . GLU A 1 363 ? -62.719 -16.192 38.435 1.00 91.62 363 GLU A CA 1
ATOM 2953 C C . GLU A 1 363 ? -64.135 -15.941 38.973 1.00 91.62 363 GLU A C 1
ATOM 2955 O O . GLU A 1 363 ? -64.600 -16.664 39.856 1.00 91.62 363 GLU A O 1
ATOM 2960 N N . GLN A 1 364 ? -64.879 -14.986 38.408 1.00 92.50 364 GLN A N 1
ATOM 2961 C CA . GLN A 1 364 ? -66.294 -14.796 38.742 1.00 92.50 364 GLN A CA 1
ATOM 2962 C C . GLN A 1 364 ? -67.133 -16.031 38.387 1.00 92.50 364 GLN A C 1
ATOM 2964 O O . GLN A 1 364 ? -67.973 -16.444 39.189 1.00 92.50 364 GLN A O 1
ATOM 2969 N N . ALA A 1 365 ? -66.882 -16.660 37.236 1.00 91.88 365 ALA A N 1
ATOM 2970 C CA . ALA A 1 365 ? -67.555 -17.894 36.838 1.00 91.88 365 ALA A CA 1
ATOM 2971 C C . ALA A 1 365 ? -67.232 -19.060 37.790 1.00 91.88 365 ALA A C 1
ATOM 2973 O O . ALA A 1 365 ? -68.139 -19.788 38.198 1.00 91.88 365 ALA A O 1
ATOM 2974 N N . LYS A 1 366 ? -65.968 -19.205 38.215 1.00 92.88 366 LYS A N 1
ATOM 2975 C CA . LYS A 1 366 ? -65.572 -20.199 39.230 1.00 92.88 366 LYS A CA 1
ATOM 2976 C C . LYS A 1 366 ? -66.244 -19.945 40.580 1.00 92.88 366 LYS A C 1
ATOM 2978 O O . LYS A 1 366 ? -66.712 -20.890 41.214 1.00 92.88 366 LYS A O 1
ATOM 2983 N N . CYS A 1 367 ? -66.315 -18.689 41.022 1.00 90.75 367 CYS A N 1
ATOM 2984 C CA . CYS A 1 367 ? -67.025 -18.314 42.246 1.00 90.75 367 CYS A CA 1
ATOM 2985 C C . CYS A 1 367 ? -68.520 -18.636 42.158 1.00 90.75 367 CYS A C 1
ATOM 2987 O O . CYS A 1 367 ? -69.061 -19.225 43.091 1.00 90.75 367 CYS A O 1
ATOM 2989 N N . ALA A 1 368 ? -69.174 -18.323 41.038 1.00 91.31 368 ALA A N 1
ATOM 2990 C CA . ALA A 1 368 ? -70.581 -18.654 40.821 1.00 91.31 368 ALA A CA 1
ATOM 2991 C C . ALA A 1 368 ? -70.826 -20.173 40.832 1.00 91.31 368 ALA A C 1
ATOM 2993 O O . ALA A 1 368 ? -71.778 -20.638 41.457 1.00 91.31 368 ALA A O 1
ATOM 2994 N N . ALA A 1 369 ? -69.938 -20.959 40.214 1.00 91.50 369 ALA A N 1
ATOM 2995 C CA . ALA A 1 369 ? -70.010 -22.419 40.248 1.00 91.50 369 ALA A CA 1
ATOM 2996 C C . ALA A 1 369 ? -69.907 -22.964 41.684 1.00 91.50 369 ALA A C 1
ATOM 2998 O O . ALA A 1 369 ? -70.736 -23.770 42.102 1.00 91.50 369 ALA A O 1
ATOM 2999 N N . LYS A 1 370 ? -68.953 -22.458 42.479 1.00 91.19 370 LYS A N 1
ATOM 3000 C CA . LYS A 1 370 ? -68.834 -22.819 43.902 1.00 91.19 370 LYS A CA 1
ATOM 3001 C C . LYS A 1 370 ? -70.049 -22.391 44.724 1.00 91.19 370 LYS A C 1
ATOM 3003 O O . LYS A 1 370 ? -70.467 -23.110 45.622 1.00 91.19 370 LYS A O 1
ATOM 3008 N N . GLN A 1 371 ? -70.638 -21.232 44.434 1.00 89.56 371 GLN A N 1
ATOM 3009 C CA . GLN A 1 371 ? -71.866 -20.791 45.100 1.00 89.56 371 GLN A CA 1
ATOM 3010 C C . GLN A 1 371 ? -73.041 -21.731 44.801 1.00 89.56 371 GLN A C 1
ATOM 3012 O O . GLN A 1 371 ? -73.804 -22.049 45.710 1.00 89.56 371 GLN A O 1
ATOM 3017 N N . GLN A 1 372 ? -73.169 -22.221 43.565 1.00 88.69 372 GLN A N 1
ATOM 3018 C CA . GLN A 1 372 ? -74.181 -23.224 43.214 1.00 88.69 372 GLN A CA 1
ATOM 3019 C C . GLN A 1 372 ? -73.950 -24.556 43.933 1.00 88.69 372 GLN A C 1
ATOM 3021 O O . GLN A 1 372 ? -74.904 -25.150 44.432 1.00 88.69 372 GLN A O 1
ATOM 3026 N N . GLU A 1 373 ? -72.696 -24.994 44.043 1.00 91.25 373 GLU A N 1
ATOM 3027 C CA . GLU A 1 373 ? -72.319 -26.185 44.809 1.00 91.25 373 GLU A CA 1
ATOM 3028 C C . GLU A 1 373 ? -72.715 -26.048 46.290 1.00 91.25 373 GLU A C 1
ATOM 3030 O O . GLU A 1 373 ? -73.369 -26.931 46.846 1.00 91.25 373 GLU A O 1
ATOM 3035 N N . ILE A 1 374 ? -72.419 -24.897 46.907 1.00 87.81 374 ILE A N 1
ATOM 3036 C CA . ILE A 1 374 ? -72.808 -24.587 48.293 1.00 87.81 374 ILE A CA 1
ATOM 3037 C C . ILE A 1 374 ? -74.332 -24.606 48.458 1.00 87.81 374 ILE A C 1
ATOM 3039 O O . ILE A 1 374 ? -74.836 -25.177 49.425 1.00 87.81 374 ILE A O 1
ATOM 3043 N N . LEU A 1 375 ? -75.082 -24.010 47.527 1.00 87.62 375 LEU A N 1
ATOM 3044 C CA . LEU A 1 375 ? -76.547 -24.033 47.563 1.00 87.62 375 LEU A CA 1
ATOM 3045 C C . LEU A 1 375 ? -77.107 -25.455 47.428 1.00 87.62 375 LEU A C 1
ATOM 3047 O O . LEU A 1 375 ? -78.108 -25.766 48.070 1.00 87.62 375 LEU A O 1
ATOM 3051 N N . GLY A 1 376 ? -76.452 -26.325 46.655 1.00 85.62 376 GLY A N 1
ATOM 3052 C CA . GLY A 1 376 ? -76.779 -27.750 46.588 1.00 85.62 376 GLY A CA 1
ATOM 3053 C C . GLY A 1 376 ? -76.636 -28.429 47.950 1.00 85.62 376 GLY A C 1
ATOM 3054 O O . GLY A 1 376 ? -77.596 -29.006 48.459 1.00 85.62 376 GLY A O 1
ATOM 3055 N N . VAL A 1 377 ? -75.482 -28.255 48.600 1.00 85.00 377 VAL A N 1
ATOM 3056 C CA . VAL A 1 377 ? -75.216 -28.814 49.938 1.00 85.00 377 VAL A CA 1
ATOM 3057 C C . VAL A 1 377 ? -76.184 -28.259 50.995 1.00 85.00 377 VAL A C 1
ATOM 3059 O O . VAL A 1 377 ? -76.661 -29.000 51.859 1.00 85.00 377 VAL A O 1
ATOM 3062 N N . LEU A 1 378 ? -76.526 -26.969 50.923 1.00 80.88 378 LEU A N 1
ATOM 3063 C CA . LEU A 1 378 ? -77.502 -26.331 51.816 1.00 80.88 378 LEU A CA 1
ATOM 3064 C C . LEU A 1 378 ? -78.936 -26.822 51.573 1.00 80.88 378 LEU A C 1
ATOM 3066 O O . LEU A 1 378 ? -79.696 -27.020 52.521 1.00 80.88 378 LEU A O 1
ATOM 3070 N N . SER A 1 379 ? -79.316 -27.060 50.316 1.00 80.25 379 SER A N 1
ATOM 3071 C CA . SER A 1 379 ? -80.607 -27.667 49.983 1.00 80.25 379 SER A CA 1
ATOM 3072 C C . SER A 1 379 ? -80.705 -29.086 50.528 1.00 80.25 379 SER A C 1
ATOM 3074 O O . SER A 1 379 ? -81.754 -29.462 51.053 1.00 80.25 379 SER A O 1
ATOM 3076 N N . ASP A 1 380 ? -79.631 -29.862 50.429 1.00 75.94 380 ASP A N 1
ATOM 3077 C CA . ASP A 1 380 ? -79.615 -31.237 50.907 1.00 75.94 380 ASP A CA 1
ATOM 3078 C C . ASP A 1 380 ? -79.658 -31.291 52.437 1.00 75.94 380 ASP A C 1
ATOM 3080 O O . ASP A 1 380 ? -80.482 -32.010 52.997 1.00 75.94 380 ASP A O 1
ATOM 3084 N N . THR A 1 381 ? -78.897 -30.443 53.132 1.00 73.56 381 THR A N 1
ATOM 3085 C CA . THR A 1 381 ? -78.992 -30.311 54.600 1.00 73.56 381 THR A CA 1
ATOM 3086 C C . THR A 1 381 ? -80.355 -29.794 55.070 1.00 73.56 381 THR A C 1
ATOM 3088 O O . THR A 1 381 ? -80.867 -30.256 56.089 1.00 73.56 381 THR A O 1
ATOM 3091 N N . SER A 1 382 ? -81.009 -28.907 54.316 1.00 65.25 382 SER A N 1
ATOM 3092 C CA . SER A 1 382 ? -82.374 -28.461 54.621 1.00 65.25 382 SER A CA 1
ATOM 3093 C C . SER A 1 382 ? -83.415 -29.581 54.468 1.00 65.25 382 SER A C 1
ATOM 3095 O O . SER A 1 382 ? -84.338 -29.652 55.281 1.00 65.25 382 SER A O 1
ATOM 3097 N N . LYS A 1 383 ? -83.244 -30.503 53.506 1.00 63.59 383 LYS A N 1
ATOM 3098 C CA . LYS A 1 383 ? -84.081 -31.716 53.388 1.00 63.59 383 LYS A CA 1
ATOM 3099 C C . LYS A 1 383 ? -83.893 -32.656 54.583 1.00 63.59 383 LYS A C 1
ATOM 3101 O O . LYS A 1 383 ? -84.870 -33.237 55.048 1.00 63.59 383 LYS A O 1
ATOM 3106 N N . TYR A 1 384 ? -82.675 -32.756 55.120 1.00 58.38 384 TYR A N 1
ATOM 3107 C CA . TYR A 1 384 ? -82.395 -33.529 56.337 1.00 58.38 384 TYR A CA 1
ATOM 3108 C C . TYR A 1 384 ? -83.015 -32.916 57.607 1.00 58.38 384 TYR A C 1
ATOM 3110 O O . TYR A 1 384 ? -83.344 -33.648 58.537 1.00 58.38 384 TYR A O 1
ATOM 3118 N N . LEU A 1 385 ? -83.246 -31.598 57.647 1.00 53.62 385 LEU A N 1
ATOM 3119 C CA . LEU A 1 385 ? -83.830 -30.905 58.807 1.00 53.62 385 LEU A CA 1
ATOM 3120 C C . LEU A 1 385 ? -85.352 -31.144 58.980 1.00 53.62 385 LEU A C 1
ATOM 3122 O O . LEU A 1 385 ? -85.905 -30.831 60.033 1.00 53.62 385 LEU A O 1
ATOM 3126 N N . GLY A 1 386 ? -86.033 -31.692 57.963 1.00 49.81 386 GLY A N 1
ATOM 3127 C CA . GLY A 1 386 ? -87.487 -31.924 57.939 1.00 49.81 386 GLY A CA 1
ATOM 3128 C C . GLY A 1 386 ? -87.975 -33.248 58.547 1.00 49.81 386 GLY A C 1
ATOM 3129 O O . GLY A 1 386 ? -89.183 -33.454 58.647 1.00 49.81 386 GLY A O 1
ATOM 3130 N N . GLN A 1 387 ? -87.081 -34.145 58.970 1.00 46.12 387 GLN A N 1
ATOM 3131 C CA . GLN A 1 387 ? -87.442 -35.381 59.675 1.00 46.12 387 GLN A CA 1
ATOM 3132 C C . GLN A 1 387 ? -87.157 -35.231 61.171 1.00 46.12 387 GLN A C 1
ATOM 3134 O O . GLN A 1 387 ? -86.005 -35.243 61.604 1.00 46.12 387 GLN A O 1
ATOM 3139 N N . ARG A 1 388 ? -88.212 -35.109 61.987 1.00 44.97 388 ARG A N 1
ATOM 3140 C CA . ARG A 1 388 ? -88.084 -35.150 63.449 1.00 44.97 388 ARG A CA 1
ATOM 3141 C C . ARG A 1 388 ? -89.203 -35.964 64.093 1.00 44.97 388 ARG A C 1
ATOM 3143 O O . ARG A 1 388 ? -90.300 -35.465 64.294 1.00 44.97 388 ARG A O 1
ATOM 3150 N N . SER A 1 389 ? -88.868 -37.198 64.445 1.00 41.25 389 SER A N 1
ATOM 3151 C CA . SER A 1 389 ? -89.427 -38.022 65.530 1.00 41.25 389 SER A CA 1
ATOM 3152 C C . SER A 1 389 ? -88.660 -39.347 65.475 1.00 41.25 389 SER A C 1
ATOM 3154 O O . SER A 1 389 ? -88.411 -39.826 64.375 1.00 41.25 389 SER A O 1
ATOM 3156 N N . ALA A 1 390 ? -88.246 -40.009 66.537 1.00 47.62 390 ALA A N 1
ATOM 3157 C CA . ALA A 1 390 ? -88.342 -39.800 67.967 1.00 47.62 390 ALA A CA 1
ATOM 3158 C C . ALA A 1 390 ? -87.115 -40.538 68.555 1.00 47.62 390 ALA A C 1
ATOM 3160 O O . ALA A 1 390 ? -86.153 -40.799 67.838 1.00 47.62 390 ALA A O 1
ATOM 3161 N N . ASP A 1 391 ? -87.199 -40.897 69.825 1.00 38.50 391 ASP A N 1
ATOM 3162 C CA . ASP A 1 391 ? -86.446 -41.983 70.452 1.00 38.50 391 ASP A CA 1
ATOM 3163 C C . ASP A 1 391 ? -85.206 -41.582 71.240 1.00 38.50 391 ASP A C 1
ATOM 3165 O O . ASP A 1 391 ? -84.097 -41.367 70.763 1.00 38.50 391 ASP A O 1
ATOM 3169 N N . LEU A 1 392 ? -85.458 -41.561 72.543 1.00 47.16 392 LEU A N 1
ATOM 3170 C CA . LEU A 1 392 ? -84.539 -41.444 73.658 1.00 47.16 392 LEU A CA 1
ATOM 3171 C C . LEU A 1 392 ? -83.749 -42.754 73.892 1.00 47.16 392 LEU A C 1
ATOM 3173 O O . LEU A 1 392 ? -83.322 -43.008 75.010 1.00 47.16 392 LEU A O 1
ATOM 3177 N N . ASP A 1 393 ? -83.536 -43.546 72.836 1.00 48.50 393 ASP A N 1
ATOM 3178 C CA . ASP A 1 393 ? -82.500 -44.589 72.732 1.00 48.50 393 ASP A CA 1
ATOM 3179 C C . ASP A 1 393 ? -81.261 -44.061 71.970 1.00 48.50 393 ASP A C 1
ATOM 3181 O O . ASP A 1 393 ? -80.181 -44.655 71.999 1.00 48.50 393 ASP A O 1
ATOM 3185 N N . ARG A 1 394 ? -81.390 -42.881 71.338 1.00 50.47 394 ARG A N 1
ATOM 3186 C CA . ARG A 1 394 ? -80.365 -42.210 70.525 1.00 50.47 394 ARG A CA 1
ATOM 3187 C C . ARG A 1 394 ? -79.215 -41.612 71.334 1.00 50.47 394 ARG A C 1
ATOM 3189 O O . ARG A 1 394 ? -78.171 -41.368 70.761 1.00 50.47 394 ARG A O 1
ATOM 3196 N N . LEU A 1 395 ? -79.354 -41.443 72.651 1.00 51.19 395 LEU A N 1
ATOM 3197 C CA . LEU A 1 395 ? -78.297 -40.890 73.512 1.00 51.19 395 LEU A CA 1
ATOM 3198 C C . LEU A 1 395 ? -77.113 -41.864 73.699 1.00 51.19 395 LEU A C 1
ATOM 3200 O O . LEU A 1 395 ? -75.986 -41.433 73.918 1.00 51.19 395 LEU A O 1
ATOM 3204 N N . GLY A 1 396 ? -77.355 -43.177 73.589 1.00 53.22 396 GLY A N 1
ATOM 3205 C CA . GLY A 1 396 ? -76.296 -44.194 73.599 1.00 53.22 396 GLY A CA 1
ATOM 3206 C C . GLY A 1 396 ? -75.514 -44.234 72.284 1.00 53.22 396 GLY A C 1
ATOM 3207 O O . GLY A 1 396 ? -74.291 -44.290 72.310 1.00 53.22 396 GLY A O 1
ATOM 3208 N N . GLN A 1 397 ? -76.213 -44.104 71.149 1.00 57.00 397 GLN A N 1
ATOM 3209 C CA . GLN A 1 397 ? -75.582 -43.933 69.836 1.00 57.00 397 GLN A CA 1
ATOM 3210 C C . GLN A 1 397 ? -74.926 -42.560 69.683 1.00 57.00 397 GLN A C 1
ATOM 3212 O O . GLN A 1 397 ? -73.854 -42.497 69.121 1.00 57.00 397 GLN A O 1
ATOM 3217 N N . GLU A 1 398 ? -75.481 -41.480 70.238 1.00 59.81 398 GLU A N 1
ATOM 3218 C CA . GLU A 1 398 ? -74.855 -40.150 70.245 1.00 59.81 398 GLU A CA 1
ATOM 3219 C C . GLU A 1 398 ? -73.579 -40.133 71.089 1.00 59.81 398 GLU A C 1
ATOM 3221 O O . GLU A 1 398 ? -72.635 -39.446 70.726 1.00 59.81 398 GLU A O 1
ATOM 3226 N N . LEU A 1 399 ? -73.506 -40.907 72.178 1.00 60.22 399 LEU A N 1
ATOM 3227 C CA . LEU A 1 399 ? -72.271 -41.094 72.946 1.00 60.22 399 LEU A CA 1
ATOM 3228 C C . LEU A 1 399 ? -71.246 -41.961 72.202 1.00 60.22 399 LEU A C 1
ATOM 3230 O O . LEU A 1 399 ? -70.053 -41.672 72.290 1.00 60.22 399 LEU A O 1
ATOM 3234 N N . ASP A 1 400 ? -71.680 -42.982 71.459 1.00 63.94 400 ASP A N 1
ATOM 3235 C CA . ASP A 1 400 ? -70.802 -43.765 70.579 1.00 63.94 400 ASP A CA 1
ATOM 3236 C C . ASP A 1 400 ? -70.338 -42.943 69.360 1.00 63.94 400 ASP A C 1
ATOM 3238 O O . ASP A 1 400 ? -69.155 -42.979 69.030 1.00 63.94 400 ASP A O 1
ATOM 3242 N N . ASP A 1 401 ? -71.205 -42.115 68.776 1.00 69.88 401 ASP A N 1
ATOM 3243 C CA . ASP A 1 401 ? -70.925 -41.159 67.699 1.00 69.88 401 ASP A CA 1
ATOM 3244 C C . ASP A 1 401 ? -70.036 -40.012 68.206 1.00 69.88 401 ASP A C 1
ATOM 3246 O O . ASP A 1 401 ? -69.172 -39.529 67.482 1.00 69.88 401 ASP A O 1
ATOM 3250 N N . GLU A 1 402 ? -70.186 -39.573 69.460 1.00 72.00 402 GLU A N 1
ATOM 3251 C CA . GLU A 1 402 ? -69.338 -38.556 70.094 1.00 72.00 402 GLU A CA 1
ATOM 3252 C C . GLU A 1 402 ? -67.972 -39.143 70.492 1.00 72.00 402 GLU A C 1
ATOM 3254 O O . GLU A 1 402 ? -66.940 -38.470 70.384 1.00 72.00 402 GLU A O 1
ATOM 3259 N N . LEU A 1 403 ? -67.924 -40.423 70.873 1.00 71.94 403 LEU A N 1
ATOM 3260 C CA . LEU A 1 403 ? -66.687 -41.180 71.062 1.00 71.94 403 LEU A CA 1
ATOM 3261 C C . LEU A 1 403 ? -65.984 -41.440 69.722 1.00 71.94 403 LEU A C 1
ATOM 3263 O O . LEU A 1 403 ? -64.757 -41.332 69.648 1.00 71.94 403 LEU A O 1
ATOM 3267 N N . GLU A 1 404 ? -66.731 -41.722 68.657 1.00 77.00 404 GLU A N 1
ATOM 3268 C CA . GLU A 1 404 ? -66.224 -41.862 67.294 1.00 77.00 404 GLU A CA 1
ATOM 3269 C C . GLU A 1 404 ? -65.784 -40.505 66.727 1.00 77.00 404 GLU A C 1
ATOM 3271 O O . GLU A 1 404 ? -64.714 -40.409 66.132 1.00 77.00 404 GLU A O 1
ATOM 3276 N N . PHE A 1 405 ? -66.492 -39.416 67.026 1.00 79.69 405 PHE A N 1
ATOM 3277 C CA . PHE A 1 405 ? -66.106 -38.046 66.692 1.00 79.69 405 PHE A CA 1
ATOM 3278 C C . PHE A 1 405 ? -64.835 -37.621 67.429 1.00 79.69 405 PHE A C 1
ATOM 3280 O O . PHE A 1 405 ? -63.928 -37.056 66.817 1.00 79.69 405 PHE A O 1
ATOM 3287 N N . LYS A 1 406 ? -64.700 -37.940 68.724 1.00 80.00 406 LYS A N 1
ATOM 3288 C CA . LYS A 1 406 ? -63.457 -37.696 69.471 1.00 80.00 406 LYS A CA 1
ATOM 3289 C C . LYS A 1 406 ? -62.317 -38.593 69.016 1.00 80.00 406 LYS A C 1
ATOM 3291 O O . LYS A 1 406 ? -61.191 -38.106 68.952 1.00 80.00 406 LYS A O 1
ATOM 3296 N N . LYS A 1 407 ? -62.572 -39.850 68.643 1.00 78.31 407 LYS A N 1
ATOM 3297 C CA . LYS A 1 407 ? -61.583 -40.686 67.943 1.00 78.31 407 LYS A CA 1
ATOM 3298 C C . LYS A 1 407 ? -61.167 -40.043 66.628 1.00 78.31 407 LYS A C 1
ATOM 3300 O O . LYS A 1 407 ? -59.977 -39.915 66.389 1.00 78.31 407 LYS A O 1
ATOM 3305 N N . THR A 1 408 ? -62.114 -39.534 65.848 1.00 80.94 408 THR A N 1
ATOM 3306 C CA . THR A 1 408 ? -61.853 -38.862 64.572 1.00 80.94 408 THR A CA 1
ATOM 3307 C C . THR A 1 408 ? -61.063 -37.570 64.776 1.00 80.94 408 THR A C 1
ATOM 3309 O O . THR A 1 408 ? -60.124 -37.314 64.033 1.00 80.94 408 THR A O 1
ATOM 3312 N N . GLN A 1 409 ? -61.352 -36.775 65.811 1.00 81.44 409 GLN A N 1
ATOM 3313 C CA . GLN A 1 409 ? -60.548 -35.601 66.165 1.00 81.44 409 GLN A CA 1
ATOM 3314 C C . GLN A 1 409 ? -59.155 -35.977 66.667 1.00 81.44 409 GLN A C 1
ATOM 3316 O O . GLN A 1 409 ? -58.182 -35.290 66.361 1.00 81.44 409 GLN A O 1
ATOM 3321 N N . LEU A 1 410 ? -59.037 -37.060 67.432 1.00 82.38 410 LEU A N 1
ATOM 3322 C CA . LEU A 1 410 ? -57.756 -37.561 67.910 1.00 82.38 410 LEU A CA 1
ATOM 3323 C C . LEU A 1 410 ? -56.931 -38.103 66.738 1.00 82.38 410 LEU A C 1
ATOM 3325 O O . LEU A 1 410 ? -55.740 -37.821 66.665 1.00 82.38 410 LEU A O 1
ATOM 3329 N N . ASP A 1 411 ? -57.553 -38.774 65.774 1.00 83.31 411 ASP A N 1
ATOM 3330 C CA . ASP A 1 411 ? -56.921 -39.248 64.544 1.00 83.31 411 ASP A CA 1
ATOM 3331 C C . ASP A 1 411 ? -56.594 -38.101 63.583 1.00 83.31 411 ASP A C 1
ATOM 3333 O O . ASP A 1 411 ? -55.535 -38.110 62.959 1.00 83.31 411 ASP A O 1
ATOM 3337 N N . GLN A 1 412 ? -57.417 -37.052 63.527 1.00 85.06 412 GLN A N 1
ATOM 3338 C CA . GLN A 1 412 ? -57.090 -35.809 62.829 1.00 85.06 412 GLN A CA 1
ATOM 3339 C C . GLN A 1 412 ? -55.913 -35.099 63.494 1.00 85.06 412 GLN A C 1
ATOM 3341 O O . GLN A 1 412 ? -55.014 -34.680 62.778 1.00 85.06 412 GLN A O 1
ATOM 3346 N N . SER A 1 413 ? -55.873 -35.026 64.829 1.00 81.19 413 SER A N 1
ATOM 3347 C CA . SER A 1 413 ? -54.777 -34.452 65.624 1.00 81.19 413 SER A CA 1
ATOM 3348 C C . SER A 1 413 ? -53.483 -35.257 65.477 1.00 81.19 413 SER A C 1
ATOM 3350 O O . SER A 1 413 ? -52.404 -34.701 65.272 1.00 81.19 413 SER A O 1
ATOM 3352 N N . ARG A 1 414 ? -53.583 -36.590 65.480 1.00 82.69 414 ARG A N 1
ATOM 3353 C CA . ARG A 1 414 ? -52.484 -37.493 65.118 1.00 82.69 414 ARG A CA 1
ATOM 3354 C C . ARG A 1 414 ? -52.050 -37.256 63.677 1.00 82.69 414 ARG A C 1
ATOM 3356 O O . ARG A 1 414 ? -50.856 -37.176 63.422 1.00 82.69 414 ARG A O 1
ATOM 3363 N N . GLY A 1 415 ? -52.987 -37.070 62.752 1.00 86.44 415 GLY A N 1
ATOM 3364 C CA . GLY A 1 415 ? -52.722 -36.753 61.352 1.00 86.44 415 GLY A CA 1
ATOM 3365 C C . GLY A 1 415 ? -52.016 -35.409 61.163 1.00 86.44 415 GLY A C 1
ATOM 3366 O O . GLY A 1 415 ? -51.060 -35.327 60.392 1.00 86.44 415 GLY A O 1
ATOM 3367 N N . THR A 1 416 ? -52.421 -34.355 61.876 1.00 87.25 416 THR A N 1
ATOM 3368 C CA . THR A 1 416 ? -51.720 -33.063 61.879 1.00 87.25 416 THR A CA 1
ATOM 3369 C C . THR A 1 416 ? -50.356 -33.171 62.536 1.00 87.25 416 THR A C 1
ATOM 3371 O O . THR A 1 416 ? -49.410 -32.600 62.006 1.00 87.25 416 THR A O 1
ATOM 3374 N N . ASN A 1 417 ? -50.210 -33.939 63.615 1.00 86.19 417 ASN A N 1
ATOM 3375 C CA . ASN A 1 417 ? -48.916 -34.165 64.258 1.00 86.19 417 ASN A CA 1
ATOM 3376 C C . ASN A 1 417 ? -47.952 -34.933 63.333 1.00 86.19 417 ASN A C 1
ATOM 3378 O O . ASN A 1 417 ? -46.817 -34.513 63.140 1.00 86.19 417 ASN A O 1
ATOM 3382 N N . VAL A 1 418 ? -48.425 -35.975 62.643 1.00 89.50 418 VAL A N 1
ATOM 3383 C CA . VAL A 1 418 ? -47.647 -36.696 61.618 1.00 89.50 418 VAL A CA 1
ATOM 3384 C C . VAL A 1 418 ? -47.272 -35.776 60.451 1.00 89.50 418 VAL A C 1
ATOM 3386 O O . VAL A 1 418 ? -46.132 -35.801 59.990 1.00 89.50 418 VAL A O 1
ATOM 3389 N N . LYS A 1 419 ? -48.187 -34.912 59.989 1.00 88.38 419 LYS A N 1
ATOM 3390 C CA . LYS A 1 419 ? -47.885 -33.911 58.950 1.00 88.38 419 LYS A CA 1
ATOM 3391 C C . LYS A 1 419 ? -46.854 -32.882 59.420 1.00 88.38 419 LYS A C 1
ATOM 3393 O O . LYS A 1 419 ? -45.966 -32.539 58.645 1.00 88.38 419 LYS A O 1
ATOM 3398 N N . LEU A 1 420 ? -46.953 -32.409 60.662 1.00 88.06 420 LEU A N 1
ATOM 3399 C CA . LEU A 1 420 ? -46.006 -31.468 61.264 1.00 88.06 420 LEU A CA 1
ATOM 3400 C C . LEU A 1 420 ? -44.627 -32.107 61.444 1.00 88.06 420 LEU A C 1
ATOM 3402 O O . LEU A 1 420 ? -43.636 -31.500 61.052 1.00 88.06 420 LEU A O 1
ATOM 3406 N N . LEU A 1 421 ? -44.552 -33.349 61.928 1.00 90.25 421 LEU A N 1
ATOM 3407 C CA . LEU A 1 421 ? -43.310 -34.126 61.979 1.00 90.25 421 LEU A CA 1
ATOM 3408 C C . LEU A 1 421 ? -42.695 -34.283 60.583 1.00 90.25 421 LEU A C 1
ATOM 3410 O O . LEU A 1 421 ? -41.513 -34.009 60.399 1.00 90.25 421 LEU A O 1
ATOM 3414 N N . GLY A 1 422 ? -43.510 -34.599 59.572 1.00 91.44 422 GLY A N 1
ATOM 3415 C CA . GLY A 1 422 ? -43.057 -34.663 58.183 1.00 91.44 422 GLY A CA 1
ATOM 3416 C C . GLY A 1 422 ? -42.560 -33.319 57.632 1.00 91.44 422 GLY A C 1
ATOM 3417 O O . GLY A 1 422 ? -41.610 -33.289 56.851 1.00 91.44 422 GLY A O 1
ATOM 3418 N N . GLN A 1 423 ? -43.158 -32.193 58.031 1.00 90.50 423 GLN A N 1
ATOM 3419 C CA . GLN A 1 423 ? -42.666 -30.856 57.673 1.00 90.50 423 GLN A CA 1
ATOM 3420 C C . GLN A 1 423 ? -41.351 -30.521 58.382 1.00 90.50 423 GLN A C 1
ATOM 3422 O O . GLN A 1 423 ? -40.453 -29.966 57.751 1.00 90.50 423 GLN A O 1
ATOM 3427 N N . VAL A 1 424 ? -41.210 -30.886 59.658 1.00 92.19 424 VAL A N 1
ATOM 3428 C CA . VAL A 1 424 ? -39.965 -30.720 60.419 1.00 92.19 424 VAL A CA 1
ATOM 3429 C C . VAL A 1 424 ? -38.836 -31.531 59.785 1.00 92.19 424 VAL A C 1
ATOM 3431 O O . VAL A 1 424 ? -37.747 -30.995 59.591 1.00 92.19 424 VAL A O 1
ATOM 3434 N N . ASP A 1 425 ? -39.090 -32.776 59.385 1.00 91.31 425 ASP A N 1
ATOM 3435 C CA . ASP A 1 425 ? -38.085 -33.605 58.715 1.00 91.31 425 ASP A CA 1
ATOM 3436 C C . ASP A 1 425 ? -37.723 -33.071 57.325 1.00 91.31 425 ASP A C 1
ATOM 3438 O O . ASP A 1 425 ? -36.542 -33.013 56.981 1.00 91.31 425 ASP A O 1
ATOM 3442 N N . LYS A 1 426 ? -38.698 -32.576 56.549 1.00 91.88 426 LYS A N 1
ATOM 3443 C CA . LYS A 1 426 ? -38.417 -31.872 55.284 1.00 91.88 426 LYS A CA 1
ATOM 3444 C C . LYS A 1 426 ? -37.555 -30.631 55.504 1.00 91.88 426 LYS A C 1
ATOM 3446 O O . LYS A 1 426 ? -36.589 -30.433 54.775 1.00 91.88 426 LYS A O 1
ATOM 3451 N N . ARG A 1 427 ? -37.849 -29.826 56.528 1.00 89.94 427 ARG A N 1
ATOM 3452 C CA . ARG A 1 427 ? -37.066 -28.625 56.862 1.00 89.94 427 ARG A CA 1
ATOM 3453 C C . ARG A 1 427 ? -35.658 -28.966 57.344 1.00 89.94 427 ARG A C 1
ATOM 3455 O O . ARG A 1 427 ? -34.718 -28.268 56.979 1.00 89.94 427 ARG A O 1
ATOM 3462 N N . LYS A 1 428 ? -35.485 -30.063 58.089 1.00 90.94 428 LYS A N 1
ATOM 3463 C CA . LYS A 1 428 ? -34.158 -30.601 58.437 1.00 90.94 428 LYS A CA 1
ATOM 3464 C C . LYS A 1 428 ? -33.377 -31.031 57.193 1.00 90.94 428 LYS A C 1
ATOM 3466 O O . LYS A 1 428 ? -32.207 -30.690 57.078 1.00 90.94 428 LYS A O 1
ATOM 3471 N N . GLN A 1 429 ? -34.019 -31.713 56.242 1.00 91.06 429 GLN A N 1
ATOM 3472 C CA . GLN A 1 429 ? -33.387 -32.093 54.972 1.00 91.06 429 GLN A CA 1
ATOM 3473 C C . GLN A 1 429 ? -33.037 -30.878 54.099 1.00 91.06 429 GLN A C 1
ATOM 3475 O O . GLN A 1 429 ? -31.989 -30.866 53.461 1.00 91.06 429 GLN A O 1
ATOM 3480 N N . GLU A 1 430 ? -33.889 -29.852 54.061 1.00 90.44 430 GLU A N 1
ATOM 3481 C CA . GLU A 1 430 ? -33.598 -28.582 53.381 1.00 90.44 430 GLU A CA 1
ATOM 3482 C C . GLU A 1 430 ? -32.403 -27.865 54.031 1.00 90.44 430 GLU A C 1
ATOM 3484 O O . GLU A 1 430 ? -31.513 -27.410 53.317 1.00 90.44 430 GLU A O 1
ATOM 3489 N N . LEU A 1 431 ? -32.318 -27.840 55.366 1.00 91.25 431 LEU A N 1
ATOM 3490 C CA . LEU A 1 431 ? -31.173 -27.292 56.105 1.00 91.25 431 LEU A CA 1
ATOM 3491 C C . LEU A 1 431 ? -29.868 -28.050 55.832 1.00 91.25 431 LEU A C 1
ATOM 3493 O O . LEU A 1 431 ? -28.830 -27.423 55.633 1.00 91.25 431 LEU A O 1
ATOM 3497 N N . GLU A 1 432 ? -29.911 -29.381 55.788 1.00 89.31 432 GLU A N 1
ATOM 3498 C CA . GLU A 1 432 ? -28.767 -30.211 55.389 1.00 89.31 432 GLU A CA 1
ATOM 3499 C C . GLU A 1 432 ? -28.326 -29.887 53.954 1.00 89.31 432 GLU A C 1
ATOM 3501 O O . GLU A 1 432 ? -27.144 -29.659 53.706 1.00 89.31 432 GLU A O 1
ATOM 3506 N N . LYS A 1 433 ? -29.269 -29.755 53.009 1.00 90.75 433 LYS A N 1
ATOM 3507 C CA . LYS A 1 433 ? -28.956 -29.354 51.627 1.00 90.75 433 LYS A CA 1
ATOM 3508 C C . LYS A 1 433 ? -28.309 -27.971 51.563 1.00 90.75 433 LYS A C 1
ATOM 3510 O O . LYS A 1 433 ? -27.314 -27.817 50.860 1.00 90.75 433 LYS A O 1
ATOM 3515 N N . ILE A 1 434 ? -28.816 -26.995 52.313 1.00 89.88 434 ILE A N 1
ATOM 3516 C CA . ILE A 1 434 ? -28.229 -25.648 52.380 1.00 89.88 434 ILE A CA 1
ATOM 3517 C C . ILE A 1 434 ? -26.800 -25.710 52.932 1.00 89.88 434 ILE A C 1
ATOM 3519 O O . ILE A 1 434 ? -25.891 -25.174 52.308 1.00 89.88 434 ILE A O 1
ATOM 3523 N N . ARG A 1 435 ? -26.560 -26.463 54.013 1.00 85.69 435 ARG A N 1
ATOM 3524 C CA . ARG A 1 435 ? -25.203 -26.665 54.551 1.00 85.69 435 ARG A CA 1
ATOM 3525 C C . ARG A 1 435 ? -24.253 -27.290 53.530 1.00 85.69 435 ARG A C 1
ATOM 3527 O O . ARG A 1 435 ? -23.094 -26.893 53.440 1.00 85.69 435 ARG A O 1
ATOM 3534 N N . THR A 1 436 ? -24.732 -28.248 52.733 1.00 88.94 436 THR A N 1
ATOM 3535 C CA . THR A 1 436 ? -23.912 -28.826 51.657 1.00 88.94 436 THR A CA 1
ATOM 3536 C C . THR A 1 436 ? -23.653 -27.845 50.514 1.00 88.94 436 THR A C 1
ATOM 3538 O O . THR A 1 436 ? -22.594 -27.916 49.895 1.00 88.94 436 THR A O 1
ATOM 3541 N N . LEU A 1 437 ? -24.581 -26.924 50.232 1.00 91.81 437 LEU A N 1
ATOM 3542 C CA . LEU A 1 437 ? -24.394 -25.877 49.228 1.00 91.81 437 LEU A CA 1
ATOM 3543 C C . LEU A 1 437 ? -23.366 -24.844 49.685 1.00 91.81 437 LEU A C 1
ATOM 3545 O O . LEU A 1 437 ? -22.479 -24.534 48.902 1.00 91.81 437 LEU A O 1
ATOM 3549 N N . ASP A 1 438 ? -23.397 -24.400 50.942 1.00 89.19 438 ASP A N 1
ATOM 3550 C CA . ASP A 1 438 ? -22.386 -23.475 51.481 1.00 89.19 438 ASP A CA 1
ATOM 3551 C C . ASP A 1 438 ? -20.971 -24.062 51.391 1.00 89.19 438 ASP A C 1
ATOM 3553 O O . ASP A 1 438 ? -20.021 -23.383 50.991 1.00 89.19 438 ASP A O 1
ATOM 3557 N N . SER A 1 439 ? -20.829 -25.360 51.682 1.00 89.75 439 SER A N 1
ATOM 3558 C CA . SER A 1 439 ? -19.556 -26.063 51.502 1.00 89.75 439 SER A CA 1
ATOM 3559 C C . SER A 1 439 ? -19.116 -26.116 50.035 1.00 89.75 439 SER A C 1
ATOM 3561 O O . SER A 1 439 ? -17.922 -26.004 49.767 1.00 89.75 439 SER A O 1
ATOM 3563 N N . LYS A 1 440 ? -20.043 -26.296 49.085 1.00 92.56 440 LYS A N 1
ATOM 3564 C CA . LYS A 1 440 ? -19.731 -26.323 47.644 1.00 92.56 440 LYS A CA 1
ATOM 3565 C C . LYS A 1 440 ? -19.379 -24.942 47.106 1.00 92.56 440 LYS A C 1
ATOM 3567 O O . LYS A 1 440 ? -18.396 -24.817 46.392 1.00 92.56 440 LYS A O 1
ATOM 3572 N N . ILE A 1 441 ? -20.124 -23.912 47.500 1.00 90.69 441 ILE A N 1
ATOM 3573 C CA . ILE A 1 441 ? -19.857 -22.517 47.130 1.00 90.69 441 ILE A CA 1
ATOM 3574 C C . ILE A 1 441 ? -18.473 -22.100 47.634 1.00 90.69 441 ILE A C 1
ATOM 3576 O O . ILE A 1 441 ? -17.713 -21.477 46.901 1.00 90.69 441 ILE A O 1
ATOM 3580 N N . SER A 1 442 ? -18.112 -22.502 48.857 1.00 91.75 442 SER A N 1
ATOM 3581 C CA . SER A 1 442 ? -16.778 -22.243 49.411 1.00 91.75 442 SER A CA 1
ATOM 3582 C C . SER A 1 442 ? -15.674 -22.920 48.590 1.00 91.75 442 SER A C 1
ATOM 3584 O O . SER A 1 442 ? -14.652 -22.300 48.311 1.00 91.75 442 SER A O 1
ATOM 3586 N N . GLN A 1 443 ? -15.889 -24.167 48.153 1.00 92.81 443 GLN A N 1
ATOM 3587 C CA . GLN A 1 443 ? -14.948 -24.889 47.287 1.00 92.81 443 GLN A CA 1
ATOM 3588 C C . GLN A 1 443 ? -14.845 -24.265 45.888 1.00 92.81 443 GLN A C 1
ATOM 3590 O O . GLN A 1 443 ? -13.743 -24.143 45.357 1.00 92.81 443 GLN A O 1
ATOM 3595 N N . GLU A 1 444 ? -15.961 -23.834 45.297 1.00 94.62 444 GLU A N 1
ATOM 3596 C CA . GLU A 1 444 ? -15.968 -23.159 43.995 1.00 94.62 444 GLU A CA 1
ATOM 3597 C C . GLU A 1 444 ? -15.263 -21.800 44.057 1.00 94.62 444 GLU A C 1
ATOM 3599 O O . GLU A 1 444 ? -14.423 -21.519 43.203 1.00 94.62 444 GLU A O 1
ATOM 3604 N N . LEU A 1 445 ? -15.520 -20.994 45.093 1.00 91.50 445 LEU A N 1
ATOM 3605 C CA . LEU A 1 445 ? -14.813 -19.731 45.333 1.00 91.50 445 LEU A CA 1
ATOM 3606 C C . LEU A 1 445 ? -13.305 -19.942 45.462 1.00 91.50 445 LEU A C 1
ATOM 3608 O O . LEU A 1 445 ? -12.529 -19.204 44.861 1.00 91.50 445 LEU A O 1
ATOM 3612 N N . GLN A 1 446 ? -12.894 -20.971 46.201 1.00 94.06 446 GLN A N 1
ATOM 3613 C CA . GLN A 1 446 ? -11.484 -21.302 46.364 1.00 94.06 446 GLN A CA 1
ATOM 3614 C C . GLN A 1 446 ? -10.859 -21.754 45.034 1.00 94.06 446 GLN A C 1
ATOM 3616 O O . GLN A 1 446 ? -9.774 -21.302 44.685 1.00 94.06 446 GLN A O 1
ATOM 3621 N N . SER A 1 447 ? -11.583 -22.541 44.231 1.00 94.19 447 SER A N 1
ATOM 3622 C CA . SER A 1 447 ? -11.128 -22.939 42.891 1.00 94.19 447 SER A CA 1
ATOM 3623 C C . SER A 1 447 ? -10.994 -21.758 41.920 1.00 94.19 447 SER A C 1
ATOM 3625 O O . SER A 1 447 ? -10.091 -21.743 41.083 1.00 94.19 447 SER A O 1
ATOM 3627 N N . LEU A 1 448 ? -11.873 -20.755 42.029 1.00 91.50 448 LEU A N 1
ATOM 3628 C CA . LEU A 1 448 ? -11.812 -19.540 41.220 1.00 91.50 448 LEU A CA 1
ATOM 3629 C C . LEU A 1 448 ? -10.637 -18.650 41.635 1.00 91.50 448 LEU A C 1
ATOM 3631 O O . LEU A 1 448 ? -9.952 -18.130 40.758 1.00 91.50 448 LEU A O 1
ATOM 3635 N N . ASP A 1 449 ? -10.371 -18.520 42.937 1.00 95.00 449 ASP A N 1
ATOM 3636 C CA . ASP A 1 449 ? -9.214 -17.783 43.461 1.00 95.00 449 ASP A CA 1
ATOM 3637 C C . ASP A 1 449 ? -7.887 -18.439 43.043 1.00 95.00 449 ASP A C 1
ATOM 3639 O O . ASP A 1 449 ? -6.966 -17.763 42.578 1.00 95.00 449 ASP A O 1
ATOM 3643 N N . ASP A 1 450 ? -7.808 -19.771 43.105 1.00 94.88 450 ASP A N 1
ATOM 3644 C CA . ASP A 1 450 ? -6.641 -20.520 42.630 1.00 94.88 450 ASP A CA 1
ATOM 3645 C C . ASP A 1 450 ? -6.429 -20.334 41.119 1.00 94.88 450 ASP A C 1
ATOM 3647 O O . ASP A 1 450 ? -5.308 -20.077 40.674 1.00 94.88 450 ASP A O 1
ATOM 3651 N N . ARG A 1 451 ? -7.508 -20.362 40.325 1.00 94.62 451 ARG A N 1
ATOM 3652 C CA . ARG A 1 451 ? -7.449 -20.117 38.876 1.00 94.62 451 ARG A CA 1
ATOM 3653 C C . ARG A 1 451 ? -7.061 -18.678 38.541 1.00 94.62 451 ARG A C 1
ATOM 3655 O O . ARG A 1 451 ? -6.342 -18.444 37.572 1.00 94.62 451 ARG A O 1
ATOM 3662 N N . GLN A 1 452 ? -7.507 -17.708 39.336 1.00 90.25 452 GLN A N 1
ATOM 3663 C CA . GLN A 1 452 ? -7.109 -16.310 39.189 1.00 90.25 452 GLN A CA 1
ATOM 3664 C C . GLN A 1 452 ? -5.612 -16.128 39.470 1.00 90.25 452 GLN A C 1
ATOM 3666 O O . GLN A 1 452 ? -4.926 -15.467 38.688 1.00 90.25 452 GLN A O 1
ATOM 3671 N N . LYS A 1 453 ? -5.091 -16.754 40.532 1.00 93.56 453 LYS A N 1
ATOM 3672 C CA . LYS A 1 453 ? -3.655 -16.755 40.851 1.00 93.56 453 LYS A CA 1
ATOM 3673 C C . LYS A 1 453 ? -2.828 -17.440 39.770 1.00 93.56 453 LYS A C 1
ATOM 3675 O O . LYS A 1 453 ? -1.749 -16.956 39.435 1.00 93.56 453 LYS A O 1
ATOM 3680 N N . GLU A 1 454 ? -3.317 -18.548 39.219 1.00 91.75 454 GLU A N 1
ATOM 3681 C CA . GLU A 1 454 ? -2.668 -19.235 38.102 1.00 91.75 454 GLU A CA 1
ATOM 3682 C C . GLU A 1 454 ? -2.602 -18.329 36.866 1.00 91.75 454 GLU A C 1
ATOM 3684 O O . GLU A 1 454 ? -1.515 -18.106 36.341 1.00 91.75 454 GLU A O 1
ATOM 3689 N N . MET A 1 455 ? -3.716 -17.700 36.470 1.00 83.62 455 MET A N 1
ATOM 3690 C CA . MET A 1 455 ? -3.725 -16.745 35.353 1.00 83.62 455 MET A CA 1
ATOM 3691 C C . MET A 1 455 ? -2.803 -15.542 35.592 1.00 83.62 455 MET A C 1
ATOM 3693 O O . MET A 1 455 ? -2.119 -15.113 34.668 1.00 83.62 455 MET A O 1
ATOM 3697 N N . GLN A 1 456 ? -2.747 -14.997 36.811 1.00 86.56 456 GLN A N 1
ATOM 3698 C CA . GLN A 1 456 ? -1.827 -13.901 37.143 1.00 86.56 456 GLN A CA 1
ATOM 3699 C C . GLN A 1 456 ? -0.361 -14.322 37.006 1.00 86.56 456 GLN A C 1
ATOM 3701 O O . GLN A 1 456 ? 0.418 -13.596 36.389 1.00 86.56 456 GLN A O 1
ATOM 3706 N N . LYS A 1 457 ? 0.001 -15.521 37.481 1.00 88.81 457 LYS A N 1
ATOM 3707 C CA . LYS A 1 457 ? 1.343 -16.081 37.264 1.00 88.81 457 LYS A CA 1
ATOM 3708 C C . LYS A 1 457 ? 1.649 -16.274 35.783 1.00 88.81 457 LYS A C 1
ATOM 3710 O O . LYS A 1 457 ? 2.741 -15.937 35.340 1.00 88.81 457 LYS A O 1
ATOM 3715 N N . GLU A 1 458 ? 0.695 -16.763 34.991 1.00 83.62 458 GLU A N 1
ATOM 3716 C CA . GLU A 1 458 ? 0.898 -16.904 33.547 1.00 83.62 458 GLU A CA 1
ATOM 3717 C C . GLU A 1 458 ? 1.109 -15.553 32.851 1.00 83.62 458 GLU A C 1
ATOM 3719 O O . GLU A 1 458 ? 1.954 -15.450 31.958 1.00 83.62 458 GLU A O 1
ATOM 3724 N N . ILE A 1 459 ? 0.384 -14.508 33.264 1.00 79.06 459 ILE A N 1
ATOM 3725 C CA . ILE A 1 459 ? 0.568 -13.138 32.763 1.00 79.06 459 ILE A CA 1
ATOM 3726 C C . ILE A 1 459 ? 1.978 -12.623 33.081 1.00 79.06 459 ILE A C 1
ATOM 3728 O O . ILE A 1 459 ? 2.644 -12.096 32.186 1.00 79.06 459 ILE A O 1
ATOM 3732 N N . GLU A 1 460 ? 2.454 -12.823 34.310 1.00 79.75 460 GLU A N 1
ATOM 3733 C CA . GLU A 1 460 ? 3.789 -12.402 34.755 1.00 79.75 460 GLU A CA 1
ATOM 3734 C C . GLU A 1 460 ? 4.930 -13.166 34.074 1.00 79.75 460 GLU A C 1
ATOM 3736 O O . GLU A 1 460 ? 5.879 -12.555 33.575 1.00 79.75 460 GLU A O 1
ATOM 3741 N N . GLU A 1 461 ? 4.835 -14.491 34.003 1.00 76.81 461 GLU A N 1
ATOM 3742 C CA . GLU A 1 461 ? 5.929 -15.336 33.524 1.00 76.81 461 GLU A CA 1
ATOM 3743 C C . GLU A 1 461 ? 5.962 -15.462 31.994 1.00 76.81 461 GLU A C 1
ATOM 3745 O O . GLU A 1 461 ? 7.039 -15.455 31.396 1.00 76.81 461 GLU A O 1
ATOM 3750 N N . LYS A 1 462 ? 4.801 -15.579 31.330 1.00 70.56 462 LYS A N 1
ATOM 3751 C CA . LYS A 1 462 ? 4.733 -15.875 29.884 1.00 70.56 462 LYS A CA 1
ATOM 3752 C C . LYS A 1 462 ? 4.429 -14.645 29.034 1.00 70.56 462 LYS A C 1
ATOM 3754 O O . LYS A 1 462 ? 5.038 -14.473 27.977 1.00 70.56 462 LYS A O 1
ATOM 3759 N N . TYR A 1 463 ? 3.485 -13.803 29.453 1.00 68.25 463 TYR A N 1
ATOM 3760 C CA . TYR A 1 463 ? 2.961 -12.737 28.588 1.00 68.25 463 TYR A CA 1
ATOM 3761 C C . TYR A 1 463 ? 3.718 -11.413 28.725 1.00 68.25 463 TYR A C 1
ATOM 3763 O O . TYR A 1 463 ? 3.967 -10.763 27.711 1.00 68.25 463 TYR A O 1
ATOM 3771 N N . LEU A 1 464 ? 4.191 -11.056 29.922 1.00 71.81 464 LEU A N 1
ATOM 3772 C CA . LEU A 1 464 ? 5.049 -9.880 30.131 1.00 71.81 464 LEU A CA 1
ATOM 3773 C C . LEU A 1 464 ? 6.391 -9.981 29.378 1.00 71.81 464 LEU A C 1
ATOM 3775 O O . LEU A 1 464 ? 6.940 -8.973 28.942 1.00 71.81 464 LEU A O 1
ATOM 3779 N N . HIS A 1 465 ? 6.887 -11.200 29.148 1.00 72.12 465 HIS A N 1
ATOM 3780 C CA . HIS A 1 465 ? 8.117 -11.455 28.387 1.00 72.12 465 HIS A CA 1
ATOM 3781 C C . HIS A 1 465 ? 7.877 -11.607 26.875 1.00 72.12 465 HIS A C 1
ATOM 3783 O O . HIS A 1 465 ? 8.826 -11.734 26.103 1.00 72.12 465 HIS A O 1
ATOM 3789 N N . ALA A 1 466 ? 6.623 -11.590 26.412 1.00 75.38 466 ALA A N 1
ATOM 3790 C CA . ALA A 1 466 ? 6.315 -11.773 24.996 1.00 75.38 466 ALA A CA 1
ATOM 3791 C C . ALA A 1 466 ? 6.799 -10.588 24.145 1.00 75.38 466 ALA A C 1
ATOM 3793 O O . ALA A 1 466 ? 7.268 -10.787 23.022 1.00 75.38 466 ALA A O 1
ATOM 3794 N N . GLU A 1 467 ? 6.726 -9.361 24.669 1.00 77.75 467 GLU A N 1
ATOM 3795 C CA . GLU A 1 467 ? 7.221 -8.170 23.971 1.00 77.75 467 GLU A CA 1
ATOM 3796 C C . GLU A 1 467 ? 8.749 -8.118 23.919 1.00 77.75 467 GLU A C 1
ATOM 3798 O O . GLU A 1 467 ? 9.304 -7.824 22.860 1.00 77.75 467 GLU A O 1
ATOM 3803 N N . SER A 1 468 ? 9.439 -8.485 25.006 1.00 81.50 468 SER A N 1
ATOM 3804 C CA . SER A 1 468 ? 10.905 -8.566 25.013 1.00 81.50 468 SER A CA 1
ATOM 3805 C C . SER A 1 468 ? 11.410 -9.670 24.079 1.00 81.50 468 SER A C 1
ATOM 3807 O O . SER A 1 468 ? 12.296 -9.417 23.265 1.00 81.50 468 SER A O 1
ATOM 3809 N N . MET A 1 469 ? 10.775 -10.848 24.076 1.00 79.69 469 MET A N 1
ATOM 3810 C CA . MET A 1 469 ? 11.058 -11.918 23.110 1.00 79.69 469 MET A CA 1
ATOM 3811 C C . MET A 1 469 ? 10.802 -11.485 21.663 1.00 79.69 469 MET A C 1
ATOM 3813 O O . MET A 1 469 ? 11.602 -11.791 20.776 1.00 79.69 469 MET A O 1
ATOM 3817 N N . ARG A 1 470 ? 9.709 -10.758 21.393 1.00 82.06 470 ARG A N 1
ATOM 3818 C CA . ARG A 1 470 ? 9.448 -10.199 20.057 1.00 82.06 470 ARG A CA 1
ATOM 3819 C C . ARG A 1 470 ? 10.526 -9.199 19.658 1.00 82.06 470 ARG A C 1
ATOM 3821 O O . ARG A 1 470 ? 11.004 -9.278 18.530 1.00 82.06 470 ARG A O 1
ATOM 3828 N N . ALA A 1 471 ? 10.942 -8.312 20.560 1.00 85.19 471 ALA A N 1
ATOM 3829 C CA . ALA A 1 471 ? 12.001 -7.338 20.306 1.00 85.19 471 ALA A CA 1
ATOM 3830 C C . ALA A 1 471 ? 13.356 -8.016 20.029 1.00 85.19 471 ALA A C 1
ATOM 3832 O O . ALA A 1 471 ? 14.034 -7.661 19.063 1.00 85.19 471 ALA A O 1
ATOM 3833 N N . GLU A 1 472 ? 13.724 -9.041 20.803 1.00 87.75 472 GLU A N 1
ATOM 3834 C CA . GLU A 1 472 ? 14.933 -9.838 20.565 1.00 87.75 472 GLU A CA 1
ATOM 3835 C C . GLU A 1 472 ? 14.885 -10.565 19.222 1.00 87.75 472 GLU A C 1
ATOM 3837 O O . GLU A 1 472 ? 15.851 -10.522 18.456 1.00 87.75 472 GLU A O 1
ATOM 3842 N N . LYS A 1 473 ? 13.752 -11.195 18.889 1.00 85.06 473 LYS A N 1
ATOM 3843 C CA . LYS A 1 473 ? 13.574 -11.854 17.591 1.00 85.06 473 LYS A CA 1
ATOM 3844 C C . LYS A 1 473 ? 13.640 -10.855 16.448 1.00 85.06 473 LYS A C 1
ATOM 3846 O O . LYS A 1 473 ? 14.315 -11.132 15.459 1.00 85.06 473 LYS A O 1
ATOM 3851 N N . LEU A 1 474 ? 13.022 -9.685 16.578 1.00 90.50 474 LEU A N 1
ATOM 3852 C CA . LEU A 1 474 ? 13.081 -8.636 15.562 1.00 90.50 474 LEU A CA 1
ATOM 3853 C C . LEU A 1 474 ? 14.522 -8.138 15.360 1.00 90.50 474 LEU A C 1
ATOM 3855 O O . LEU A 1 474 ? 14.974 -8.001 14.224 1.00 90.50 474 LEU A O 1
ATOM 3859 N N . SER A 1 475 ? 15.267 -7.954 16.455 1.00 91.06 475 SER A N 1
ATOM 3860 C CA . SER A 1 475 ? 16.686 -7.582 16.439 1.00 91.06 475 SER A CA 1
ATOM 3861 C C . SER A 1 475 ? 17.552 -8.644 15.751 1.00 91.06 475 SER A C 1
ATOM 3863 O O . SER A 1 475 ? 18.293 -8.327 14.818 1.00 91.06 475 SER A O 1
ATOM 3865 N N . GLN A 1 476 ? 17.390 -9.923 16.113 1.00 93.50 476 GLN A N 1
ATOM 3866 C CA . GLN A 1 476 ? 18.081 -11.045 15.462 1.00 93.50 476 GLN A CA 1
ATOM 3867 C C . GLN A 1 476 ? 17.751 -11.123 13.967 1.00 93.50 476 GLN A C 1
ATOM 3869 O O . GLN A 1 476 ? 18.642 -11.322 13.141 1.00 93.50 476 GLN A O 1
ATOM 3874 N N . THR A 1 477 ? 16.482 -10.933 13.602 1.00 91.12 477 THR A N 1
ATOM 3875 C CA . THR A 1 477 ? 16.037 -10.971 12.202 1.00 91.12 477 THR A CA 1
ATOM 3876 C C . THR A 1 477 ? 16.656 -9.820 11.411 1.00 91.12 477 THR A C 1
ATOM 3878 O O . THR A 1 477 ? 17.191 -10.038 10.326 1.00 91.12 477 THR A O 1
ATOM 3881 N N . SER A 1 478 ? 16.678 -8.614 11.983 1.00 92.00 478 SER A N 1
ATOM 3882 C CA . SER A 1 478 ? 17.334 -7.441 11.398 1.00 92.00 478 SER A CA 1
ATOM 3883 C C . SER A 1 478 ? 18.842 -7.656 11.212 1.00 92.00 478 SER A C 1
ATOM 3885 O O . SER A 1 478 ? 19.390 -7.371 10.142 1.00 92.00 478 SER A O 1
ATOM 3887 N N . GLU A 1 479 ? 19.528 -8.242 12.200 1.00 93.38 479 GLU A N 1
ATOM 3888 C CA . GLU A 1 479 ? 20.956 -8.549 12.087 1.00 93.38 479 GLU A CA 1
ATOM 3889 C C . GLU A 1 479 ? 21.234 -9.599 11.000 1.00 93.38 479 GLU A C 1
ATOM 3891 O O . GLU A 1 479 ? 22.146 -9.425 10.182 1.00 93.38 479 GLU A O 1
ATOM 3896 N N . LEU A 1 480 ? 20.431 -10.666 10.943 1.00 91.81 480 LEU A N 1
ATOM 3897 C CA . LEU A 1 480 ? 20.531 -11.701 9.913 1.00 91.81 480 LEU A CA 1
ATOM 3898 C C . LEU A 1 480 ? 20.249 -11.139 8.519 1.00 91.81 480 LEU A C 1
ATOM 3900 O O . LEU A 1 480 ? 20.985 -11.449 7.582 1.00 91.81 480 LEU A O 1
ATOM 3904 N N . GLN A 1 481 ? 19.264 -10.255 8.378 1.00 91.81 481 GLN A N 1
ATOM 3905 C CA . GLN A 1 481 ? 18.953 -9.585 7.116 1.00 91.81 481 GLN A CA 1
ATOM 3906 C C . GLN A 1 481 ? 20.100 -8.671 6.673 1.00 91.81 481 GLN A C 1
ATOM 3908 O O . GLN A 1 481 ? 20.500 -8.683 5.506 1.00 91.81 481 GLN A O 1
ATOM 3913 N N . ARG A 1 482 ? 20.725 -7.958 7.619 1.00 93.81 482 ARG A N 1
ATOM 3914 C CA . ARG A 1 482 ? 21.932 -7.163 7.362 1.00 93.81 482 ARG A CA 1
ATOM 3915 C C . ARG A 1 482 ? 23.110 -8.038 6.931 1.00 93.81 482 ARG A C 1
ATOM 3917 O O . ARG A 1 482 ? 23.855 -7.654 6.029 1.00 93.81 482 ARG A O 1
ATOM 3924 N N . ARG A 1 483 ? 23.309 -9.204 7.556 1.00 94.88 483 ARG A N 1
ATOM 3925 C CA . ARG A 1 483 ? 24.352 -10.166 7.152 1.00 94.88 483 ARG A CA 1
ATOM 3926 C C . ARG A 1 483 ? 24.069 -10.738 5.764 1.00 94.88 483 ARG A C 1
ATOM 3928 O O . ARG A 1 483 ? 24.978 -10.744 4.938 1.00 94.88 483 ARG A O 1
ATOM 3935 N N . LYS A 1 484 ? 22.826 -11.134 5.483 1.00 94.56 484 LYS A N 1
ATOM 3936 C CA . LYS A 1 484 ? 22.383 -11.607 4.165 1.00 94.56 484 LYS A CA 1
ATOM 3937 C C . LYS A 1 484 ? 22.693 -10.577 3.078 1.00 94.56 484 LYS A C 1
ATOM 3939 O O . LYS A 1 484 ? 23.397 -10.913 2.133 1.00 94.56 484 LYS A O 1
ATOM 3944 N N . GLY A 1 485 ? 22.314 -9.312 3.276 1.00 93.56 485 GLY A N 1
ATOM 3945 C CA . GLY A 1 485 ? 22.615 -8.240 2.320 1.00 93.56 485 GLY A CA 1
ATOM 3946 C C . GLY A 1 485 ? 24.119 -8.038 2.077 1.00 93.56 485 GLY A C 1
ATOM 3947 O O . GLY A 1 485 ? 24.546 -7.835 0.942 1.00 93.56 485 GLY A O 1
ATOM 3948 N N . LYS A 1 486 ? 24.963 -8.169 3.114 1.00 95.00 486 LYS A N 1
ATOM 3949 C CA . LYS A 1 486 ? 26.431 -8.135 2.946 1.00 95.00 486 LYS A CA 1
ATOM 3950 C C . LYS A 1 486 ? 26.945 -9.297 2.091 1.00 95.00 486 LYS A C 1
ATOM 3952 O O . LYS A 1 486 ? 27.831 -9.090 1.262 1.00 95.00 486 LYS A O 1
ATOM 3957 N N . TYR A 1 487 ? 26.423 -10.506 2.296 1.00 94.62 487 TYR A N 1
ATOM 3958 C CA . TYR A 1 487 ? 26.821 -11.673 1.510 1.00 94.62 487 TYR A CA 1
ATOM 3959 C C . TYR A 1 487 ? 26.324 -11.595 0.067 1.00 94.62 487 TYR A C 1
ATOM 3961 O O . TYR A 1 487 ? 27.094 -11.906 -0.836 1.00 94.62 487 TYR A O 1
ATOM 3969 N N . GLU A 1 488 ? 25.105 -11.110 -0.166 1.00 93.75 488 GLU A N 1
ATOM 3970 C CA . GLU A 1 488 ? 24.563 -10.870 -1.509 1.00 93.75 488 GLU A CA 1
ATOM 3971 C C . GLU A 1 488 ? 25.386 -9.824 -2.267 1.00 93.75 488 GLU A C 1
ATOM 3973 O O . GLU A 1 488 ? 25.773 -10.053 -3.413 1.00 93.75 488 GLU A O 1
ATOM 3978 N N . ALA A 1 489 ? 25.761 -8.722 -1.610 1.00 92.44 489 ALA A N 1
ATOM 3979 C CA . ALA A 1 489 ? 26.644 -7.720 -2.200 1.00 92.44 489 ALA A CA 1
ATOM 3980 C C . ALA A 1 489 ? 28.023 -8.304 -2.554 1.00 92.44 489 ALA A C 1
ATOM 3982 O O . ALA A 1 489 ? 28.552 -8.043 -3.636 1.00 92.44 489 ALA A O 1
ATOM 3983 N N . ARG A 1 490 ? 28.601 -9.132 -1.672 1.00 95.12 490 ARG A N 1
ATOM 3984 C CA . ARG A 1 490 ? 29.879 -9.812 -1.932 1.00 95.12 490 ARG A CA 1
ATOM 3985 C C . ARG A 1 490 ? 29.769 -10.825 -3.075 1.00 95.12 490 ARG A C 1
ATOM 3987 O O . ARG A 1 490 ? 30.678 -10.900 -3.898 1.00 95.12 490 ARG A O 1
ATOM 3994 N N . LEU A 1 491 ? 28.671 -11.575 -3.148 1.00 95.38 491 LEU A N 1
ATOM 3995 C CA . LEU A 1 491 ? 28.380 -12.495 -4.249 1.00 95.38 491 LEU A CA 1
ATOM 3996 C C . LEU A 1 491 ? 28.265 -11.747 -5.577 1.00 95.38 491 LEU A C 1
ATOM 3998 O O . LEU A 1 491 ? 28.897 -12.149 -6.548 1.00 95.38 491 LEU A O 1
ATOM 4002 N N . ALA A 1 492 ? 27.542 -10.627 -5.611 1.00 92.88 492 ALA A N 1
ATOM 4003 C CA . ALA A 1 492 ? 27.420 -9.799 -6.807 1.00 92.88 492 ALA A CA 1
ATOM 4004 C C . ALA A 1 492 ? 28.781 -9.242 -7.261 1.00 92.88 492 ALA A C 1
ATOM 4006 O O . ALA A 1 492 ? 29.094 -9.251 -8.452 1.00 92.88 492 ALA A O 1
ATOM 4007 N N . GLN A 1 493 ? 29.627 -8.803 -6.323 1.00 94.19 493 GLN A N 1
ATOM 4008 C CA . GLN A 1 493 ? 30.995 -8.367 -6.624 1.00 94.19 493 GLN A CA 1
ATOM 4009 C C . GLN A 1 493 ? 31.848 -9.499 -7.207 1.00 94.19 493 GLN A C 1
ATOM 4011 O O . GLN A 1 493 ? 32.521 -9.292 -8.216 1.00 94.19 493 GLN A O 1
ATOM 4016 N N . LEU A 1 494 ? 31.801 -10.694 -6.608 1.00 94.25 494 LEU A N 1
ATOM 4017 C CA . LEU A 1 494 ? 32.511 -11.871 -7.113 1.00 94.25 494 LEU A CA 1
ATOM 4018 C C . LEU A 1 494 ? 32.012 -12.275 -8.500 1.00 94.25 494 LEU A C 1
ATOM 4020 O O . LEU A 1 494 ? 32.827 -12.534 -9.377 1.00 94.25 494 LEU A O 1
ATOM 4024 N N . HIS A 1 495 ? 30.699 -12.266 -8.721 1.00 95.00 495 HIS A N 1
ATOM 4025 C CA . HIS A 1 495 ? 30.103 -12.570 -10.016 1.00 95.00 495 HIS A CA 1
ATOM 4026 C C . HIS A 1 495 ? 30.580 -11.594 -11.099 1.00 95.00 495 HIS A C 1
ATOM 4028 O O . HIS A 1 495 ? 31.006 -12.015 -12.172 1.00 95.00 495 HIS A O 1
ATOM 4034 N N . ASN A 1 496 ? 30.602 -10.291 -10.801 1.00 93.38 496 ASN A N 1
ATOM 4035 C CA . ASN A 1 496 ? 31.129 -9.283 -11.722 1.00 93.38 496 ASN A CA 1
ATOM 4036 C C . ASN A 1 496 ? 32.625 -9.486 -12.012 1.00 93.38 496 ASN A C 1
ATOM 4038 O O . ASN A 1 496 ? 33.057 -9.309 -13.149 1.00 93.38 496 ASN A O 1
ATOM 4042 N N . LEU A 1 497 ? 33.416 -9.874 -11.006 1.00 95.00 497 LEU A N 1
ATOM 4043 C CA . LEU A 1 497 ? 34.844 -10.151 -11.168 1.00 95.00 497 LEU A CA 1
ATOM 4044 C C . LEU A 1 497 ? 35.066 -11.387 -12.048 1.00 95.00 497 LEU A C 1
ATOM 4046 O O . LEU A 1 497 ? 35.865 -11.333 -12.980 1.00 95.00 497 LEU A O 1
ATOM 4050 N N . VAL A 1 498 ? 34.329 -12.472 -11.800 1.00 95.50 498 VAL A N 1
ATOM 4051 C CA . VAL A 1 498 ? 34.367 -13.689 -12.624 1.00 95.50 498 VAL A CA 1
ATOM 4052 C C . VAL A 1 498 ? 33.978 -13.373 -14.063 1.00 95.50 498 VAL A C 1
ATOM 4054 O O . VAL A 1 498 ? 34.702 -13.757 -14.975 1.00 95.50 498 VAL A O 1
ATOM 4057 N N . HIS A 1 499 ? 32.904 -12.612 -14.272 1.00 93.62 499 HIS A N 1
ATOM 4058 C CA . HIS A 1 499 ? 32.471 -12.207 -15.606 1.00 93.62 499 HIS A CA 1
ATOM 4059 C C . HIS A 1 499 ? 33.530 -11.359 -16.327 1.00 93.62 499 HIS A C 1
ATOM 4061 O O . HIS A 1 499 ? 33.859 -11.608 -17.485 1.00 93.62 499 HIS A O 1
ATOM 4067 N N . PHE A 1 500 ? 34.148 -10.404 -15.628 1.00 93.56 500 PHE A N 1
ATOM 4068 C CA . PHE A 1 500 ? 35.255 -9.621 -16.178 1.00 93.56 500 PHE A CA 1
ATOM 4069 C C . PHE A 1 500 ? 36.463 -10.497 -16.551 1.00 93.56 500 PHE A C 1
ATOM 4071 O O . PHE A 1 500 ? 37.083 -10.294 -17.597 1.00 93.56 500 PHE A O 1
ATOM 4078 N N . LEU A 1 501 ? 36.804 -11.485 -15.718 1.00 94.56 501 LEU A N 1
ATOM 4079 C CA . LEU A 1 501 ? 37.867 -12.442 -16.023 1.00 94.56 501 LEU A CA 1
ATOM 4080 C C . LEU A 1 501 ? 37.512 -13.337 -17.215 1.00 94.56 501 LEU A C 1
ATOM 4082 O O . LEU A 1 501 ? 38.384 -13.572 -18.047 1.00 94.56 501 LEU A O 1
ATOM 4086 N N . GLN A 1 502 ? 36.259 -13.783 -17.339 1.00 95.25 502 GLN A N 1
ATOM 4087 C CA . GLN A 1 502 ? 35.778 -14.546 -18.496 1.00 95.25 502 GLN A CA 1
ATOM 4088 C C . GLN A 1 502 ? 35.949 -13.749 -19.790 1.00 95.25 502 GLN A C 1
ATOM 4090 O O . GLN A 1 502 ? 36.613 -14.236 -20.701 1.00 95.25 502 GLN A O 1
ATOM 4095 N N . ILE A 1 503 ? 35.489 -12.493 -19.827 1.00 93.88 503 ILE A N 1
ATOM 4096 C CA . ILE A 1 503 ? 35.669 -11.609 -20.991 1.00 93.88 503 ILE A CA 1
ATOM 4097 C C . ILE A 1 503 ? 37.157 -11.428 -21.317 1.00 93.88 503 ILE A C 1
ATOM 4099 O O . ILE A 1 503 ? 37.548 -11.436 -22.482 1.00 93.88 503 ILE A O 1
ATOM 4103 N N . ARG A 1 504 ? 38.028 -11.283 -20.308 1.00 95.50 504 ARG A N 1
ATOM 4104 C CA . ARG A 1 504 ? 39.479 -11.191 -20.542 1.00 95.50 504 ARG A CA 1
ATOM 4105 C C . ARG A 1 504 ? 40.060 -12.472 -21.134 1.00 95.50 504 ARG A C 1
ATOM 4107 O O . ARG A 1 504 ? 40.937 -12.379 -21.990 1.00 95.50 504 ARG A O 1
ATOM 4114 N N . VAL A 1 505 ? 39.619 -13.641 -20.672 1.00 94.31 505 VAL A N 1
ATOM 4115 C CA . VAL A 1 505 ? 40.055 -14.938 -21.207 1.00 94.31 505 VAL A CA 1
ATOM 4116 C C . VAL A 1 505 ? 39.562 -15.113 -22.638 1.00 94.31 505 VAL A C 1
ATOM 4118 O O . VAL A 1 505 ? 40.356 -15.479 -23.498 1.00 94.31 505 VAL A O 1
ATOM 4121 N N . GLU A 1 506 ? 38.300 -14.798 -22.918 1.00 94.25 506 GLU A N 1
ATOM 4122 C CA . GLU A 1 506 ? 37.727 -14.830 -24.266 1.00 94.25 506 GLU A CA 1
ATOM 4123 C C . GLU A 1 506 ? 38.438 -13.854 -25.199 1.00 94.25 506 GLU A C 1
ATOM 4125 O O . GLU A 1 506 ? 38.867 -14.248 -26.275 1.00 94.25 506 GLU A O 1
ATOM 4130 N N . GLY A 1 507 ? 38.689 -12.621 -24.756 1.00 93.94 507 GLY A N 1
ATOM 4131 C CA . GLY A 1 507 ? 39.463 -11.648 -25.523 1.00 93.94 507 GLY A CA 1
ATOM 4132 C C . GLY A 1 507 ? 40.893 -12.118 -25.798 1.00 93.94 507 GLY A C 1
ATOM 4133 O O . GLY A 1 507 ? 41.412 -11.901 -26.888 1.00 93.94 507 GLY A O 1
ATOM 4134 N N . LYS A 1 508 ? 41.540 -12.804 -24.847 1.00 92.19 508 LYS A N 1
ATOM 4135 C CA . LYS A 1 508 ? 42.866 -13.407 -25.062 1.00 92.19 508 LYS A CA 1
ATOM 4136 C C . LYS A 1 508 ? 42.824 -14.608 -26.004 1.00 92.19 508 LYS A C 1
ATOM 4138 O O . LYS A 1 508 ? 43.739 -14.752 -26.806 1.00 92.19 508 LYS A O 1
ATOM 4143 N N . ARG A 1 509 ? 41.777 -15.435 -25.938 1.00 91.06 509 ARG A N 1
ATOM 4144 C CA . ARG A 1 509 ? 41.537 -16.513 -26.906 1.00 91.06 509 ARG A CA 1
ATOM 4145 C C . ARG A 1 509 ? 41.323 -15.945 -28.301 1.00 91.06 509 ARG A C 1
ATOM 4147 O O . ARG A 1 509 ? 41.987 -16.407 -29.213 1.00 91.06 509 ARG A O 1
ATOM 4154 N N . GLN A 1 510 ? 40.514 -14.897 -28.439 1.00 90.38 510 GLN A N 1
ATOM 4155 C CA . GLN A 1 510 ? 40.295 -14.224 -29.716 1.00 90.38 510 GLN A CA 1
ATOM 4156 C C . GLN A 1 510 ? 41.594 -13.612 -30.264 1.00 90.38 510 GLN A C 1
ATOM 4158 O O . GLN A 1 510 ? 41.923 -13.774 -31.429 1.00 90.38 510 GLN A O 1
ATOM 4163 N N . GLN A 1 511 ? 42.406 -12.978 -29.410 1.00 90.69 511 GLN A N 1
ATOM 4164 C CA . GLN A 1 511 ? 43.731 -12.484 -29.813 1.00 90.69 511 GLN A CA 1
ATOM 4165 C C . GLN A 1 511 ? 44.664 -13.604 -30.292 1.00 90.69 511 GLN A C 1
ATOM 4167 O O . GLN A 1 511 ? 45.483 -13.366 -31.174 1.00 90.69 511 GLN A O 1
ATOM 4172 N N . LEU A 1 512 ? 44.577 -14.804 -29.709 1.00 87.94 512 LEU A N 1
ATOM 4173 C CA . LEU A 1 512 ? 45.330 -15.967 -30.178 1.00 87.94 512 LEU A CA 1
ATOM 4174 C C . LEU A 1 512 ? 44.773 -16.492 -31.501 1.00 87.94 512 LEU A C 1
ATOM 4176 O O . LEU A 1 512 ? 45.561 -16.764 -32.397 1.00 87.94 512 LEU A O 1
ATOM 4180 N N . THR A 1 513 ? 43.449 -16.576 -31.661 1.00 85.56 513 THR A N 1
ATOM 4181 C CA . THR A 1 513 ? 42.843 -17.013 -32.926 1.00 85.56 513 THR A CA 1
ATOM 4182 C C . THR A 1 513 ? 43.129 -16.043 -34.059 1.00 85.56 513 THR A C 1
ATOM 4184 O O . THR A 1 513 ? 43.335 -16.491 -35.175 1.00 85.56 513 THR A O 1
ATOM 4187 N N . ASP A 1 514 ? 43.181 -14.737 -33.796 1.00 87.50 514 ASP A N 1
ATOM 4188 C CA . ASP A 1 514 ? 43.442 -13.711 -34.813 1.00 87.50 514 ASP A CA 1
ATOM 4189 C C . ASP A 1 514 ? 44.942 -13.578 -35.139 1.00 87.50 514 ASP A C 1
ATOM 4191 O O . ASP A 1 514 ? 45.316 -12.982 -36.148 1.00 87.50 514 ASP A O 1
ATOM 4195 N N . ASN A 1 515 ? 45.825 -14.124 -34.296 1.00 93.00 515 ASN A N 1
ATOM 4196 C CA . ASN A 1 515 ? 47.263 -14.084 -34.518 1.00 93.00 515 ASN A CA 1
ATOM 4197 C C . ASN A 1 515 ? 47.681 -15.142 -35.549 1.00 93.00 515 ASN A C 1
ATOM 4199 O O . ASN A 1 515 ? 47.674 -16.343 -35.274 1.00 93.00 515 ASN A O 1
ATOM 4203 N N . GLU A 1 516 ? 48.141 -14.678 -36.709 1.00 88.81 516 GLU A N 1
ATOM 4204 C CA . GLU A 1 516 ? 48.609 -15.509 -37.826 1.00 88.81 516 GLU A CA 1
ATOM 4205 C C . GLU A 1 516 ? 49.663 -16.546 -37.404 1.00 88.81 516 GLU A C 1
ATOM 4207 O O . GLU A 1 516 ? 49.654 -17.683 -37.872 1.00 88.81 516 GLU A O 1
ATOM 4212 N N . THR A 1 517 ? 50.561 -16.195 -36.477 1.00 89.75 517 THR A N 1
ATOM 4213 C CA . THR A 1 517 ? 51.578 -17.137 -35.977 1.00 89.75 517 THR A CA 1
ATOM 4214 C C . THR A 1 517 ? 50.961 -18.304 -35.204 1.00 89.75 517 THR A C 1
ATOM 4216 O O . THR A 1 517 ? 51.410 -19.437 -35.360 1.00 89.75 517 THR A O 1
ATOM 4219 N N . SER A 1 518 ? 49.904 -18.053 -34.426 1.00 87.50 518 SER A N 1
ATOM 4220 C CA . SER A 1 518 ? 49.183 -19.085 -33.676 1.00 87.50 518 SER A CA 1
ATOM 4221 C C . SER A 1 518 ? 48.395 -19.997 -34.611 1.00 87.50 518 SER A C 1
ATOM 4223 O O . SER A 1 518 ? 48.464 -21.212 -34.462 1.00 87.50 518 SER A O 1
ATOM 4225 N N . GLN A 1 519 ? 47.712 -19.435 -35.614 1.00 89.81 519 GLN A N 1
ATOM 4226 C CA . GLN A 1 519 ? 47.008 -20.223 -36.634 1.00 89.81 519 GLN A CA 1
ATOM 4227 C C . GLN A 1 519 ? 47.968 -21.141 -37.402 1.00 89.81 519 GLN A C 1
ATOM 4229 O O . GLN A 1 519 ? 47.671 -22.311 -37.643 1.00 89.81 519 GLN A O 1
ATOM 4234 N N . ASN A 1 520 ? 49.150 -20.628 -37.756 1.00 90.75 520 ASN A N 1
ATOM 4235 C CA . ASN A 1 520 ? 50.179 -21.411 -38.433 1.00 90.75 520 ASN A CA 1
ATOM 4236 C C . ASN A 1 520 ? 50.716 -22.547 -37.549 1.00 90.75 520 ASN A C 1
ATOM 4238 O O . ASN A 1 520 ? 50.912 -23.658 -38.044 1.00 90.75 520 ASN A O 1
ATOM 4242 N N . LEU A 1 521 ? 50.930 -22.297 -36.252 1.00 89.56 521 LEU A N 1
ATOM 4243 C CA . LEU A 1 521 ? 51.328 -23.334 -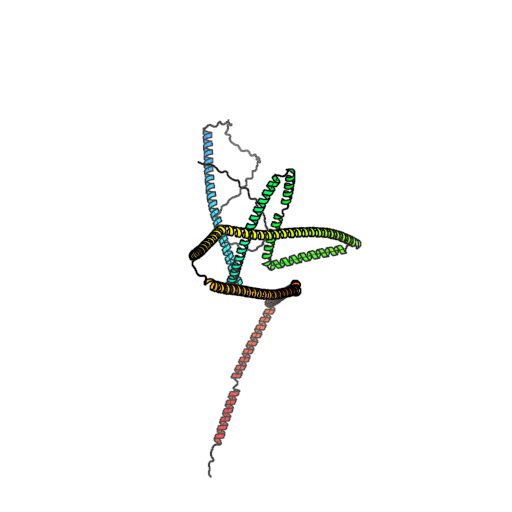35.296 1.00 89.56 521 LEU A CA 1
ATOM 4244 C C . LEU A 1 521 ? 50.234 -24.393 -35.115 1.00 89.56 521 LEU A C 1
ATOM 4246 O O . LEU A 1 521 ? 50.539 -25.579 -35.187 1.00 89.56 521 LEU A O 1
ATOM 4250 N N . GLU A 1 522 ? 48.970 -23.996 -34.977 1.00 89.94 522 GLU A N 1
ATOM 4251 C CA . GLU A 1 522 ? 47.835 -24.921 -34.859 1.00 89.94 522 GLU A CA 1
ATOM 4252 C C . GLU A 1 522 ? 47.670 -25.785 -36.122 1.00 89.94 522 GLU A C 1
ATOM 4254 O O . GLU A 1 522 ? 47.441 -26.994 -36.048 1.00 89.94 522 GLU A O 1
ATOM 4259 N N . ALA A 1 523 ? 47.871 -25.204 -37.307 1.00 90.50 523 ALA A N 1
ATOM 4260 C CA . ALA A 1 523 ? 47.882 -25.949 -38.562 1.00 90.50 523 ALA A CA 1
ATOM 4261 C C . ALA A 1 523 ? 49.035 -26.967 -38.631 1.00 90.50 523 ALA A C 1
ATOM 4263 O O . ALA A 1 523 ? 48.854 -28.071 -39.155 1.00 90.50 523 ALA A O 1
ATOM 4264 N N . LEU A 1 524 ? 50.218 -26.623 -38.110 1.00 92.19 524 LEU A N 1
ATOM 4265 C CA . LEU A 1 524 ? 51.349 -27.549 -38.011 1.00 92.19 524 LEU A CA 1
ATOM 4266 C C . LEU A 1 524 ? 51.090 -28.655 -36.980 1.00 92.19 524 LEU A C 1
ATOM 4268 O O . LEU A 1 524 ? 51.338 -29.818 -37.288 1.00 92.19 524 LEU A O 1
ATOM 4272 N N . GLU A 1 525 ? 50.530 -28.336 -35.814 1.00 92.00 525 GLU A N 1
ATOM 4273 C CA . GLU A 1 525 ? 50.131 -29.328 -34.807 1.00 92.00 525 GLU A CA 1
ATOM 4274 C C . GLU A 1 525 ? 49.089 -30.306 -35.356 1.00 92.00 525 GLU A C 1
ATOM 4276 O O . GLU A 1 525 ? 49.211 -31.516 -35.169 1.00 92.00 525 GLU A O 1
ATOM 4281 N N . ASN A 1 526 ? 48.092 -29.817 -36.094 1.00 92.81 526 ASN A N 1
ATOM 4282 C CA . ASN A 1 526 ? 47.093 -30.674 -36.728 1.00 92.81 526 ASN A CA 1
ATOM 4283 C C . ASN A 1 526 ? 47.705 -31.572 -37.814 1.00 92.81 526 ASN A C 1
ATOM 4285 O O . ASN A 1 526 ? 47.325 -32.739 -37.929 1.00 92.81 526 ASN A O 1
ATOM 4289 N N . LYS A 1 527 ? 48.699 -31.081 -38.569 1.00 94.44 527 LYS A N 1
ATOM 4290 C CA . LYS A 1 527 ? 49.477 -31.923 -39.494 1.00 94.44 527 LYS A CA 1
ATOM 4291 C C . LYS A 1 527 ? 50.268 -32.998 -38.752 1.00 94.44 527 LYS A C 1
ATOM 4293 O O . LYS A 1 527 ? 50.271 -34.138 -39.203 1.00 94.44 527 LYS A O 1
ATOM 4298 N N . ILE A 1 528 ? 50.894 -32.664 -37.620 1.00 94.06 528 ILE A N 1
ATOM 4299 C CA . ILE A 1 528 ? 51.620 -33.631 -36.783 1.00 94.06 528 ILE A CA 1
ATOM 4300 C C . ILE A 1 528 ? 50.663 -34.705 -36.263 1.00 94.06 528 ILE A C 1
ATOM 4302 O O . ILE A 1 528 ? 50.934 -35.881 -36.474 1.00 94.06 528 ILE A O 1
ATOM 4306 N N . LYS A 1 529 ? 49.505 -34.330 -35.707 1.00 93.12 529 LYS A N 1
ATOM 4307 C CA . LYS A 1 529 ? 48.471 -35.290 -35.279 1.00 93.12 529 LYS A CA 1
ATOM 4308 C C . LYS A 1 529 ? 48.010 -36.191 -36.426 1.00 93.12 529 LYS A C 1
ATOM 4310 O O . LYS A 1 529 ? 47.835 -37.390 -36.236 1.00 93.12 529 LYS A O 1
ATOM 4315 N N . GLY A 1 530 ? 47.838 -35.634 -37.625 1.00 92.50 530 GLY A N 1
ATOM 4316 C CA . GLY A 1 530 ? 47.525 -36.414 -38.823 1.00 92.50 530 GLY A CA 1
ATOM 4317 C C . GLY A 1 530 ? 48.632 -37.411 -39.180 1.00 92.50 530 GLY A C 1
ATOM 4318 O O . GLY A 1 530 ? 48.348 -38.571 -39.473 1.00 92.50 530 GLY A O 1
ATOM 4319 N N . TYR A 1 531 ? 49.900 -36.998 -39.107 1.00 93.19 531 TYR A N 1
ATOM 4320 C CA . TYR A 1 531 ? 51.034 -37.902 -39.304 1.00 93.19 531 TYR A CA 1
ATOM 4321 C C . TYR A 1 531 ? 51.124 -38.974 -38.217 1.00 93.19 531 TYR A C 1
ATOM 4323 O O . TYR A 1 531 ? 51.385 -40.123 -38.555 1.00 93.19 531 TYR A O 1
ATOM 4331 N N . GLU A 1 532 ? 50.860 -38.647 -36.953 1.00 92.69 532 GLU A N 1
ATOM 4332 C CA . GLU A 1 532 ? 50.819 -39.611 -35.846 1.00 92.69 532 GLU A CA 1
ATOM 4333 C C . GLU A 1 532 ? 49.714 -40.650 -36.047 1.00 92.69 532 GLU A C 1
ATOM 4335 O O . GLU A 1 532 ? 49.963 -41.847 -35.916 1.00 92.69 532 GLU A O 1
ATOM 4340 N N . GLN A 1 533 ? 48.511 -40.219 -36.436 1.00 92.94 533 GLN A N 1
ATOM 4341 C CA . GLN A 1 533 ? 47.415 -41.130 -36.763 1.00 92.94 533 GLN A CA 1
ATOM 4342 C C . GLN A 1 533 ? 47.776 -42.033 -37.942 1.00 92.94 533 GLN A C 1
ATOM 4344 O O . GLN A 1 533 ? 47.589 -43.245 -37.854 1.00 92.94 533 GLN A O 1
ATOM 4349 N N . ASN A 1 534 ? 48.333 -41.478 -39.021 1.00 93.62 534 ASN A N 1
ATOM 4350 C CA . ASN A 1 534 ? 48.767 -42.261 -40.178 1.00 93.62 534 ASN A CA 1
ATOM 4351 C C . ASN A 1 534 ? 49.875 -43.251 -39.813 1.00 93.62 534 ASN A C 1
ATOM 4353 O O . ASN A 1 534 ? 49.842 -44.399 -40.246 1.00 93.62 534 ASN A O 1
ATOM 4357 N N . LEU A 1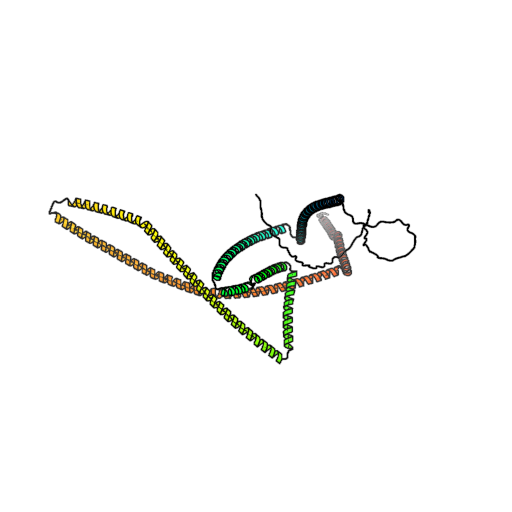 535 ? 50.838 -42.833 -38.997 1.00 93.25 535 LEU A N 1
ATOM 4358 C CA . LEU A 1 535 ? 51.925 -43.680 -38.528 1.00 93.25 535 LEU A CA 1
ATOM 4359 C C . LEU A 1 535 ? 51.388 -44.816 -37.655 1.00 93.25 535 LEU A C 1
ATOM 4361 O O . LEU A 1 535 ? 51.780 -45.960 -37.857 1.00 93.25 535 LEU A O 1
ATOM 4365 N N . PHE A 1 536 ? 50.426 -44.535 -36.775 1.00 94.69 536 PHE A N 1
ATOM 4366 C CA . PHE A 1 536 ? 49.728 -45.559 -36.002 1.00 94.69 536 PHE A CA 1
ATOM 4367 C C . PHE A 1 536 ? 48.959 -46.539 -36.904 1.00 94.69 536 PHE A C 1
ATOM 4369 O O . PHE A 1 536 ? 49.034 -47.751 -36.706 1.00 94.69 536 PHE A O 1
ATOM 4376 N N . HIS A 1 537 ? 48.267 -46.051 -37.938 1.00 93.06 537 HIS A N 1
ATOM 4377 C CA . HIS A 1 537 ? 47.584 -46.910 -38.915 1.00 93.06 537 HIS A CA 1
ATOM 4378 C C . HIS A 1 537 ? 48.571 -47.783 -39.698 1.00 93.06 537 HIS A C 1
ATOM 4380 O O . HIS A 1 537 ? 48.323 -48.966 -39.903 1.00 93.06 537 HIS A O 1
ATOM 4386 N N . MET A 1 538 ? 49.716 -47.234 -40.104 1.00 91.38 538 MET A N 1
ATOM 4387 C CA . MET A 1 538 ? 50.753 -47.997 -40.799 1.00 91.38 538 MET A CA 1
ATOM 4388 C C . MET A 1 538 ? 51.401 -49.030 -39.877 1.00 91.38 538 MET A C 1
ATOM 4390 O O . MET A 1 538 ? 51.591 -50.166 -40.289 1.00 91.38 538 MET A O 1
ATOM 4394 N N . GLN A 1 539 ? 51.689 -48.681 -38.622 1.00 93.31 539 GLN A N 1
ATOM 4395 C CA . GLN A 1 539 ? 52.225 -49.617 -37.633 1.00 93.31 539 GLN A CA 1
ATOM 4396 C C . GLN A 1 539 ? 51.248 -50.751 -37.330 1.00 93.31 539 GLN A C 1
ATOM 4398 O O . GLN A 1 539 ? 51.649 -51.909 -37.301 1.00 93.31 539 GLN A O 1
ATOM 4403 N N . THR A 1 540 ? 49.964 -50.442 -37.145 1.00 92.06 540 THR A N 1
ATOM 4404 C CA . THR A 1 540 ? 48.929 -51.463 -36.926 1.00 92.06 540 THR A CA 1
ATOM 4405 C C . THR A 1 540 ? 48.712 -52.326 -38.165 1.00 92.06 540 THR A C 1
ATOM 4407 O O . THR A 1 540 ? 48.568 -53.537 -38.033 1.00 92.06 540 THR A O 1
ATOM 4410 N N . PHE A 1 541 ? 48.763 -51.749 -39.369 1.00 92.12 541 PHE A N 1
ATOM 4411 C CA . PHE A 1 541 ? 48.718 -52.509 -40.617 1.00 92.12 541 PHE A CA 1
ATOM 4412 C C . PHE A 1 541 ? 49.932 -53.430 -40.780 1.00 92.12 541 PHE A C 1
ATOM 4414 O O . PHE A 1 541 ? 49.763 -54.592 -41.142 1.00 92.12 541 PHE A O 1
ATOM 4421 N N . ILE A 1 542 ? 51.144 -52.944 -40.489 1.00 90.19 542 ILE A N 1
ATOM 4422 C CA . ILE A 1 542 ? 52.367 -53.757 -40.508 1.00 90.19 542 ILE A CA 1
ATOM 4423 C C . ILE A 1 542 ? 52.249 -54.887 -39.488 1.00 90.19 542 ILE A C 1
ATOM 4425 O O . ILE A 1 542 ? 52.418 -56.036 -39.869 1.00 90.19 542 ILE A O 1
ATOM 4429 N N . ALA A 1 543 ? 51.863 -54.596 -38.245 1.00 89.19 543 ALA A N 1
ATOM 4430 C CA . ALA A 1 543 ? 51.675 -55.612 -37.211 1.00 89.19 543 ALA A CA 1
ATOM 4431 C C . ALA A 1 543 ? 50.613 -56.656 -37.603 1.00 89.19 543 ALA A C 1
ATOM 4433 O O . ALA A 1 543 ? 50.795 -57.847 -37.361 1.00 89.19 543 ALA A O 1
ATOM 4434 N N . ALA A 1 544 ? 49.522 -56.238 -38.254 1.00 88.44 544 ALA A N 1
ATOM 4435 C CA . ALA A 1 544 ? 48.508 -57.153 -38.775 1.00 88.44 544 ALA A CA 1
ATOM 4436 C C . ALA A 1 544 ? 49.057 -58.033 -39.910 1.00 88.44 544 ALA A C 1
ATOM 4438 O O . ALA A 1 544 ? 48.818 -59.237 -39.920 1.00 88.44 544 ALA A O 1
ATOM 4439 N N . ARG A 1 545 ? 49.832 -57.462 -40.842 1.00 87.50 545 ARG A N 1
ATOM 4440 C CA . ARG A 1 545 ? 50.482 -58.219 -41.923 1.00 87.50 545 ARG A CA 1
ATOM 4441 C C . ARG A 1 545 ? 51.567 -59.161 -41.417 1.00 87.50 545 ARG A C 1
ATOM 4443 O O . ARG A 1 545 ? 51.680 -60.263 -41.937 1.00 87.50 545 ARG A O 1
ATOM 4450 N N . GLU A 1 546 ? 52.337 -58.755 -40.415 1.00 84.44 546 GLU A N 1
ATOM 4451 C CA . GLU A 1 546 ? 53.309 -59.611 -39.737 1.00 84.44 546 GLU A CA 1
ATOM 4452 C C . GLU A 1 546 ? 52.609 -60.772 -39.029 1.00 84.44 546 GLU A C 1
ATOM 4454 O O . GLU A 1 546 ? 53.045 -61.907 -39.176 1.00 84.44 546 GLU A O 1
ATOM 4459 N N . ALA A 1 547 ? 51.482 -60.525 -38.354 1.00 81.88 547 ALA A N 1
ATOM 4460 C CA . ALA A 1 547 ? 50.675 -61.581 -37.745 1.00 81.88 547 ALA A CA 1
ATOM 4461 C C . ALA A 1 547 ? 50.049 -62.533 -38.785 1.00 81.88 547 ALA A C 1
ATOM 4463 O O . ALA A 1 547 ? 50.006 -63.739 -38.562 1.00 81.88 547 ALA A O 1
ATOM 4464 N N . GLU A 1 548 ? 49.590 -62.024 -39.936 1.00 80.88 548 GLU A N 1
ATOM 4465 C CA . GLU A 1 548 ? 49.110 -62.854 -41.055 1.00 80.88 548 GLU A CA 1
ATOM 4466 C C . GLU A 1 548 ? 50.234 -63.675 -41.711 1.00 80.88 548 GLU A C 1
ATOM 4468 O O . GLU A 1 548 ? 49.990 -64.781 -42.194 1.00 80.88 548 GLU A O 1
ATOM 4473 N N . ALA A 1 549 ? 51.457 -63.138 -41.745 1.00 77.69 549 ALA A N 1
ATOM 4474 C CA . ALA A 1 549 ? 52.639 -63.792 -42.301 1.00 77.69 549 ALA A CA 1
ATOM 4475 C C . ALA A 1 549 ? 53.399 -64.660 -41.280 1.00 77.69 549 ALA A C 1
ATOM 4477 O O . ALA A 1 549 ? 54.375 -65.324 -41.649 1.00 77.69 549 ALA A O 1
ATOM 4478 N N . ASP A 1 550 ? 52.970 -64.691 -40.014 1.00 79.00 550 ASP A N 1
ATOM 4479 C CA . ASP A 1 550 ? 53.553 -65.550 -38.989 1.00 79.00 550 ASP A CA 1
ATOM 4480 C C . ASP A 1 550 ? 53.070 -66.996 -39.163 1.00 79.00 550 ASP A C 1
ATOM 4482 O O . ASP A 1 550 ? 52.135 -67.495 -38.532 1.00 79.00 550 ASP A O 1
ATOM 4486 N N . PHE A 1 551 ? 53.756 -67.713 -40.049 1.00 81.38 551 PHE A N 1
ATOM 4487 C CA . PHE A 1 551 ? 53.551 -69.143 -40.253 1.00 81.38 551 PHE A CA 1
ATOM 4488 C C . PHE A 1 551 ? 54.257 -70.004 -39.194 1.00 81.38 551 PHE A C 1
ATOM 4490 O O . PHE A 1 551 ? 54.334 -71.222 -39.374 1.00 81.38 551 PHE A O 1
ATOM 4497 N N . GLY A 1 552 ? 54.774 -69.433 -38.097 1.00 80.94 552 GLY A N 1
ATOM 4498 C CA . GLY A 1 552 ? 55.468 -70.168 -37.037 1.00 80.94 552 GLY A CA 1
ATOM 4499 C C . GLY A 1 552 ? 54.614 -71.289 -36.444 1.00 80.94 552 GLY A C 1
ATOM 4500 O O . GLY A 1 552 ? 55.047 -72.441 -36.394 1.00 80.94 552 GLY A O 1
ATOM 4501 N N . GLN A 1 553 ? 53.354 -70.993 -36.113 1.00 78.75 553 GLN A N 1
ATOM 4502 C CA . GLN A 1 553 ? 52.422 -71.988 -35.574 1.00 78.75 553 GLN A CA 1
ATOM 4503 C C . GLN A 1 553 ? 52.057 -73.068 -36.608 1.00 78.75 553 GLN A C 1
ATOM 4505 O O . GLN A 1 553 ? 51.894 -74.241 -36.268 1.00 78.75 553 GLN A O 1
ATOM 4510 N N . GLN A 1 554 ? 51.941 -72.699 -37.887 1.00 79.88 554 GLN A N 1
ATOM 4511 C CA . GLN A 1 554 ? 51.662 -73.654 -38.962 1.00 79.88 554 GLN A CA 1
ATOM 4512 C C . GLN A 1 554 ? 52.872 -74.560 -39.221 1.00 79.88 554 GLN A C 1
ATOM 4514 O O . GLN A 1 554 ? 52.712 -75.766 -39.399 1.00 79.88 554 GLN A O 1
ATOM 4519 N N . ARG A 1 555 ? 54.088 -74.005 -39.168 1.00 83.31 555 ARG A N 1
ATOM 4520 C CA . ARG A 1 555 ? 55.347 -74.753 -39.214 1.00 83.31 555 ARG A CA 1
ATOM 4521 C C . ARG A 1 555 ? 55.448 -75.726 -38.042 1.00 83.31 555 ARG A C 1
ATOM 4523 O O . ARG A 1 555 ? 55.810 -76.875 -38.264 1.00 83.31 555 ARG A O 1
ATOM 4530 N N . GLU A 1 556 ? 55.114 -75.305 -36.826 1.00 85.00 556 GLU A N 1
ATOM 4531 C CA . GLU A 1 556 ? 55.132 -76.173 -35.644 1.00 85.00 556 GLU A CA 1
ATOM 4532 C C . GLU A 1 556 ? 54.093 -77.297 -35.746 1.00 85.00 556 GLU A C 1
ATOM 4534 O O . GLU A 1 556 ? 54.416 -78.450 -35.477 1.00 85.00 556 GLU A O 1
ATOM 4539 N N . LYS A 1 557 ? 52.881 -77.013 -36.246 1.00 85.44 557 LYS A N 1
ATOM 4540 C CA . LYS A 1 557 ? 51.879 -78.048 -36.558 1.00 85.44 557 LYS A CA 1
ATOM 4541 C C . LYS A 1 557 ? 52.384 -79.037 -37.606 1.00 85.44 557 LYS A C 1
ATOM 4543 O O . LYS A 1 557 ? 52.248 -80.239 -37.404 1.00 85.44 557 LYS A O 1
ATOM 4548 N N . VAL A 1 558 ? 52.984 -78.563 -38.702 1.00 85.00 558 VAL A N 1
ATOM 4549 C CA . VAL A 1 558 ? 53.551 -79.438 -39.743 1.00 85.00 558 VAL A CA 1
ATOM 4550 C C . VAL A 1 558 ? 54.680 -80.292 -39.167 1.00 85.00 558 VAL A C 1
ATOM 4552 O O . VAL A 1 558 ? 54.668 -81.507 -39.355 1.00 85.00 558 VAL A O 1
ATOM 4555 N N . LEU A 1 559 ? 55.600 -79.705 -38.398 1.00 86.19 559 LEU A N 1
ATOM 4556 C CA . LEU A 1 559 ? 56.662 -80.445 -37.712 1.00 86.19 559 LEU A CA 1
ATOM 4557 C C . LEU A 1 559 ? 56.093 -81.465 -36.714 1.00 86.19 559 LEU A C 1
ATOM 4559 O O . LEU A 1 559 ? 56.520 -82.613 -36.724 1.00 86.19 559 LEU A O 1
ATOM 4563 N N . GLY A 1 560 ? 55.068 -81.114 -35.938 1.00 88.12 560 GLY A N 1
ATOM 4564 C CA . GLY A 1 560 ? 54.386 -82.032 -35.023 1.00 88.12 560 GLY A CA 1
ATOM 4565 C C . GLY A 1 560 ? 53.644 -83.166 -35.740 1.00 88.12 560 GLY A C 1
ATOM 4566 O O . GLY A 1 560 ? 53.663 -84.311 -35.280 1.00 88.12 560 GLY A O 1
ATOM 4567 N N . THR A 1 561 ? 53.029 -82.899 -36.899 1.00 86.38 561 THR A N 1
ATOM 4568 C CA . THR A 1 561 ? 52.458 -83.958 -37.749 1.00 86.38 561 THR A CA 1
ATOM 4569 C C . THR A 1 561 ? 53.544 -84.840 -38.347 1.00 86.38 561 THR A C 1
ATOM 4571 O O . THR A 1 561 ? 53.378 -86.053 -38.353 1.00 86.38 561 THR A O 1
ATOM 4574 N N . MET A 1 562 ? 54.679 -84.276 -38.769 1.00 85.44 562 MET A N 1
ATOM 4575 C CA . MET A 1 562 ? 55.836 -85.036 -39.242 1.00 85.44 562 MET A CA 1
ATOM 4576 C C . MET A 1 562 ? 56.398 -85.922 -38.125 1.00 85.44 562 MET A C 1
ATOM 4578 O O . MET A 1 562 ? 56.647 -87.101 -38.353 1.00 85.44 562 MET A O 1
ATOM 4582 N N . GLU A 1 563 ? 56.531 -85.408 -36.903 1.00 86.56 563 GLU A N 1
ATOM 4583 C CA . GLU A 1 563 ? 56.925 -86.195 -35.732 1.00 86.56 563 GLU A CA 1
ATOM 4584 C C . GLU A 1 563 ? 55.908 -87.288 -35.399 1.00 86.56 563 GLU A C 1
ATOM 4586 O O . GLU A 1 563 ? 56.295 -88.406 -35.066 1.00 86.56 563 GLU A O 1
ATOM 4591 N N . SER A 1 564 ? 54.611 -86.998 -35.503 1.00 84.19 564 SER A N 1
ATOM 4592 C CA . SER A 1 564 ? 53.551 -87.983 -35.265 1.00 84.19 564 SER A CA 1
ATOM 4593 C C . SER A 1 564 ? 53.543 -89.075 -36.333 1.00 84.19 564 SER A C 1
ATOM 4595 O O . SER A 1 564 ? 53.458 -90.252 -35.994 1.00 84.19 564 SER A O 1
ATOM 4597 N N . ILE A 1 565 ? 53.709 -88.717 -37.610 1.00 81.81 565 ILE A N 1
ATOM 4598 C CA . ILE A 1 565 ? 53.880 -89.667 -38.717 1.00 81.81 565 ILE A CA 1
ATOM 4599 C C . ILE A 1 565 ? 55.138 -90.503 -38.488 1.00 81.81 565 ILE A C 1
ATOM 4601 O O . ILE A 1 565 ? 55.071 -91.724 -38.579 1.00 81.81 565 ILE A O 1
ATOM 4605 N N . ASN A 1 566 ? 56.259 -89.885 -38.110 1.00 82.38 566 ASN A N 1
ATOM 4606 C CA . ASN A 1 566 ? 57.488 -90.604 -37.783 1.00 82.38 566 ASN A CA 1
ATOM 4607 C C . ASN A 1 566 ? 57.281 -91.568 -36.607 1.00 82.38 566 ASN A C 1
ATOM 4609 O O . ASN A 1 566 ? 57.722 -92.711 -36.678 1.00 82.38 566 ASN A O 1
ATOM 4613 N N . LYS A 1 567 ? 56.550 -91.173 -35.557 1.00 84.19 567 LYS A N 1
ATOM 4614 C CA . LYS A 1 567 ? 56.177 -92.067 -34.446 1.00 84.19 567 LYS A CA 1
ATOM 4615 C C . LYS A 1 567 ? 55.275 -93.217 -34.904 1.00 84.19 567 LYS A C 1
ATOM 4617 O O . LYS A 1 567 ? 55.458 -94.343 -34.445 1.00 84.19 567 LYS A O 1
ATOM 4622 N N . ILE A 1 568 ? 54.327 -92.978 -35.812 1.00 81.06 568 ILE A N 1
ATOM 4623 C CA . ILE A 1 568 ? 53.467 -94.026 -36.390 1.00 81.06 568 ILE A CA 1
ATOM 4624 C C . ILE A 1 568 ? 54.291 -94.985 -37.257 1.00 81.06 568 ILE A C 1
ATOM 4626 O O . ILE A 1 568 ? 54.141 -96.195 -37.132 1.00 81.06 568 ILE A O 1
ATOM 4630 N N . LEU A 1 569 ? 55.201 -94.477 -38.089 1.00 76.50 569 LEU A N 1
ATOM 4631 C CA . LEU A 1 569 ? 56.102 -95.299 -38.900 1.00 76.50 569 LEU A CA 1
ATOM 4632 C C . LEU A 1 569 ? 57.021 -96.150 -38.018 1.00 76.50 569 LEU A C 1
ATOM 4634 O O . LEU A 1 569 ? 57.113 -97.356 -38.222 1.00 76.50 569 LEU A O 1
ATOM 4638 N N . ILE A 1 570 ? 57.628 -95.559 -36.985 1.00 77.00 570 ILE A N 1
ATOM 4639 C CA . ILE A 1 570 ? 58.475 -96.283 -36.026 1.00 77.00 570 ILE A CA 1
ATOM 4640 C C . ILE A 1 570 ? 57.658 -97.337 -35.259 1.00 77.00 570 ILE A C 1
ATOM 4642 O O . ILE A 1 570 ? 58.108 -98.469 -35.110 1.00 77.00 570 ILE A O 1
ATOM 4646 N N . SER A 1 571 ? 56.443 -97.012 -34.807 1.00 70.44 571 SER A N 1
ATOM 4647 C CA . SER A 1 571 ? 55.592 -97.960 -34.066 1.00 70.44 571 SER A CA 1
ATOM 4648 C C . SER A 1 571 ? 54.992 -99.067 -34.937 1.00 70.44 571 SER A C 1
ATOM 4650 O O . SER A 1 571 ? 54.852 -100.190 -34.455 1.00 70.44 571 SER A O 1
ATOM 4652 N N . ASN A 1 572 ? 54.709 -98.809 -36.217 1.00 66.69 572 ASN A N 1
ATOM 4653 C CA . ASN A 1 572 ? 54.320 -99.845 -37.176 1.00 66.69 572 ASN A CA 1
ATOM 4654 C C . ASN A 1 572 ? 55.505 -100.752 -37.541 1.00 66.69 572 ASN A C 1
ATOM 4656 O O . ASN A 1 572 ? 55.320 -101.962 -37.637 1.00 66.69 572 ASN A O 1
ATOM 4660 N N . CYS A 1 573 ? 56.729 -100.218 -37.639 1.00 61.09 573 CYS A N 1
ATOM 4661 C CA . CYS A 1 573 ? 57.938 -101.041 -37.773 1.00 61.09 573 CYS A CA 1
ATOM 4662 C C . CYS A 1 573 ? 58.216 -101.901 -36.523 1.00 61.09 573 CYS A C 1
ATOM 4664 O O . CYS A 1 573 ? 58.837 -102.953 -36.634 1.00 61.09 573 CYS A O 1
ATOM 4666 N N . LEU A 1 574 ? 57.729 -101.492 -35.345 1.00 58.16 574 LEU A N 1
ATOM 4667 C CA . LEU A 1 574 ? 57.850 -102.231 -34.079 1.00 58.16 574 LEU A CA 1
ATOM 4668 C C . LEU A 1 574 ? 56.669 -103.185 -33.792 1.00 58.16 574 LEU A C 1
ATOM 4670 O O . LEU A 1 574 ? 56.677 -103.869 -32.771 1.00 58.16 574 LEU A O 1
ATOM 4674 N N . ARG A 1 575 ? 55.666 -103.269 -34.680 1.00 54.31 575 ARG A N 1
ATOM 4675 C CA . ARG A 1 575 ? 54.533 -104.216 -34.598 1.00 54.31 575 ARG A CA 1
ATOM 4676 C C . ARG A 1 575 ? 54.575 -105.284 -35.695 1.00 54.31 575 ARG A C 1
ATOM 4678 O O . ARG A 1 575 ? 53.542 -105.678 -36.229 1.00 54.31 575 ARG A O 1
ATOM 4685 N N . ILE A 1 576 ? 55.766 -105.790 -35.997 1.00 49.81 576 ILE A N 1
ATOM 4686 C CA . ILE A 1 576 ? 55.916 -107.084 -36.669 1.00 49.81 576 ILE A CA 1
ATOM 4687 C C . ILE A 1 576 ? 55.937 -108.159 -35.561 1.00 49.81 576 ILE A C 1
ATOM 4689 O O . ILE A 1 576 ? 56.813 -108.100 -34.696 1.00 49.81 576 ILE A O 1
ATOM 4693 N N . PRO A 1 577 ? 54.978 -109.105 -35.515 1.00 49.22 577 PRO A N 1
ATOM 4694 C CA . PRO A 1 577 ? 55.014 -110.233 -34.581 1.00 49.22 577 PRO A CA 1
ATOM 4695 C C . PRO A 1 577 ? 56.251 -111.112 -34.833 1.00 49.22 577 PRO A C 1
ATOM 4697 O O . PRO A 1 577 ? 56.761 -111.129 -35.954 1.00 49.22 577 PRO A O 1
ATOM 4700 N N . PRO A 1 578 ? 56.734 -111.870 -33.833 1.00 49.59 578 PRO A N 1
ATOM 4701 C CA . PRO A 1 578 ? 57.958 -112.647 -33.966 1.00 49.59 578 PRO A CA 1
ATOM 4702 C C . PRO A 1 578 ? 57.754 -113.740 -35.019 1.00 49.59 578 PRO A C 1
ATOM 4704 O O . PRO A 1 578 ? 56.948 -114.650 -34.825 1.00 49.59 578 PRO A O 1
ATOM 4707 N N . MET A 1 579 ? 58.483 -113.663 -36.133 1.00 42.16 579 MET A N 1
ATOM 4708 C CA . MET A 1 579 ? 58.617 -114.809 -37.025 1.00 42.16 579 MET A CA 1
ATOM 4709 C C . MET A 1 579 ? 59.562 -115.807 -36.368 1.00 42.16 579 MET A C 1
ATOM 4711 O O . MET A 1 579 ? 60.743 -115.547 -36.146 1.00 42.16 579 MET A O 1
ATOM 4715 N N . ALA A 1 580 ? 58.965 -116.935 -36.010 1.00 43.41 580 ALA A N 1
ATOM 4716 C CA . ALA A 1 580 ? 59.619 -118.159 -35.621 1.00 43.41 580 ALA A CA 1
ATOM 4717 C C . ALA A 1 580 ? 60.474 -118.727 -36.765 1.00 43.41 580 ALA A C 1
ATOM 4719 O O . ALA A 1 580 ? 60.055 -118.701 -37.919 1.00 43.41 580 ALA A O 1
ATOM 4720 N N . GLY A 1 581 ? 61.583 -119.367 -36.390 1.00 44.25 581 GLY A N 1
ATOM 4721 C CA . GLY A 1 581 ? 62.015 -120.617 -37.015 1.00 44.25 581 GLY A CA 1
ATOM 4722 C C . GLY A 1 581 ? 63.105 -120.539 -38.086 1.00 44.25 581 GLY A C 1
ATOM 4723 O O . GLY A 1 581 ? 62.829 -120.137 -39.211 1.00 44.25 581 GLY A O 1
ATOM 4724 N N . TYR A 1 582 ? 64.242 -121.142 -37.708 1.00 36.47 582 TYR A N 1
ATOM 4725 C CA . TYR A 1 582 ? 65.374 -121.669 -38.491 1.00 36.47 582 TYR A CA 1
ATOM 4726 C C . TYR A 1 582 ? 66.556 -120.747 -38.786 1.00 36.47 582 TYR A C 1
ATOM 4728 O O . TYR A 1 582 ? 66.416 -119.780 -39.563 1.00 36.47 582 TYR A O 1
#

pLDDT: mean 79.98, std 19.08, range [30.69, 96.75]